Protein AF-A0A1D9MFZ2-F1 (afdb_monomer_lite)

Sequence (544 aa):
MMRQALTEGLARRSGVAVALLLGAEAAVLFALGRGLHAGLETRSWLGPVLLWLHEATLVLAGVAALAVLSGLWQPATRHIMLTARRSAVACGLHLAAFVTTAGGYAALATGGRGAALDPVAVGGALVWLAGATALLIPPTARTRGLRLLLGGGAALAAAWGLVAQLAQLPLMHLQAIIEDLTLRLTLRFLDLLHVAPIEILRDAAAKPVLLSQGFVISIAASCAGYEGVAGAATLILLYAMAERQRLHNGRAA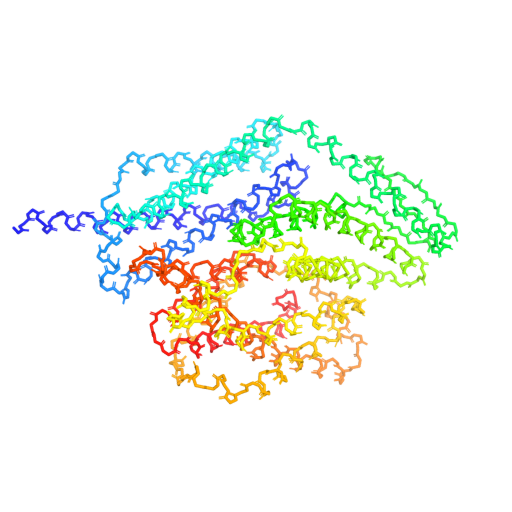LLALAACGAVFLINALRIALLFAIGAGGWADLALNGFHSHFGAVGLLLVMAGAVAALQLPAFQRSAAPRAMAAAAGDRPADTLTDALPTIMPLAGMTMAGLLLGLLAGPVNWLYPLPVMVGAAMVWRGWPSLRPRFATPALPRAAATGAAVYVMWISLVPPDLDGSALIGQALGAAPAAVALVWLGLRTVGAAIAIPLLEEMAFRGGIQPALAAWLARQNAGRLGPWIAAALAALGFGLLHQDAVAGTLAGLAYGALTLKGRGLSDAVVAHATTNALLAAHVLVTGQYSYW

pLDDT: mean 76.48, std 16.6, range [39.12, 98.44]

InterPro domains:
  IPR003675 CAAX prenyl protease 2/Lysostaphin resistance protein A-like domain [PF02517] (439-530)
  IPR014346 Prenyl protease-related [TIGR03008] (362-544)
  IPR026392 Exosortase/Archaeosortase domain [TIGR04178] (218-309)

Organism: NCBI:txid1850250

Structure (mmCIF, N/CA/C/O backbone):
data_AF-A0A1D9MFZ2-F1
#
_entry.id   AF-A0A1D9MFZ2-F1
#
loop_
_atom_site.group_PDB
_atom_site.id
_atom_site.type_symbol
_atom_site.label_atom_id
_atom_site.label_alt_id
_atom_site.label_comp_id
_atom_site.label_asym_id
_atom_site.label_entity_id
_atom_site.label_seq_id
_atom_site.pdbx_PDB_ins_code
_atom_site.Cartn_x
_atom_site.Cartn_y
_atom_site.Cartn_z
_atom_site.occupancy
_atom_site.B_iso_or_equiv
_atom_site.auth_seq_id
_atom_site.auth_comp_id
_atom_site.auth_asym_id
_atom_site.auth_atom_id
_atom_site.pdbx_PDB_model_num
ATOM 1 N N . MET A 1 1 ? -45.817 9.217 27.218 1.00 52.72 1 MET A N 1
ATOM 2 C CA . MET A 1 1 ? -45.423 7.958 26.539 1.00 52.72 1 MET A CA 1
ATOM 3 C C . MET A 1 1 ? -45.736 7.947 25.038 1.00 52.72 1 MET A C 1
ATOM 5 O O . MET A 1 1 ? -44.808 7.750 24.269 1.00 52.72 1 MET A O 1
ATOM 9 N N . MET A 1 2 ? -46.964 8.234 24.575 1.00 50.44 2 MET A N 1
ATOM 10 C CA . MET A 1 2 ? -47.319 8.136 23.138 1.00 50.44 2 MET A CA 1
ATOM 11 C C . MET A 1 2 ? -46.542 9.092 22.204 1.00 50.44 2 MET A C 1
ATOM 13 O O . MET A 1 2 ? -46.062 8.669 21.156 1.00 50.44 2 MET A O 1
ATOM 17 N N . ARG A 1 3 ? -46.319 10.357 22.605 1.00 49.06 3 ARG A N 1
ATOM 18 C CA . ARG A 1 3 ? -45.453 11.299 21.856 1.00 49.06 3 ARG A CA 1
ATOM 19 C C . ARG A 1 3 ? -44.001 10.825 21.757 1.00 49.06 3 ARG A C 1
ATOM 21 O O . ARG A 1 3 ? -43.387 11.016 20.719 1.00 49.06 3 ARG A O 1
ATOM 28 N N . GLN A 1 4 ? -43.485 10.200 22.815 1.00 51.16 4 GLN A N 1
ATOM 29 C CA . GLN A 1 4 ? -42.101 9.732 22.908 1.00 51.16 4 GLN A CA 1
ATOM 30 C C . GLN A 1 4 ? -41.869 8.514 21.998 1.00 51.16 4 GLN A C 1
ATOM 32 O O . GLN A 1 4 ? -40.921 8.499 21.216 1.00 51.16 4 GLN A O 1
ATOM 37 N N . ALA A 1 5 ? -42.820 7.573 21.987 1.00 52.47 5 ALA A N 1
ATOM 38 C CA . ALA A 1 5 ? -42.827 6.428 21.077 1.00 52.47 5 ALA A CA 1
ATOM 39 C C . ALA A 1 5 ? -42.967 6.841 19.595 1.00 52.47 5 ALA A C 1
ATOM 41 O O . ALA A 1 5 ? -42.279 6.298 18.731 1.00 52.47 5 ALA A O 1
ATOM 42 N N . LEU A 1 6 ? -43.799 7.847 19.289 1.00 52.72 6 LEU A N 1
ATOM 43 C CA . LEU A 1 6 ? -43.917 8.421 17.939 1.00 52.72 6 LEU A CA 1
ATOM 44 C C . LEU A 1 6 ? -42.622 9.112 17.485 1.00 52.72 6 LEU A C 1
ATOM 46 O O . LEU A 1 6 ? -42.189 8.927 16.347 1.00 52.72 6 LEU A O 1
ATOM 50 N N . THR A 1 7 ? -41.971 9.879 18.366 1.00 54.94 7 THR A N 1
ATOM 51 C CA . THR A 1 7 ? -40.694 10.537 18.048 1.00 54.94 7 THR A CA 1
ATOM 52 C C . THR A 1 7 ? -39.547 9.551 17.863 1.00 54.94 7 THR A C 1
ATOM 54 O O . THR A 1 7 ? -38.734 9.740 16.959 1.00 54.94 7 THR A O 1
ATOM 57 N N . GLU A 1 8 ? -39.500 8.481 18.658 1.00 53.16 8 GLU A N 1
ATOM 58 C CA . GLU A 1 8 ? -38.514 7.408 18.505 1.00 53.16 8 GLU A CA 1
ATOM 59 C C . GLU A 1 8 ? -38.748 6.613 17.215 1.00 53.16 8 GLU A C 1
ATOM 61 O O . GLU A 1 8 ? -37.795 6.331 16.489 1.00 53.16 8 GLU A O 1
ATOM 66 N N . GLY A 1 9 ? -40.007 6.324 16.867 1.00 51.00 9 GLY A N 1
ATOM 67 C CA . GLY A 1 9 ? -40.371 5.649 15.619 1.00 51.00 9 GLY A CA 1
ATOM 68 C C . GLY A 1 9 ? -40.015 6.448 14.358 1.00 51.00 9 GLY A C 1
ATOM 69 O O . GLY A 1 9 ? -39.464 5.887 13.408 1.00 51.00 9 GLY A O 1
ATOM 70 N N . LEU A 1 10 ? -40.269 7.763 14.354 1.00 54.22 10 LEU A N 1
ATOM 71 C CA . LEU A 1 10 ? -39.906 8.665 13.251 1.00 54.22 10 LEU A CA 1
ATOM 72 C C . LEU A 1 10 ? -38.392 8.810 13.096 1.00 54.22 10 LEU A C 1
ATOM 74 O O . LEU A 1 10 ? -37.873 8.745 11.979 1.00 54.22 10 LEU A O 1
ATOM 78 N N . ALA A 1 11 ? -37.672 8.955 14.209 1.00 52.22 11 ALA A N 1
ATOM 79 C CA . ALA A 1 11 ? -36.221 9.020 14.173 1.00 52.22 11 ALA A CA 1
ATOM 80 C C . ALA A 1 11 ? -35.645 7.714 13.600 1.00 52.22 11 ALA A C 1
ATOM 82 O O . ALA A 1 11 ? -34.818 7.758 12.684 1.00 52.22 11 ALA A O 1
ATOM 83 N N . ARG A 1 12 ? -36.175 6.554 14.022 1.00 54.94 12 ARG A N 1
ATOM 84 C CA . ARG A 1 12 ? -35.711 5.235 13.565 1.00 54.94 12 ARG A CA 1
ATOM 85 C C . ARG A 1 12 ? -35.813 5.054 12.055 1.00 54.94 12 ARG A C 1
ATOM 87 O O . ARG A 1 12 ? -34.887 4.530 11.440 1.00 54.94 12 ARG A O 1
ATOM 94 N N . ARG A 1 13 ? -36.911 5.526 11.458 1.00 58.59 13 ARG A N 1
ATOM 95 C CA . ARG A 1 13 ? -37.113 5.531 9.999 1.00 58.59 13 ARG A CA 1
ATOM 96 C C . ARG A 1 13 ? -36.116 6.454 9.291 1.00 58.59 13 ARG A C 1
ATOM 98 O O . ARG A 1 13 ? -35.578 6.075 8.257 1.00 58.59 13 ARG A O 1
ATOM 105 N N . SER A 1 14 ? -35.804 7.611 9.878 1.00 60.12 14 SER A N 1
ATOM 106 C CA . SER A 1 14 ? -34.841 8.562 9.303 1.00 60.12 14 SER A CA 1
ATOM 107 C C . SER A 1 14 ? -33.403 8.027 9.269 1.00 60.12 14 SER A C 1
ATOM 109 O O . SER A 1 14 ? -32.710 8.212 8.273 1.00 60.12 14 SER A O 1
ATOM 111 N N . GLY A 1 15 ? -32.958 7.298 10.300 1.00 59.31 15 GLY A N 1
ATOM 112 C CA . GLY A 1 15 ? -31.606 6.730 10.342 1.00 59.31 15 GLY A CA 1
ATOM 113 C C . GLY A 1 15 ? -31.364 5.652 9.279 1.00 59.31 15 GLY A C 1
ATOM 114 O O . GLY A 1 15 ? -30.312 5.653 8.643 1.00 59.31 15 GLY A O 1
ATOM 115 N N . VAL A 1 16 ? -32.352 4.778 9.048 1.00 61.50 16 VAL A N 1
ATOM 116 C CA . VAL A 1 16 ? -32.303 3.761 7.980 1.00 61.50 16 VAL A CA 1
ATOM 117 C C . VAL A 1 16 ? -32.359 4.417 6.600 1.00 61.50 16 VAL A C 1
ATOM 119 O O . VAL A 1 16 ? -31.593 4.043 5.720 1.00 61.50 16 VAL A O 1
ATOM 122 N N . ALA A 1 17 ? -33.211 5.428 6.418 1.00 65.81 17 ALA A N 1
ATOM 123 C CA . ALA A 1 17 ? -33.330 6.129 5.143 1.00 65.81 17 ALA A CA 1
ATOM 124 C C . ALA A 1 17 ? -32.018 6.806 4.724 1.00 65.81 17 ALA A C 1
ATOM 126 O O . ALA A 1 17 ? -31.611 6.674 3.577 1.00 65.81 17 ALA A O 1
ATOM 127 N N . VAL A 1 18 ? -31.315 7.480 5.642 1.00 65.12 18 VAL A N 1
ATOM 128 C CA . VAL A 1 18 ? -30.048 8.139 5.282 1.00 65.12 18 VAL A CA 1
ATOM 129 C C . VAL A 1 18 ? -28.931 7.135 5.011 1.00 65.12 18 VAL A C 1
ATOM 131 O O . VAL A 1 18 ? -28.070 7.376 4.178 1.00 65.12 18 VAL A O 1
ATOM 134 N N . ALA A 1 19 ? -28.937 5.990 5.678 1.00 60.94 19 ALA A N 1
ATOM 135 C CA . ALA A 1 19 ? -28.003 4.926 5.358 1.00 60.94 19 ALA A CA 1
ATOM 136 C C . ALA A 1 19 ? -28.213 4.324 3.968 1.00 60.94 19 ALA A C 1
ATOM 138 O O . ALA A 1 19 ? -27.248 4.125 3.237 1.00 60.94 19 ALA A O 1
ATOM 139 N N . LEU A 1 20 ? -29.471 4.053 3.615 1.00 65.25 20 LEU A N 1
ATOM 140 C CA . LEU A 1 20 ? -29.836 3.593 2.279 1.00 65.25 20 LEU A CA 1
ATOM 141 C C . LEU A 1 20 ? -29.507 4.654 1.228 1.00 65.25 20 LEU A C 1
ATOM 143 O O . LEU A 1 20 ? -29.000 4.304 0.171 1.00 65.25 20 LEU A O 1
ATOM 147 N N . LEU A 1 21 ? -29.729 5.934 1.542 1.00 72.25 21 LEU A N 1
ATOM 148 C CA . LEU A 1 21 ? -29.343 7.056 0.690 1.00 72.25 21 LEU A CA 1
ATOM 149 C C . LEU A 1 21 ? -27.831 7.065 0.435 1.00 72.25 21 LEU A C 1
ATOM 151 O O . LEU A 1 21 ? -27.422 7.023 -0.716 1.00 72.25 21 LEU A O 1
ATOM 155 N N . LEU A 1 22 ? -27.007 7.037 1.488 1.00 65.25 22 LEU A N 1
ATOM 156 C CA . LEU A 1 22 ? -25.545 7.025 1.354 1.00 65.25 22 LEU A CA 1
ATOM 157 C C . LEU A 1 22 ? -25.043 5.784 0.599 1.00 65.25 22 LEU A C 1
ATOM 159 O O . LEU A 1 22 ? -24.120 5.885 -0.202 1.00 65.25 22 LEU A O 1
ATOM 163 N N . GLY A 1 23 ? -25.662 4.620 0.824 1.00 61.16 23 GLY A N 1
ATOM 164 C CA . GLY A 1 23 ? -25.353 3.401 0.075 1.00 61.16 23 GLY A CA 1
ATOM 165 C C . GLY A 1 23 ? -25.730 3.494 -1.408 1.00 61.16 23 GLY A C 1
ATOM 166 O O . GLY A 1 23 ? -24.964 3.055 -2.260 1.00 61.16 23 GLY A O 1
ATOM 167 N N . ALA A 1 24 ? -26.878 4.096 -1.729 1.00 68.25 24 ALA A N 1
ATOM 168 C CA . ALA A 1 24 ? -27.331 4.289 -3.106 1.00 68.25 24 ALA A CA 1
ATOM 169 C C . ALA A 1 24 ? -26.472 5.319 -3.855 1.00 68.25 24 ALA A C 1
ATOM 171 O O . ALA A 1 24 ? -26.065 5.065 -4.986 1.00 68.25 24 ALA A O 1
ATOM 172 N N . GLU A 1 25 ? -26.147 6.447 -3.218 1.00 71.50 25 GLU A N 1
ATOM 173 C CA . GLU A 1 25 ? -25.241 7.468 -3.760 1.00 71.50 25 GLU A CA 1
ATOM 174 C C . GLU A 1 25 ? -23.873 6.865 -4.109 1.00 71.50 25 GLU A C 1
ATOM 176 O O . GLU A 1 25 ? -23.335 7.097 -5.192 1.00 71.50 25 GLU A O 1
ATOM 181 N N . ALA A 1 26 ? -23.346 6.016 -3.229 1.00 63.38 26 ALA A N 1
ATOM 182 C CA . ALA A 1 26 ? -22.087 5.323 -3.455 1.00 63.38 26 ALA A CA 1
ATOM 183 C C . ALA A 1 26 ? -22.152 4.308 -4.595 1.00 63.38 26 ALA A C 1
ATOM 185 O O . ALA A 1 26 ? -21.227 4.247 -5.395 1.00 63.38 26 ALA A O 1
ATOM 186 N N . ALA A 1 27 ? -23.243 3.546 -4.710 1.00 63.50 27 ALA A N 1
ATOM 187 C CA . ALA A 1 27 ? -23.435 2.608 -5.814 1.00 63.50 27 ALA A CA 1
ATOM 188 C C . ALA A 1 27 ? -23.520 3.326 -7.172 1.00 63.50 27 ALA A C 1
ATOM 190 O O . ALA A 1 27 ? -22.933 2.868 -8.150 1.00 63.50 27 ALA A O 1
ATOM 191 N N . VAL A 1 28 ? -24.211 4.471 -7.226 1.00 70.12 28 VAL A N 1
ATOM 192 C CA . VAL A 1 28 ? -24.301 5.300 -8.436 1.00 70.12 28 VAL A CA 1
ATOM 193 C C . VAL A 1 28 ? -22.930 5.833 -8.824 1.00 70.12 28 VAL A C 1
ATOM 195 O O . VAL A 1 28 ? -22.538 5.723 -9.983 1.00 70.12 28 VAL A O 1
ATOM 198 N N . LEU A 1 29 ? -22.172 6.374 -7.869 1.00 64.94 29 LEU A N 1
ATOM 199 C CA . LEU A 1 29 ? -20.830 6.851 -8.172 1.00 64.94 29 LEU A CA 1
ATOM 200 C C . LEU A 1 29 ? -19.895 5.715 -8.551 1.00 64.94 29 LEU A C 1
ATOM 202 O O . LEU A 1 29 ? -19.153 5.884 -9.508 1.00 64.94 29 LEU A O 1
ATOM 206 N N . PHE A 1 30 ? -19.941 4.569 -7.867 1.00 62.66 30 PHE A N 1
ATOM 207 C CA . PHE A 1 30 ? -19.157 3.380 -8.221 1.00 62.66 30 PHE A CA 1
ATOM 208 C C . PHE A 1 30 ? -19.389 2.968 -9.678 1.00 62.66 30 PHE A C 1
ATOM 210 O O . PHE A 1 30 ? -18.445 2.745 -10.435 1.00 62.66 30 PHE A O 1
ATOM 217 N N . ALA A 1 31 ? -20.661 2.919 -10.085 1.00 66.06 31 ALA A N 1
ATOM 218 C CA . ALA A 1 31 ? -21.046 2.605 -11.454 1.00 66.06 31 ALA A CA 1
ATOM 219 C C . ALA A 1 31 ? -20.550 3.661 -12.453 1.00 66.06 31 ALA A C 1
ATOM 221 O O . ALA A 1 31 ? -20.156 3.301 -13.557 1.00 66.06 31 ALA A O 1
ATOM 222 N N . LEU A 1 32 ? -20.533 4.940 -12.063 1.00 65.00 32 LEU A N 1
ATOM 223 C CA . LEU A 1 32 ? -19.967 6.015 -12.878 1.00 65.00 32 LEU A CA 1
ATOM 224 C C . LEU A 1 32 ? -18.434 5.933 -12.963 1.00 65.00 32 LEU A C 1
ATOM 226 O O . LEU A 1 32 ? -17.893 6.192 -14.025 1.00 65.00 32 LEU A O 1
ATOM 230 N N . GLY A 1 33 ? -17.726 5.566 -11.891 1.00 59.28 33 GLY A N 1
ATOM 231 C CA . GLY A 1 33 ? -16.258 5.515 -11.850 1.00 59.28 33 GLY A CA 1
ATOM 232 C C . GLY A 1 33 ? -15.645 4.405 -12.713 1.00 59.28 33 GLY A C 1
ATOM 233 O O . GLY A 1 33 ? -14.571 4.590 -13.301 1.00 59.28 33 GLY A O 1
ATOM 234 N N . ARG A 1 34 ? -16.342 3.268 -12.857 1.00 55.19 34 ARG A N 1
ATOM 235 C CA . ARG A 1 34 ? -15.925 2.163 -13.733 1.00 55.19 34 ARG A CA 1
ATOM 236 C C . ARG A 1 34 ? -15.967 2.577 -15.204 1.00 55.19 34 ARG A C 1
ATOM 238 O O . ARG A 1 34 ? -17.028 2.696 -15.801 1.00 55.19 34 ARG A O 1
ATOM 245 N N . GLY A 1 35 ? -14.786 2.746 -15.793 1.00 54.53 35 GLY A N 1
ATOM 246 C CA . GLY A 1 35 ? -14.609 3.118 -17.201 1.00 54.53 35 GLY A CA 1
ATOM 247 C C . GLY A 1 35 ? -14.166 4.566 -17.426 1.00 54.53 35 GLY A C 1
ATOM 248 O O . GLY A 1 35 ? -13.893 4.937 -18.564 1.00 54.53 35 GLY A O 1
ATOM 249 N N . LEU A 1 36 ? -14.039 5.373 -16.363 1.00 57.22 36 LEU A N 1
ATOM 250 C CA . LEU A 1 36 ? -13.626 6.779 -16.464 1.00 57.22 36 LEU A CA 1
ATOM 251 C C . LEU A 1 36 ? -12.168 7.051 -16.091 1.00 57.22 36 LEU A C 1
ATOM 253 O O . LEU A 1 36 ? -11.689 8.135 -16.403 1.00 57.22 36 LEU A O 1
ATOM 257 N N . HIS A 1 37 ? -11.453 6.094 -15.489 1.00 54.94 37 HIS A N 1
ATOM 258 C CA . HIS A 1 37 ? -10.056 6.252 -15.046 1.00 54.94 37 HIS A CA 1
ATOM 259 C C . HIS A 1 37 ? -9.139 6.793 -16.157 1.00 54.94 37 HIS A C 1
ATOM 261 O O . HIS A 1 37 ? -8.609 7.897 -16.041 1.00 54.94 37 HIS A O 1
ATOM 267 N N . ALA A 1 38 ? -9.059 6.087 -17.288 1.00 53.91 38 ALA A N 1
ATOM 268 C CA . ALA A 1 38 ? -8.222 6.494 -18.420 1.00 53.91 38 ALA A CA 1
ATOM 269 C C . ALA A 1 38 ? -8.680 7.819 -19.067 1.00 53.91 38 ALA A C 1
ATOM 271 O O . ALA A 1 38 ? -7.877 8.588 -19.597 1.00 53.91 38 ALA A O 1
ATOM 272 N N . GLY A 1 39 ? -9.986 8.111 -19.026 1.00 55.75 39 GLY A N 1
ATOM 273 C CA . GLY A 1 39 ? -10.552 9.356 -19.548 1.00 55.75 39 GLY A CA 1
ATOM 274 C C . GLY A 1 39 ? -10.270 10.563 -18.652 1.00 55.75 39 GLY A C 1
ATOM 275 O O . GLY A 1 39 ? -9.999 11.645 -19.162 1.00 55.75 39 GLY A O 1
ATOM 276 N N . LEU A 1 40 ? -10.303 10.384 -17.330 1.00 56.34 40 LEU A N 1
ATOM 277 C CA . LEU A 1 40 ? -10.065 11.439 -16.346 1.00 56.34 40 LEU A CA 1
ATOM 278 C C . LEU A 1 40 ? -8.584 11.808 -16.268 1.00 56.34 40 LEU A C 1
ATOM 280 O O . LEU A 1 40 ? -8.280 12.995 -16.288 1.00 56.34 40 LEU A O 1
ATOM 284 N N . GLU A 1 41 ? -7.672 10.832 -16.269 1.00 53.88 41 GLU A N 1
ATOM 285 C CA . GLU A 1 41 ? -6.220 11.086 -16.266 1.00 53.88 41 GLU A CA 1
ATOM 286 C C . GLU A 1 41 ? -5.739 11.847 -17.509 1.00 53.88 41 GLU A C 1
ATOM 288 O O . GLU A 1 41 ? -4.832 12.672 -17.430 1.00 53.88 41 GLU A O 1
ATOM 293 N N . THR A 1 42 ? -6.361 11.604 -18.667 1.00 56.91 42 THR A N 1
ATOM 294 C CA . THR A 1 42 ? -5.954 12.227 -19.939 1.00 56.91 42 THR A CA 1
ATOM 295 C C . THR A 1 42 ? -6.640 13.563 -20.221 1.00 56.91 42 THR A C 1
ATOM 297 O O . THR A 1 42 ? -6.143 14.349 -21.030 1.00 56.91 42 THR A O 1
ATOM 300 N N . ARG A 1 43 ? -7.798 13.834 -19.603 1.00 61.56 43 ARG A N 1
ATOM 301 C CA . ARG A 1 43 ? -8.648 14.998 -19.933 1.00 61.56 43 ARG A CA 1
ATOM 302 C C . ARG A 1 43 ? -8.789 16.005 -18.798 1.00 61.56 43 ARG A C 1
ATOM 304 O O . ARG A 1 43 ? -9.222 17.125 -19.064 1.00 61.56 43 ARG A O 1
ATOM 311 N N . SER A 1 44 ? -8.416 15.627 -17.578 1.00 59.22 44 SER A N 1
ATOM 312 C CA . SER A 1 44 ? -8.408 16.493 -16.405 1.00 59.22 44 SER A CA 1
ATOM 313 C C . SER A 1 44 ? -7.059 16.387 -15.705 1.00 59.22 44 SER A C 1
ATOM 315 O O . SER A 1 44 ? -6.635 15.316 -15.280 1.00 59.22 44 SER A O 1
ATOM 317 N N . TRP A 1 45 ? -6.397 17.524 -15.510 1.00 56.72 45 TRP A N 1
ATOM 318 C CA . TRP A 1 45 ? -5.199 17.596 -14.670 1.00 56.72 45 TRP A CA 1
ATOM 319 C C . TRP A 1 45 ? -5.532 17.351 -13.178 1.00 56.72 45 TRP A C 1
ATOM 321 O O . TRP A 1 45 ? -4.637 17.053 -12.392 1.00 56.72 45 TRP A O 1
ATOM 331 N N . LEU A 1 46 ? -6.819 17.419 -12.795 1.00 55.31 46 LEU A N 1
ATOM 332 C CA . LEU A 1 46 ? -7.357 17.014 -11.487 1.00 55.31 46 LEU A CA 1
ATOM 333 C C . LEU A 1 46 ? -7.950 15.598 -11.489 1.00 55.31 46 LEU A C 1
ATOM 335 O O . LEU A 1 46 ? -8.458 15.165 -10.454 1.00 55.31 46 LEU A O 1
ATOM 339 N N . GLY A 1 47 ? -7.870 14.866 -12.603 1.00 57.44 47 GLY A N 1
ATOM 340 C CA . GLY A 1 47 ? -8.363 13.494 -12.737 1.00 57.44 47 GLY A CA 1
ATOM 341 C C . GLY A 1 47 ? -7.952 12.594 -11.567 1.00 57.44 47 GLY A C 1
ATOM 342 O O . GLY A 1 47 ? -8.838 12.018 -10.940 1.00 57.44 47 GLY A O 1
ATOM 343 N N . PRO A 1 48 ? -6.666 12.558 -11.169 1.00 53.28 48 PRO A N 1
ATOM 344 C CA . PRO A 1 48 ? -6.211 11.784 -10.010 1.00 53.28 48 PRO A CA 1
ATOM 345 C C . PRO A 1 48 ? -6.840 12.210 -8.671 1.00 53.28 48 PRO A C 1
ATOM 347 O O . PRO A 1 48 ? -7.140 11.370 -7.829 1.00 53.28 48 PRO A O 1
ATOM 350 N N . VAL A 1 49 ? -7.085 13.509 -8.460 1.00 55.72 49 VAL A N 1
ATOM 351 C CA . VAL A 1 49 ? -7.725 14.029 -7.233 1.00 55.72 49 VAL A CA 1
ATOM 352 C C . VAL A 1 49 ? -9.204 13.669 -7.199 1.00 55.72 49 VAL A C 1
ATOM 354 O O . VAL A 1 49 ? -9.735 13.316 -6.149 1.00 55.72 49 VAL A O 1
ATOM 357 N N . LEU A 1 50 ? -9.874 13.756 -8.347 1.00 57.41 50 LEU A N 1
ATOM 358 C CA . LEU A 1 50 ? -11.249 13.306 -8.497 1.00 57.41 50 LEU A CA 1
ATOM 359 C C . LEU A 1 50 ? -11.327 11.808 -8.209 1.00 57.41 50 LEU A C 1
ATOM 361 O O . LEU A 1 50 ? -12.031 11.416 -7.288 1.00 57.41 50 LEU A O 1
ATOM 365 N N . LEU A 1 51 ? -10.515 10.996 -8.876 1.00 58.09 51 LEU A N 1
ATOM 366 C CA . LEU A 1 51 ? -10.416 9.559 -8.624 1.00 58.09 51 LEU A CA 1
ATOM 367 C C . LEU A 1 51 ? -10.183 9.249 -7.139 1.00 58.09 51 LEU A C 1
ATOM 369 O O . LEU A 1 51 ? -10.927 8.473 -6.552 1.00 58.09 51 LEU A O 1
ATOM 373 N N . TRP A 1 52 ? -9.269 9.952 -6.471 1.00 56.09 52 TRP A N 1
ATOM 374 C CA . TRP A 1 52 ? -9.071 9.798 -5.029 1.00 56.09 52 TRP A CA 1
ATOM 375 C C . TRP A 1 52 ? -10.314 10.157 -4.192 1.00 56.09 52 TRP A C 1
ATOM 377 O O . TRP A 1 52 ? -10.657 9.451 -3.243 1.00 56.09 52 TRP A O 1
ATOM 387 N N . LEU A 1 53 ? -11.022 11.240 -4.531 1.00 55.00 53 LEU A N 1
ATOM 388 C CA . LEU A 1 53 ? -12.273 11.623 -3.866 1.00 55.00 53 LEU A CA 1
ATOM 389 C C . LEU A 1 53 ? -13.385 10.598 -4.111 1.00 55.00 53 LEU A C 1
ATOM 391 O O . LEU A 1 53 ? -14.153 10.306 -3.197 1.00 55.00 53 LEU A O 1
ATOM 395 N N . HIS A 1 54 ? -13.453 10.036 -5.316 1.00 61.44 54 HIS A N 1
ATOM 396 C CA . HIS A 1 54 ? -14.346 8.941 -5.667 1.00 61.44 54 HIS A CA 1
ATOM 397 C C . HIS A 1 54 ? -14.086 7.718 -4.771 1.00 61.44 54 HIS A C 1
ATOM 399 O O . HIS A 1 54 ? -15.000 7.272 -4.072 1.00 61.44 54 HIS A O 1
ATOM 405 N N . GLU A 1 55 ? -12.834 7.271 -4.663 1.00 56.91 55 GLU A N 1
ATOM 406 C CA . GLU A 1 55 ? -12.426 6.181 -3.764 1.00 56.91 55 GLU A CA 1
ATOM 407 C C . GLU A 1 55 ? -12.771 6.491 -2.291 1.00 56.91 55 GLU A C 1
ATOM 409 O O . GLU A 1 55 ? -13.389 5.685 -1.589 1.00 56.91 55 GLU A O 1
ATOM 414 N N . ALA A 1 56 ? -12.477 7.707 -1.814 1.00 55.53 56 ALA A N 1
ATOM 415 C CA . ALA A 1 56 ? -12.778 8.138 -0.444 1.00 55.53 56 ALA A CA 1
ATOM 416 C C . ALA A 1 56 ? -14.285 8.110 -0.114 1.00 55.53 56 ALA A C 1
ATOM 418 O O . ALA A 1 56 ? -14.686 7.909 1.039 1.00 55.53 56 ALA A O 1
ATOM 419 N N . THR A 1 57 ? -15.143 8.294 -1.115 1.00 56.78 57 THR A N 1
ATOM 420 C CA . THR A 1 57 ? -16.598 8.299 -0.918 1.00 56.78 57 THR A CA 1
ATOM 421 C C . THR A 1 57 ? -17.191 6.904 -0.810 1.00 56.78 57 THR A C 1
ATOM 423 O O . THR A 1 57 ? -18.103 6.678 -0.011 1.00 56.78 57 THR A O 1
ATOM 426 N N . LEU A 1 58 ? -16.602 5.941 -1.514 1.00 55.81 58 LEU A N 1
ATOM 427 C CA . LEU A 1 58 ? -16.913 4.523 -1.378 1.00 55.81 58 LEU A CA 1
ATOM 428 C C . LEU A 1 58 ? -16.489 3.995 -0.001 1.00 55.81 58 LEU A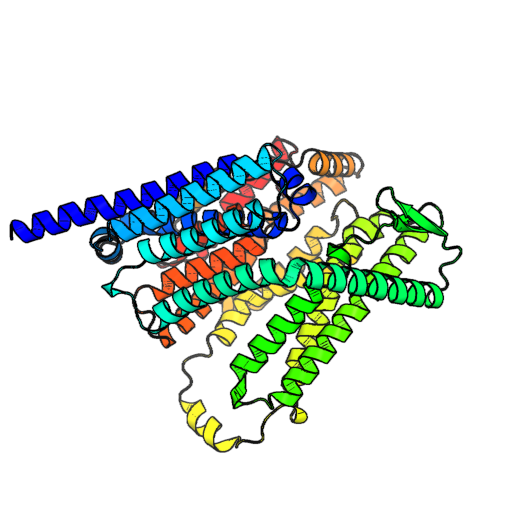 C 1
ATOM 430 O O . LEU A 1 58 ? -17.229 3.234 0.625 1.00 55.81 58 LEU A O 1
ATOM 434 N N . VAL A 1 59 ? -15.375 4.497 0.544 1.00 54.62 59 VAL A N 1
ATOM 435 C CA . VAL A 1 59 ? -14.973 4.243 1.937 1.00 54.62 59 VAL A CA 1
ATOM 436 C C . VAL A 1 59 ? -16.009 4.774 2.931 1.00 54.62 59 VAL A C 1
ATOM 438 O O . VAL A 1 59 ? -16.430 4.048 3.833 1.00 54.62 59 VAL A O 1
ATOM 441 N N . LEU A 1 60 ? -16.465 6.020 2.772 1.00 54.38 60 LEU A N 1
ATOM 442 C CA . LEU A 1 60 ? -17.502 6.613 3.629 1.00 54.38 60 LEU A CA 1
ATOM 443 C C . LEU A 1 60 ? -18.829 5.856 3.560 1.00 54.38 60 LEU A C 1
ATOM 445 O O . LEU A 1 60 ? -19.497 5.691 4.583 1.00 54.38 60 LEU A O 1
ATOM 449 N N . ALA A 1 61 ? -19.195 5.362 2.383 1.00 52.28 61 ALA A N 1
ATOM 450 C CA . ALA A 1 61 ? -20.371 4.530 2.191 1.00 52.28 61 ALA A CA 1
ATOM 451 C C . ALA A 1 61 ? -20.220 3.143 2.819 1.00 52.28 61 ALA A C 1
ATOM 453 O O . ALA A 1 61 ? -21.160 2.651 3.439 1.00 52.28 61 ALA A O 1
ATOM 454 N N . GLY A 1 62 ? -19.025 2.553 2.755 1.00 52.56 62 GLY A N 1
ATOM 455 C CA . GLY A 1 62 ? -18.663 1.362 3.517 1.00 52.56 62 GLY A CA 1
ATOM 456 C C . GLY A 1 62 ? -18.828 1.581 5.017 1.00 52.56 62 GLY A C 1
ATOM 457 O O . GLY A 1 62 ? -19.513 0.816 5.694 1.00 52.56 62 GLY A O 1
ATOM 458 N N . VAL A 1 63 ? -18.292 2.686 5.542 1.00 52.12 63 VAL A N 1
ATOM 459 C CA . VAL A 1 63 ? -18.459 3.089 6.947 1.00 52.12 63 VAL A CA 1
ATOM 460 C C . VAL A 1 63 ? -19.937 3.313 7.292 1.00 52.12 63 VAL A C 1
ATOM 462 O O . VAL A 1 63 ? -20.374 2.899 8.365 1.00 52.12 63 VAL A O 1
ATOM 465 N N . ALA A 1 64 ? -20.735 3.903 6.396 1.00 51.88 64 ALA A N 1
ATOM 466 C CA . ALA A 1 64 ? -22.179 4.085 6.565 1.00 51.88 64 ALA A CA 1
ATOM 467 C C . ALA A 1 64 ? -22.942 2.750 6.589 1.00 51.88 64 ALA A C 1
ATOM 469 O O . ALA A 1 64 ? -23.781 2.524 7.465 1.00 51.88 64 ALA A O 1
ATOM 470 N N . ALA A 1 65 ? -22.629 1.844 5.664 1.00 50.44 65 ALA A N 1
ATOM 471 C CA . ALA A 1 65 ? -23.210 0.512 5.586 1.00 50.44 65 ALA A CA 1
ATOM 472 C C . ALA A 1 65 ? -22.864 -0.301 6.838 1.00 50.44 65 ALA A C 1
ATOM 474 O O . ALA A 1 65 ? -23.735 -0.924 7.436 1.00 50.44 65 ALA A O 1
ATOM 475 N N . LEU A 1 66 ? -21.626 -0.216 7.325 1.00 49.78 66 LEU A N 1
ATOM 476 C CA . LEU A 1 66 ? -21.202 -0.850 8.571 1.00 49.78 66 LEU A CA 1
ATOM 477 C C . LEU A 1 66 ? -21.763 -0.193 9.821 1.00 49.78 66 LEU A C 1
ATOM 479 O O . LEU A 1 66 ? -22.080 -0.899 10.770 1.00 49.78 66 LEU A O 1
ATOM 483 N N . ALA A 1 67 ? -21.960 1.120 9.847 1.00 48.94 67 ALA A N 1
ATOM 484 C CA . ALA A 1 67 ? -22.728 1.795 10.891 1.00 48.94 67 ALA A CA 1
ATOM 485 C C . ALA A 1 67 ? -24.163 1.238 10.985 1.00 48.94 67 ALA A C 1
ATOM 487 O O . ALA A 1 67 ? -24.729 1.091 12.069 1.00 48.94 67 ALA A O 1
ATOM 488 N N . VAL A 1 68 ? -24.738 0.842 9.852 1.00 47.09 68 VAL A N 1
ATOM 489 C CA . VAL A 1 68 ? -26.085 0.262 9.781 1.00 47.09 68 VAL A CA 1
ATOM 490 C C . VAL A 1 68 ? -26.096 -1.211 10.135 1.00 47.09 68 VAL A C 1
ATOM 492 O O . VAL A 1 68 ? -26.913 -1.622 10.955 1.00 47.09 68 VAL A O 1
ATOM 495 N N . LEU A 1 69 ? -25.151 -1.987 9.606 1.00 44.56 69 LEU A N 1
ATOM 496 C CA . LEU A 1 69 ? -24.976 -3.402 9.927 1.00 44.56 69 LEU A CA 1
ATOM 497 C C . LEU A 1 69 ? -24.578 -3.597 11.401 1.00 44.56 69 LEU A C 1
ATOM 499 O O . LEU A 1 69 ? -25.112 -4.470 12.081 1.00 44.56 69 LEU A O 1
ATOM 503 N N . SER A 1 70 ? -23.734 -2.726 11.958 1.00 40.75 70 SER A N 1
ATOM 504 C CA . SER A 1 70 ? -23.430 -2.687 13.397 1.00 40.75 70 SER A CA 1
ATOM 505 C C . SER A 1 70 ? -24.631 -2.244 14.232 1.00 40.75 70 SER A C 1
ATOM 507 O O . SER A 1 70 ? -24.880 -2.801 15.307 1.00 40.75 70 SER A O 1
ATOM 509 N N . GLY A 1 71 ? -25.438 -1.317 13.707 1.00 40.78 71 GLY A N 1
ATOM 510 C CA . GLY A 1 71 ? -26.749 -0.954 14.232 1.00 40.78 71 GLY A CA 1
ATOM 511 C C . GLY A 1 71 ? -27.754 -2.110 14.227 1.00 40.78 71 GLY A C 1
ATOM 512 O O . GLY A 1 71 ? -28.655 -2.125 15.057 1.00 40.78 71 GLY A O 1
ATOM 513 N N . LEU A 1 72 ? -27.611 -3.138 13.389 1.00 42.22 72 LEU A N 1
ATOM 514 C CA . LEU A 1 72 ? -28.445 -4.339 13.505 1.00 42.22 72 LEU A CA 1
ATOM 515 C C . LEU A 1 72 ? -28.074 -5.172 14.746 1.00 42.22 72 LEU A C 1
ATOM 517 O O . LEU A 1 72 ? -28.907 -5.928 15.240 1.00 42.22 72 LEU A O 1
ATOM 521 N N . TRP A 1 73 ? -26.842 -5.049 15.253 1.00 40.53 73 TRP A N 1
ATOM 522 C CA . TRP A 1 73 ? -26.227 -6.037 16.145 1.00 40.53 73 TRP A CA 1
ATOM 523 C C . TRP A 1 73 ? -25.835 -5.501 17.540 1.00 40.53 73 TRP A C 1
ATOM 525 O O . TRP A 1 73 ? -25.506 -6.309 18.412 1.00 40.53 73 TRP A O 1
ATOM 535 N N . GLN A 1 74 ? -25.857 -4.186 17.803 1.00 43.31 74 GLN A N 1
ATOM 536 C CA . GLN A 1 74 ? -25.698 -3.607 19.153 1.00 43.31 74 GLN A CA 1
ATOM 537 C C . GLN A 1 74 ? -26.846 -2.637 19.503 1.00 43.31 74 GLN A C 1
ATOM 539 O O . GLN A 1 74 ? -26.929 -1.566 18.900 1.00 43.31 74 GLN A O 1
ATOM 544 N N . PRO A 1 75 ? -27.694 -2.932 20.512 1.00 49.69 75 PRO A N 1
ATOM 545 C CA . PRO A 1 75 ? -28.858 -2.104 20.855 1.00 49.69 75 PRO A CA 1
ATOM 546 C C . PRO A 1 75 ? -28.526 -0.644 21.201 1.00 49.69 75 PRO A C 1
ATOM 548 O O . PRO A 1 75 ? -29.271 0.258 20.827 1.00 49.69 75 PRO A O 1
ATOM 551 N N . ALA A 1 76 ? -27.394 -0.394 21.867 1.00 49.19 76 ALA A N 1
ATOM 552 C CA . ALA A 1 76 ? -26.994 0.948 22.297 1.00 49.19 76 ALA A CA 1
ATOM 553 C C . ALA A 1 76 ? -26.563 1.848 21.122 1.00 49.19 76 ALA A C 1
ATOM 555 O O . ALA A 1 76 ? -26.998 2.995 21.022 1.00 49.19 76 ALA A O 1
ATOM 556 N N . THR A 1 77 ? -25.753 1.325 20.200 1.00 47.59 77 THR A N 1
ATOM 557 C CA . THR A 1 77 ? -25.290 2.034 18.992 1.00 47.59 77 THR A CA 1
ATOM 558 C C . THR A 1 77 ? -26.428 2.186 17.985 1.00 47.59 77 THR A C 1
ATOM 560 O O . THR A 1 77 ? -26.623 3.267 17.431 1.00 47.59 77 THR A O 1
ATOM 563 N N . ARG A 1 78 ? -27.267 1.144 17.853 1.00 52.12 78 ARG A N 1
ATOM 564 C CA . ARG A 1 78 ? -28.542 1.167 17.123 1.00 52.12 78 ARG A CA 1
ATOM 565 C C . ARG A 1 78 ? -29.425 2.311 17.588 1.00 52.12 78 ARG A C 1
ATOM 567 O O . ARG A 1 78 ? -29.927 3.063 16.765 1.00 52.12 78 ARG A O 1
ATOM 574 N N . HIS A 1 79 ? -29.612 2.451 18.898 1.00 52.25 79 HIS A N 1
ATOM 575 C CA . HIS A 1 79 ? -30.433 3.515 19.455 1.00 52.25 79 HIS A CA 1
ATOM 576 C C . HIS A 1 79 ? -29.851 4.884 19.104 1.00 52.25 79 HIS A C 1
ATOM 578 O O . HIS A 1 79 ? -30.569 5.740 18.612 1.00 52.25 79 HIS A O 1
ATOM 584 N N . ILE A 1 80 ? -28.547 5.090 19.270 1.00 53.44 80 ILE A N 1
ATOM 585 C CA . ILE A 1 80 ? -27.896 6.380 19.013 1.00 53.44 80 ILE A CA 1
ATOM 586 C C . ILE A 1 80 ? -27.951 6.779 17.524 1.00 53.44 80 ILE A C 1
ATOM 588 O O . ILE A 1 80 ? -28.284 7.922 17.214 1.00 53.44 80 ILE A O 1
ATOM 592 N N . MET A 1 81 ? -27.674 5.857 16.595 1.00 52.16 81 MET A N 1
ATOM 593 C CA . MET A 1 81 ? -27.672 6.153 15.152 1.00 52.16 81 MET A CA 1
ATOM 594 C C . MET A 1 81 ? -29.075 6.260 14.555 1.00 52.16 81 MET A C 1
ATOM 596 O O . MET A 1 81 ? -29.293 7.048 13.632 1.00 52.16 81 MET A O 1
ATOM 600 N N . LEU A 1 82 ? -30.022 5.485 15.089 1.00 53.66 82 LEU A N 1
ATOM 601 C CA . LEU A 1 82 ? -31.408 5.496 14.641 1.00 53.66 82 LEU A CA 1
ATOM 602 C C . LEU A 1 82 ? -32.253 6.564 15.338 1.00 53.66 82 LEU A C 1
ATOM 604 O O . LEU A 1 82 ? -33.276 6.920 14.792 1.00 53.66 82 LEU A O 1
ATOM 608 N N . THR A 1 83 ? -31.885 7.098 16.505 1.00 52.59 83 THR A N 1
ATOM 609 C CA . THR A 1 83 ? -32.679 8.162 17.166 1.00 52.59 83 THR A CA 1
ATOM 610 C C . THR A 1 83 ? -32.127 9.573 16.954 1.00 52.59 83 THR A C 1
ATOM 612 O O . THR A 1 83 ? -32.777 10.555 17.315 1.00 52.59 83 THR A O 1
ATOM 615 N N . ALA A 1 84 ? -30.961 9.706 16.312 1.00 57.88 84 ALA A N 1
ATOM 616 C CA . ALA A 1 84 ? -30.398 10.997 15.937 1.00 57.88 84 ALA A CA 1
ATOM 617 C C . ALA A 1 84 ? -31.298 11.717 14.916 1.00 57.88 84 ALA A C 1
ATOM 619 O O . ALA A 1 84 ? -31.372 11.327 13.751 1.00 57.88 84 ALA A O 1
ATOM 620 N N . ARG A 1 85 ? -31.954 12.807 15.340 1.00 58.84 85 ARG A N 1
ATOM 621 C CA . ARG A 1 85 ? -32.645 13.725 14.422 1.00 58.84 85 ARG A CA 1
ATOM 622 C C . ARG A 1 85 ? -31.634 14.335 13.454 1.00 58.84 85 ARG A C 1
ATOM 624 O O . ARG A 1 85 ? -30.689 14.999 13.882 1.00 58.84 85 ARG A O 1
ATOM 631 N N . ARG A 1 86 ? -31.864 14.139 12.156 1.00 67.31 86 ARG A N 1
ATOM 632 C CA . ARG A 1 86 ? -31.074 14.748 11.080 1.00 67.31 86 ARG A CA 1
ATOM 633 C C . ARG A 1 86 ? -31.842 15.934 10.504 1.00 67.31 86 ARG A C 1
ATOM 635 O O . ARG A 1 86 ? -33.062 15.881 10.371 1.00 67.31 86 ARG A O 1
ATOM 642 N N . SER A 1 87 ? -31.135 17.026 10.229 1.00 68.00 87 SER A N 1
ATOM 643 C CA . SER A 1 87 ? -31.741 18.226 9.647 1.00 68.00 87 SER A CA 1
ATOM 644 C C . SER A 1 87 ? -32.107 17.959 8.188 1.00 68.00 87 SER A C 1
ATOM 646 O O . SER A 1 87 ? -31.248 17.535 7.419 1.00 68.00 87 SER A O 1
ATOM 648 N N . ALA A 1 88 ? -33.351 18.251 7.800 1.00 68.69 88 ALA A N 1
ATOM 649 C CA . ALA A 1 88 ? -33.786 18.172 6.404 1.00 68.69 88 ALA A CA 1
ATOM 650 C C . ALA A 1 88 ? -32.937 19.077 5.495 1.00 68.69 88 ALA A C 1
ATOM 652 O O . ALA A 1 88 ? -32.604 18.690 4.381 1.00 68.69 88 ALA A O 1
ATOM 653 N N . VAL A 1 89 ? -32.501 20.232 6.011 1.00 67.56 89 VAL A N 1
ATOM 654 C CA . VAL A 1 89 ? -31.593 21.151 5.309 1.00 67.56 89 VAL A CA 1
ATOM 655 C C . VAL A 1 89 ? -30.220 20.510 5.097 1.00 67.56 89 VAL A C 1
ATOM 657 O O . VAL A 1 89 ? -29.659 20.619 4.016 1.00 67.56 89 VAL A O 1
ATOM 660 N N . ALA A 1 90 ? -29.693 19.788 6.091 1.00 65.31 90 ALA A N 1
ATOM 661 C CA . ALA A 1 90 ? -28.413 19.091 5.951 1.00 65.31 90 ALA A CA 1
ATOM 662 C C . ALA A 1 90 ? -28.495 17.937 4.938 1.00 65.31 90 ALA A C 1
ATOM 664 O O . ALA A 1 90 ? -27.586 17.784 4.131 1.00 65.31 90 ALA A O 1
ATOM 665 N N . CYS A 1 91 ? -29.590 17.166 4.938 1.00 69.62 91 CYS A N 1
ATOM 666 C CA . CYS A 1 91 ? -29.828 16.148 3.910 1.00 69.62 91 CYS A CA 1
ATOM 667 C C . CYS A 1 91 ? -29.987 16.767 2.512 1.00 69.62 91 CYS A C 1
ATOM 669 O O . CYS A 1 91 ? -29.470 16.217 1.549 1.00 69.62 91 CYS A O 1
ATOM 671 N N . GLY A 1 92 ? -30.672 17.909 2.397 1.00 73.50 92 GLY A N 1
ATOM 672 C CA . GLY A 1 92 ? -30.846 18.613 1.125 1.00 73.50 92 GLY A CA 1
ATOM 673 C C . GLY A 1 92 ? -29.532 19.156 0.563 1.00 73.50 92 GLY A C 1
ATOM 674 O O . GLY A 1 92 ? -29.244 18.951 -0.610 1.00 73.50 92 GLY A O 1
ATOM 675 N N . LEU A 1 93 ? -28.702 19.781 1.405 1.00 69.44 93 LEU A N 1
ATOM 676 C CA . LEU A 1 93 ? -27.366 20.254 1.018 1.00 69.44 93 LEU A CA 1
ATOM 677 C C . LEU A 1 93 ? -26.444 19.097 0.618 1.00 69.44 93 LEU A C 1
ATOM 679 O O . LEU A 1 93 ? -25.705 19.208 -0.353 1.00 69.44 93 LEU A O 1
ATOM 683 N N . HIS A 1 94 ? -26.520 17.981 1.345 1.00 75.88 94 HIS A N 1
ATOM 684 C CA . HIS A 1 94 ? -25.789 16.755 1.034 1.00 75.88 94 HIS A CA 1
ATOM 685 C C . HIS A 1 94 ? -26.182 16.182 -0.332 1.00 75.88 94 HIS A C 1
ATOM 687 O O . HIS A 1 94 ? -25.314 15.922 -1.160 1.00 75.88 94 HIS A O 1
ATOM 693 N N . LEU A 1 95 ? -27.485 16.061 -0.599 1.00 78.25 95 LEU A N 1
ATOM 694 C CA . LEU A 1 95 ? -27.992 15.552 -1.872 1.00 78.25 95 LEU A CA 1
ATOM 695 C C . LEU A 1 95 ? -27.658 16.494 -3.039 1.00 78.25 95 LEU A C 1
ATOM 697 O O . LEU A 1 95 ? -27.284 16.041 -4.116 1.00 78.25 95 LEU A O 1
ATOM 701 N N . ALA A 1 96 ? -27.750 17.810 -2.828 1.00 75.81 96 ALA A N 1
ATOM 702 C CA . ALA A 1 96 ? -27.353 18.796 -3.829 1.00 75.81 96 ALA A CA 1
ATOM 703 C C . ALA A 1 96 ? -25.855 18.695 -4.160 1.00 75.81 96 ALA A C 1
ATOM 705 O O . ALA A 1 96 ? -25.475 18.756 -5.330 1.00 75.81 96 ALA A O 1
ATOM 706 N N . ALA A 1 97 ? -25.011 18.486 -3.145 1.00 73.38 97 ALA A N 1
ATOM 707 C CA . ALA A 1 97 ? -23.583 18.264 -3.332 1.00 73.38 97 ALA A CA 1
ATOM 708 C C . ALA A 1 97 ? -23.314 16.966 -4.114 1.00 73.38 97 ALA A C 1
ATOM 710 O O . ALA A 1 97 ? -22.572 17.008 -5.090 1.00 73.38 97 ALA A O 1
ATOM 711 N N . PHE A 1 98 ? -23.999 15.865 -3.778 1.00 77.62 98 PHE A N 1
ATOM 712 C CA . PHE A 1 98 ? -23.930 14.603 -4.525 1.00 77.62 98 PHE A CA 1
ATOM 713 C C . PHE A 1 98 ? -24.284 14.776 -6.007 1.00 77.62 98 PHE A C 1
ATOM 715 O O . PHE A 1 98 ? -23.517 14.366 -6.875 1.00 77.62 98 PHE A O 1
ATOM 722 N N . VAL A 1 99 ? -25.423 15.408 -6.311 1.00 80.88 99 VAL A N 1
ATOM 723 C CA . VAL A 1 99 ? -25.875 15.632 -7.696 1.00 80.88 99 VAL A CA 1
ATOM 724 C C . VAL A 1 99 ? -24.874 16.495 -8.463 1.00 80.88 99 VAL A C 1
ATOM 726 O O . VAL A 1 99 ? -24.580 16.213 -9.622 1.00 80.88 99 VAL A O 1
ATOM 729 N N . THR A 1 100 ? -24.307 17.510 -7.806 1.00 76.56 100 THR A N 1
ATOM 730 C CA . THR A 1 100 ? -23.277 18.377 -8.396 1.00 76.56 100 THR A CA 1
ATOM 731 C C . THR A 1 100 ? -22.009 17.586 -8.723 1.00 76.56 100 THR A C 1
ATOM 733 O O . THR A 1 100 ? -21.464 17.724 -9.817 1.00 76.56 100 THR A O 1
ATOM 736 N N . THR A 1 101 ? -21.569 16.705 -7.820 1.00 73.06 101 THR A N 1
ATOM 737 C CA . THR A 1 101 ? -20.437 15.802 -8.058 1.00 73.06 101 THR A CA 1
ATOM 738 C C . THR A 1 101 ? -20.731 14.836 -9.196 1.00 73.06 101 THR A C 1
ATOM 740 O O . THR A 1 101 ? -19.996 14.820 -10.175 1.00 73.06 101 THR A O 1
ATOM 743 N N . ALA A 1 102 ? -21.818 14.068 -9.117 1.00 75.25 102 ALA A N 1
ATOM 744 C CA . ALA A 1 102 ? -22.168 13.072 -10.127 1.00 75.25 102 ALA A CA 1
ATOM 745 C C . ALA A 1 102 ? -22.344 13.702 -11.522 1.00 75.25 102 ALA A C 1
ATOM 747 O O . ALA A 1 102 ? -21.861 13.154 -12.511 1.00 75.25 102 ALA A O 1
ATOM 748 N N . GLY A 1 103 ? -22.961 14.886 -11.598 1.00 77.69 103 GLY A N 1
ATOM 749 C CA . GLY A 1 103 ? -23.096 15.656 -12.834 1.00 77.69 103 GLY A CA 1
ATOM 750 C C . GLY A 1 103 ? -21.756 16.151 -13.384 1.00 77.69 103 GLY A C 1
ATOM 751 O O . GLY A 1 103 ? -21.513 16.033 -14.583 1.00 77.69 103 GLY A O 1
ATOM 752 N N . GLY A 1 104 ? -20.858 16.639 -12.521 1.00 74.38 104 GLY A N 1
ATOM 753 C CA . GLY A 1 104 ? -19.497 17.020 -12.912 1.00 74.38 104 GLY A CA 1
ATOM 754 C C . GLY A 1 104 ? -18.693 15.840 -13.467 1.00 74.38 104 GLY A C 1
ATOM 755 O O . GLY A 1 104 ? -18.051 15.967 -14.507 1.00 74.38 104 GLY A O 1
ATOM 756 N N . TYR A 1 105 ? -18.801 14.668 -12.833 1.00 70.81 105 TYR A N 1
ATOM 757 C CA . TYR A 1 105 ? -18.175 13.428 -13.306 1.00 70.81 105 TYR A CA 1
ATOM 758 C C . TYR A 1 105 ? -18.713 12.987 -14.663 1.00 70.81 105 TYR A C 1
ATOM 760 O O . TYR A 1 105 ? -17.932 12.710 -15.572 1.00 70.81 105 TYR A O 1
ATOM 768 N N . ALA A 1 106 ? -20.037 12.957 -14.821 1.00 74.31 106 ALA A N 1
ATOM 769 C CA . ALA A 1 106 ? -20.668 12.598 -16.084 1.00 74.31 106 ALA A CA 1
ATOM 770 C C . ALA A 1 106 ? -20.292 13.579 -17.210 1.00 74.31 106 ALA A C 1
ATOM 772 O O . ALA A 1 106 ? -20.036 13.155 -18.332 1.00 74.31 106 ALA A O 1
ATOM 773 N N . ALA A 1 107 ? -20.182 14.878 -16.916 1.00 74.12 107 ALA A N 1
ATOM 774 C CA . ALA A 1 107 ? -19.781 15.880 -17.901 1.00 74.12 107 ALA A CA 1
ATOM 775 C C . ALA A 1 107 ? -18.317 15.723 -18.354 1.00 74.12 107 ALA A C 1
ATOM 777 O O . ALA A 1 107 ? -18.031 15.813 -19.551 1.00 74.12 107 ALA A O 1
ATOM 778 N N . LEU A 1 108 ? -17.391 15.454 -17.424 1.00 69.38 108 LEU A N 1
ATOM 779 C CA . LEU A 1 108 ? -15.984 15.168 -17.742 1.00 69.38 108 LEU A CA 1
ATOM 780 C C . LEU A 1 108 ? -15.850 13.866 -18.552 1.00 69.38 108 LEU A C 1
ATOM 782 O O . LEU A 1 108 ? -15.103 13.804 -19.532 1.00 69.38 108 LEU A O 1
ATOM 786 N N . ALA A 1 109 ? -16.638 12.848 -18.195 1.00 65.94 109 ALA A N 1
ATOM 787 C CA . ALA A 1 109 ? -16.706 11.570 -18.896 1.00 65.94 109 ALA A CA 1
ATOM 788 C C . ALA A 1 109 ? -17.096 11.712 -20.373 1.00 65.94 109 ALA A C 1
ATOM 790 O O . ALA A 1 109 ? -16.442 11.148 -21.254 1.00 65.94 109 ALA A O 1
ATOM 791 N N . THR A 1 110 ? -18.137 12.498 -20.659 1.00 70.19 110 THR A N 1
ATOM 792 C CA . THR A 1 110 ? -18.691 12.663 -22.012 1.00 70.19 110 THR A CA 1
ATOM 793 C C . THR A 1 110 ? -17.925 13.666 -22.879 1.00 70.19 110 THR A C 1
ATOM 795 O O . THR A 1 110 ? -18.398 14.033 -23.951 1.00 70.19 110 THR A O 1
ATOM 798 N N . GLY A 1 111 ? -16.736 14.110 -22.453 1.00 62.06 111 GLY A N 1
ATOM 799 C CA . GLY A 1 111 ? -15.853 14.960 -23.259 1.00 62.06 111 GLY A CA 1
ATOM 800 C C . GLY A 1 111 ? -15.887 16.450 -22.917 1.00 62.06 111 GLY A C 1
ATOM 801 O O . GLY A 1 111 ? -15.299 17.247 -23.649 1.00 62.06 111 GLY A O 1
ATOM 802 N N . GLY A 1 112 ? -16.517 16.843 -21.807 1.00 64.12 112 GLY A N 1
ATOM 803 C CA . GLY A 1 112 ? -16.381 18.191 -21.268 1.00 64.12 112 GLY A CA 1
ATOM 804 C C . GLY A 1 112 ? -14.930 18.460 -20.868 1.00 64.12 112 GLY A C 1
ATOM 805 O O . GLY A 1 112 ? -14.380 17.775 -20.012 1.00 64.12 112 GLY A O 1
ATOM 806 N N . ARG A 1 113 ? -14.297 19.461 -21.485 1.00 58.06 113 ARG A N 1
ATOM 807 C CA . ARG A 1 113 ? -13.009 20.013 -21.043 1.00 58.06 113 ARG A CA 1
ATOM 808 C C . ARG A 1 113 ? -13.268 21.367 -20.411 1.00 58.06 113 ARG A C 1
ATOM 810 O O . ARG A 1 113 ? -13.921 22.207 -21.026 1.00 58.06 113 ARG A O 1
ATOM 817 N N . GLY A 1 114 ? -12.731 21.620 -19.224 1.00 57.66 114 GLY A N 1
ATOM 818 C CA . GLY A 1 114 ? -12.763 22.977 -18.703 1.00 57.66 114 GLY A CA 1
ATOM 819 C C . GLY A 1 114 ? -12.261 23.107 -17.282 1.00 57.66 114 GLY A C 1
ATOM 820 O O . GLY A 1 114 ? -12.774 22.455 -16.378 1.00 57.66 114 GLY A O 1
ATOM 821 N N . ALA A 1 115 ? -11.363 24.073 -17.090 1.00 57.00 115 ALA A N 1
ATOM 822 C CA . ALA A 1 115 ? -10.877 24.560 -15.802 1.00 57.00 115 ALA A CA 1
ATOM 823 C C . ALA A 1 115 ? -11.989 24.938 -14.794 1.00 57.00 115 ALA A C 1
ATOM 825 O O . ALA A 1 115 ? -11.687 25.164 -13.629 1.00 57.00 115 ALA A O 1
ATOM 826 N N . ALA A 1 116 ? -13.257 25.004 -15.224 1.00 58.84 116 ALA A N 1
ATOM 827 C CA . ALA A 1 116 ? -14.432 25.235 -14.384 1.00 58.84 116 ALA A CA 1
ATOM 828 C C . ALA A 1 116 ? -15.150 23.947 -13.921 1.00 58.84 116 ALA A C 1
ATOM 830 O O . ALA A 1 116 ? -15.760 23.956 -12.855 1.00 58.84 116 ALA A O 1
ATOM 831 N N . LEU A 1 117 ? -15.086 22.840 -14.675 1.00 64.56 117 LEU A N 1
ATOM 832 C CA . LEU A 1 117 ? -15.762 21.580 -14.318 1.00 64.56 117 LEU A CA 1
ATOM 833 C C . LEU A 1 117 ? -15.014 20.831 -13.211 1.00 64.56 117 LEU A C 1
ATOM 835 O O . LEU A 1 117 ? -15.640 20.324 -12.281 1.00 64.56 117 LEU A O 1
ATOM 839 N N . ASP A 1 118 ? -13.682 20.830 -13.270 1.00 62.41 118 ASP A N 1
ATOM 840 C CA . ASP A 1 118 ? -12.836 20.191 -12.261 1.00 62.41 118 ASP A CA 1
ATOM 841 C C . ASP A 1 118 ? -13.060 20.761 -10.842 1.00 62.41 118 ASP A C 1
ATOM 843 O O . ASP A 1 118 ? -13.348 19.990 -9.922 1.00 62.41 118 ASP A O 1
ATOM 847 N N . PRO A 1 119 ? -13.011 22.091 -10.614 1.00 61.28 119 PRO A N 1
ATOM 848 C CA . PRO A 1 119 ? -13.263 22.649 -9.289 1.00 61.28 119 PRO A CA 1
ATOM 849 C C . PRO A 1 119 ? -14.694 22.461 -8.784 1.00 61.28 119 PRO A C 1
ATOM 851 O O . PRO A 1 119 ? -14.890 22.350 -7.574 1.00 61.28 119 PRO A O 1
ATOM 854 N N . VAL A 1 120 ? -15.689 22.408 -9.674 1.00 67.19 120 VAL A N 1
ATOM 855 C CA . VAL A 1 120 ? -17.084 22.131 -9.299 1.00 67.19 120 VAL A CA 1
ATOM 856 C C . VAL A 1 120 ? -17.242 20.677 -8.855 1.00 67.19 120 VAL A C 1
ATOM 858 O O . VAL A 1 120 ? -17.860 20.423 -7.821 1.00 67.19 120 VAL A O 1
ATOM 861 N N . ALA A 1 121 ? -16.636 19.728 -9.572 1.00 65.62 121 ALA A N 1
ATOM 862 C CA . ALA A 1 121 ? -16.662 18.314 -9.211 1.00 65.62 121 ALA A CA 1
ATOM 863 C C . ALA A 1 121 ? -15.916 18.046 -7.888 1.00 65.62 121 ALA A C 1
ATOM 865 O O . ALA A 1 121 ? -16.449 17.361 -7.011 1.00 65.62 121 ALA A O 1
ATOM 866 N N . VAL A 1 122 ? -14.735 18.651 -7.698 1.00 62.28 122 VAL A N 1
ATOM 867 C CA . VAL A 1 122 ? -13.961 18.573 -6.446 1.00 62.28 122 VAL A CA 1
ATOM 868 C C . VAL A 1 122 ? -14.708 19.247 -5.291 1.00 62.28 122 VAL A C 1
ATOM 870 O O . VAL A 1 122 ? -14.879 18.647 -4.232 1.00 62.28 122 VAL A O 1
ATOM 873 N N . GLY A 1 123 ? -15.197 20.476 -5.480 1.00 63.19 123 GLY A N 1
ATOM 874 C CA . GLY A 1 123 ? -15.927 21.222 -4.452 1.00 63.19 123 GLY A CA 1
ATOM 875 C C . GLY A 1 123 ? -17.221 20.526 -4.029 1.00 63.19 123 GLY A C 1
ATOM 876 O O . GLY A 1 123 ? -17.479 20.381 -2.833 1.00 63.19 123 GLY A O 1
ATOM 877 N N . GLY A 1 124 ? -17.989 20.019 -4.998 1.00 67.06 124 GLY A N 1
ATOM 878 C CA . GLY A 1 124 ? -19.161 19.186 -4.744 1.00 67.06 124 GLY A CA 1
ATOM 879 C C . GLY A 1 124 ? -18.802 17.939 -3.939 1.00 67.06 124 GLY A C 1
ATOM 880 O O . GLY A 1 124 ? -19.443 17.666 -2.926 1.00 67.06 124 GLY A O 1
ATOM 881 N N . ALA A 1 125 ? -17.730 17.230 -4.323 1.00 65.06 125 ALA A N 1
ATOM 882 C CA . ALA A 1 125 ? -17.326 15.998 -3.649 1.00 65.06 125 ALA A CA 1
ATOM 883 C C . ALA A 1 125 ? -16.953 16.269 -2.188 1.00 65.06 125 ALA A C 1
ATOM 885 O O . ALA A 1 125 ? -17.408 15.573 -1.290 1.00 65.06 125 ALA A O 1
ATOM 886 N N . LEU A 1 126 ? -16.202 17.334 -1.916 1.00 62.75 126 LEU A N 1
ATOM 887 C CA . LEU A 1 126 ? -15.805 17.700 -0.558 1.00 62.75 126 LEU A CA 1
ATOM 888 C C . LEU A 1 126 ? -16.990 18.085 0.337 1.00 62.75 126 LEU A C 1
ATOM 890 O O . LEU A 1 126 ? -17.060 17.648 1.489 1.00 62.75 126 LEU A O 1
ATOM 894 N N . VAL A 1 127 ? -17.939 18.872 -0.183 1.00 66.06 127 VAL A N 1
ATOM 895 C CA . VAL A 1 127 ? -19.171 19.223 0.544 1.00 66.06 127 VAL A CA 1
ATOM 896 C C . VAL A 1 127 ? -20.020 17.977 0.789 1.00 66.06 127 VAL A C 1
ATOM 898 O O . VAL A 1 127 ? -20.578 17.818 1.876 1.00 66.06 127 VAL A O 1
ATOM 901 N N . TRP A 1 128 ? -20.068 17.068 -0.180 1.00 69.44 128 TRP A N 1
ATOM 902 C CA . TRP A 1 128 ? -20.764 15.794 -0.069 1.00 69.44 128 TRP A CA 1
ATOM 903 C C . TRP A 1 128 ? -20.117 14.863 0.974 1.00 69.44 128 TRP A C 1
ATOM 905 O O . TRP A 1 128 ? -20.817 14.371 1.857 1.00 69.44 128 TRP A O 1
ATOM 915 N N . LEU A 1 129 ? -18.786 14.704 0.991 1.00 62.78 129 LEU A N 1
ATOM 916 C CA . LEU A 1 129 ? -18.052 13.959 2.031 1.00 62.78 129 LEU A CA 1
ATOM 917 C C . LEU A 1 129 ? -18.295 14.546 3.435 1.00 62.78 129 LEU A C 1
ATOM 919 O O . LEU A 1 129 ? -18.539 13.816 4.405 1.00 62.78 129 LEU A O 1
ATOM 923 N N . ALA A 1 130 ? -18.243 15.875 3.562 1.00 63.22 130 ALA A N 1
ATOM 924 C CA . ALA A 1 130 ? -18.508 16.565 4.822 1.00 63.22 130 ALA A CA 1
ATOM 925 C C . ALA A 1 130 ? -19.968 16.379 5.274 1.00 63.22 130 ALA A C 1
ATOM 927 O O . ALA A 1 130 ? -20.223 16.125 6.457 1.00 63.22 130 ALA A O 1
ATOM 928 N N . GLY A 1 131 ? -20.914 16.443 4.332 1.00 65.56 131 GLY A N 1
ATOM 929 C CA . GLY A 1 131 ? -22.333 16.156 4.530 1.00 65.56 131 GLY A CA 1
ATOM 930 C C . GLY A 1 131 ? -22.572 14.726 5.012 1.00 65.56 131 GLY A C 1
ATOM 931 O O . GLY A 1 131 ? -23.189 14.536 6.063 1.00 65.56 131 GLY A O 1
ATOM 932 N N . ALA A 1 132 ? -21.991 13.732 4.332 1.00 65.06 132 ALA A N 1
ATOM 933 C CA . ALA A 1 132 ? -22.078 12.317 4.690 1.00 65.06 132 ALA A CA 1
ATOM 934 C C . ALA A 1 132 ? -21.608 12.092 6.128 1.00 65.06 132 ALA A C 1
ATOM 936 O O . ALA A 1 132 ? -22.301 11.489 6.952 1.00 65.06 132 ALA A O 1
ATOM 937 N N . THR A 1 133 ? -20.451 12.658 6.463 1.00 60.34 133 THR A N 1
ATOM 938 C CA . THR A 1 133 ? -19.852 12.497 7.786 1.00 60.34 133 THR A CA 1
ATOM 939 C C . THR A 1 133 ? -20.679 13.189 8.875 1.00 60.34 133 THR A C 1
ATOM 941 O O . THR A 1 133 ? -20.903 12.629 9.952 1.00 60.34 133 THR A O 1
ATOM 944 N N . ALA A 1 134 ? -21.207 14.384 8.595 1.00 63.69 134 ALA A N 1
ATOM 945 C CA . ALA A 1 134 ? -22.084 15.112 9.510 1.00 63.69 134 ALA A CA 1
ATOM 946 C C . ALA A 1 134 ? -23.434 14.411 9.733 1.00 63.69 134 ALA A C 1
ATOM 948 O O . ALA A 1 134 ? -24.011 14.542 10.818 1.00 63.69 134 ALA A O 1
ATOM 949 N N . LEU A 1 135 ? -23.926 13.676 8.731 1.00 66.25 135 LEU A N 1
ATOM 950 C CA . LEU A 1 135 ? -25.144 12.874 8.805 1.00 66.25 135 LEU A CA 1
ATOM 951 C C . LEU A 1 135 ? -24.934 11.571 9.587 1.00 66.25 135 LEU A C 1
ATOM 953 O O . LEU A 1 135 ? -25.845 11.149 10.298 1.00 66.25 135 LEU A O 1
ATOM 957 N N . LEU A 1 136 ? -23.758 10.943 9.495 1.00 59.25 136 LEU A N 1
ATOM 958 C CA . LEU A 1 136 ? -23.437 9.700 10.209 1.00 59.25 136 LEU A CA 1
ATOM 959 C C . LEU A 1 136 ? -23.194 9.897 11.712 1.00 59.25 136 LEU A C 1
ATOM 961 O O . LEU A 1 136 ? -23.357 8.953 12.488 1.00 59.25 136 LEU A O 1
ATOM 965 N N . ILE A 1 137 ? -22.835 11.110 12.141 1.00 56.59 137 ILE A N 1
ATOM 966 C CA . ILE A 1 137 ? -22.446 11.391 13.527 1.00 56.59 137 ILE A CA 1
ATOM 967 C C . ILE A 1 137 ? -23.609 12.029 14.310 1.00 56.59 137 ILE A C 1
ATOM 969 O O . ILE A 1 137 ? -24.044 13.138 13.985 1.00 56.59 137 ILE A O 1
ATOM 973 N N . PRO A 1 138 ? -24.086 11.388 15.396 1.00 54.69 138 PRO A N 1
ATOM 974 C CA . PRO A 1 138 ? -25.159 11.918 16.232 1.00 54.69 138 PRO A CA 1
ATOM 975 C C . PRO A 1 138 ? -24.810 13.299 16.813 1.00 54.69 138 PRO A C 1
ATOM 977 O O . PRO A 1 138 ? -23.685 13.487 17.289 1.00 54.69 138 PRO A O 1
ATOM 980 N N . PRO A 1 139 ? -25.765 14.248 16.899 1.00 54.69 139 PRO A N 1
ATOM 981 C CA . PRO A 1 139 ? -25.533 15.567 17.502 1.00 54.69 139 PRO A CA 1
ATOM 982 C C . PRO A 1 139 ? -25.005 15.488 18.942 1.00 54.69 139 PRO A C 1
ATOM 984 O O . PRO A 1 139 ? -24.169 16.293 19.348 1.00 54.69 139 PRO A O 1
ATOM 987 N N . THR A 1 140 ? -25.457 14.478 19.688 1.00 48.34 140 THR A N 1
ATOM 988 C CA . THR A 1 140 ? -25.097 14.196 21.084 1.00 48.34 140 THR A CA 1
ATOM 989 C C . THR A 1 140 ? -23.700 13.593 21.253 1.00 48.34 140 THR A C 1
ATOM 991 O O . THR A 1 140 ? -23.139 13.671 22.339 1.00 48.34 140 THR A O 1
ATOM 994 N N . ALA A 1 141 ? -23.111 13.033 20.190 1.00 48.66 141 ALA A N 1
ATOM 995 C CA . ALA A 1 141 ? -21.768 12.446 20.190 1.00 48.66 141 ALA A CA 1
ATOM 996 C C . ALA A 1 141 ? -20.691 13.401 19.642 1.00 48.66 141 ALA A C 1
ATOM 998 O O . ALA A 1 141 ? -19.512 13.050 19.593 1.00 48.66 141 ALA A O 1
ATOM 999 N N . ARG A 1 142 ? -21.069 14.625 19.241 1.00 54.06 142 ARG A N 1
ATOM 1000 C CA . ARG A 1 142 ? -20.127 15.650 18.777 1.00 54.06 142 ARG A CA 1
ATOM 1001 C C . ARG A 1 142 ? -19.333 16.227 19.951 1.00 54.06 142 ARG A C 1
ATOM 1003 O O . ARG A 1 142 ? -19.628 17.331 20.417 1.00 54.06 142 ARG A O 1
ATOM 1010 N N . THR A 1 143 ? -18.309 15.515 20.403 1.00 54.53 143 THR A N 1
ATOM 1011 C CA . THR A 1 143 ? -17.277 16.067 21.290 1.00 54.53 143 THR A CA 1
ATOM 1012 C C . THR A 1 143 ? -16.509 17.187 20.579 1.00 54.53 143 THR A C 1
ATOM 1014 O O . THR A 1 143 ? -16.504 17.275 19.348 1.00 54.53 143 THR A O 1
ATOM 1017 N N . ARG A 1 144 ? -15.857 18.075 21.341 1.00 46.97 144 ARG A N 1
ATOM 1018 C CA . ARG A 1 144 ? -15.044 19.171 20.779 1.00 46.97 144 ARG A CA 1
ATOM 1019 C C . ARG A 1 144 ? -13.940 18.638 19.853 1.00 46.97 144 ARG A C 1
ATOM 1021 O O . ARG A 1 144 ? -13.728 19.207 18.791 1.00 46.97 144 ARG A O 1
ATOM 1028 N N . GLY A 1 145 ? -13.315 17.514 20.216 1.00 45.19 145 GLY A N 1
ATOM 1029 C CA . GLY A 1 145 ? -12.280 16.852 19.414 1.00 45.19 145 GLY A CA 1
ATOM 1030 C C . GLY A 1 145 ? -12.794 16.321 18.074 1.00 45.19 145 GLY A C 1
ATOM 1031 O O . GLY A 1 145 ? -12.186 16.589 17.045 1.00 45.19 145 GLY A O 1
ATOM 1032 N N . LEU A 1 146 ? -13.955 15.659 18.055 1.00 47.78 146 LEU A N 1
ATOM 1033 C CA . LEU A 1 146 ? -14.551 15.153 16.815 1.00 47.78 146 LEU A CA 1
ATOM 1034 C C . LEU A 1 146 ? -15.002 16.296 15.890 1.00 47.78 146 LEU A C 1
ATOM 1036 O O . LEU A 1 146 ? -14.786 16.231 14.688 1.00 47.78 146 LEU A O 1
ATOM 1040 N N . ARG A 1 147 ? -15.550 17.394 16.435 1.00 51.97 147 ARG A N 1
ATOM 1041 C CA . ARG A 1 147 ? -15.882 18.595 15.639 1.00 51.97 147 ARG A CA 1
ATOM 1042 C C . ARG A 1 147 ? -14.645 19.263 15.038 1.00 51.97 147 ARG A C 1
ATOM 1044 O O . ARG A 1 147 ? -14.722 19.733 13.912 1.00 51.97 147 ARG A O 1
ATOM 1051 N N . LEU A 1 148 ? -13.531 19.302 15.770 1.00 49.38 148 LEU A N 1
ATOM 1052 C CA . LEU A 1 148 ? -12.261 19.848 15.281 1.00 49.38 148 LEU A CA 1
ATOM 1053 C C . LEU A 1 148 ? -11.626 18.959 14.210 1.00 49.38 148 LEU A C 1
ATOM 1055 O O . LEU A 1 148 ? -11.077 19.482 13.252 1.00 49.38 148 LEU A O 1
ATOM 1059 N N . LEU A 1 149 ? -11.730 17.635 14.340 1.00 45.62 149 LEU A N 1
ATOM 1060 C CA . LEU A 1 149 ? -11.180 16.693 13.364 1.00 45.62 149 LEU A CA 1
ATOM 1061 C C . LEU A 1 149 ? -11.983 16.715 12.052 1.00 45.62 149 LEU A C 1
ATOM 1063 O O . LEU A 1 149 ? -11.403 16.774 10.974 1.00 45.62 149 LEU A O 1
ATOM 1067 N N . LEU A 1 150 ? -13.315 16.778 12.144 1.00 49.53 150 LEU A N 1
ATOM 1068 C CA . LEU A 1 150 ? -14.215 16.899 10.989 1.00 49.53 150 LEU A CA 1
ATOM 1069 C C . LEU A 1 150 ? -14.179 18.284 10.346 1.00 49.53 150 LEU A C 1
ATOM 1071 O O . LEU A 1 150 ? -14.107 18.399 9.129 1.00 49.53 150 LEU A O 1
ATOM 1075 N N . GLY A 1 151 ? -14.224 19.338 11.163 1.00 49.16 151 GLY A N 1
ATOM 1076 C CA . GLY A 1 151 ? -14.137 20.718 10.696 1.00 49.16 151 GLY A CA 1
ATOM 1077 C C . GLY A 1 151 ? -12.754 21.043 10.139 1.00 49.16 151 GLY A C 1
ATOM 1078 O O . GLY A 1 151 ? -12.659 21.720 9.127 1.00 49.16 151 GLY A O 1
ATOM 1079 N N . GLY A 1 152 ? -11.694 20.510 10.749 1.00 47.81 152 GLY A N 1
ATOM 1080 C CA . GLY A 1 152 ? -10.319 20.621 10.267 1.00 47.81 152 GLY A CA 1
ATOM 1081 C C . GLY A 1 152 ? -10.093 19.849 8.972 1.00 47.81 152 GLY A C 1
ATOM 1082 O O . GLY A 1 152 ? -9.499 20.397 8.054 1.00 47.81 152 GLY A O 1
ATOM 1083 N N . GLY A 1 153 ? -10.628 18.628 8.852 1.00 46.56 153 GLY A N 1
ATOM 1084 C CA . GLY A 1 153 ? -10.599 17.861 7.604 1.00 46.56 153 GLY A CA 1
ATOM 1085 C C . GLY A 1 153 ? -11.359 18.555 6.470 1.00 46.56 153 GLY A C 1
ATOM 1086 O O . GLY A 1 153 ? -10.821 18.705 5.380 1.00 46.56 153 GLY A O 1
ATOM 1087 N N . ALA A 1 154 ? -12.565 19.064 6.742 1.00 49.19 154 ALA A N 1
ATOM 1088 C CA . ALA A 1 154 ? -13.353 19.827 5.773 1.00 49.19 154 ALA A CA 1
ATOM 1089 C C . ALA A 1 154 ? -12.698 21.173 5.399 1.00 49.19 154 ALA A C 1
ATOM 1091 O O . ALA A 1 154 ? -12.747 21.580 4.242 1.00 49.19 154 ALA A O 1
ATOM 1092 N N . ALA A 1 155 ? -12.050 21.851 6.351 1.00 47.81 155 ALA A N 1
ATOM 1093 C CA . ALA A 1 155 ? -11.311 23.087 6.098 1.00 47.81 155 ALA A CA 1
ATOM 1094 C C . ALA A 1 155 ? -10.017 22.843 5.309 1.00 47.81 155 ALA A C 1
ATOM 1096 O O . ALA A 1 155 ? -9.704 23.627 4.420 1.00 47.81 155 ALA A O 1
ATOM 1097 N N . LEU A 1 156 ? -9.290 21.755 5.585 1.00 47.91 156 LEU A N 1
ATOM 1098 C CA . LEU A 1 156 ? -8.117 21.329 4.811 1.00 47.91 156 LEU A CA 1
ATOM 1099 C C . LEU A 1 156 ? -8.504 20.957 3.381 1.00 47.91 156 LEU A C 1
ATOM 1101 O O . LEU A 1 156 ? -7.837 21.370 2.440 1.00 47.91 156 LEU A O 1
ATOM 1105 N N . ALA A 1 157 ? -9.619 20.250 3.217 1.00 46.75 157 ALA A N 1
ATOM 1106 C CA . ALA A 1 157 ? -10.214 19.958 1.923 1.00 46.75 157 ALA A CA 1
ATOM 1107 C C . ALA A 1 157 ? -10.603 21.234 1.152 1.00 46.75 157 ALA A C 1
ATOM 1109 O O . ALA A 1 157 ? -10.255 21.382 -0.017 1.00 46.75 157 ALA A O 1
ATOM 1110 N N . ALA A 1 158 ? -11.284 22.183 1.803 1.00 47.34 158 ALA A N 1
ATOM 1111 C CA . ALA A 1 158 ? -11.663 23.457 1.192 1.00 47.34 158 ALA A CA 1
ATOM 1112 C C . ALA A 1 158 ? -10.440 24.326 0.842 1.00 47.34 158 ALA A C 1
ATOM 1114 O O . ALA A 1 158 ? -10.391 24.922 -0.233 1.00 47.34 158 ALA A O 1
ATOM 1115 N N . ALA A 1 159 ? -9.429 24.356 1.715 1.00 49.28 159 ALA A N 1
ATOM 1116 C CA . ALA A 1 159 ? -8.160 25.032 1.465 1.00 49.28 159 ALA A CA 1
ATOM 1117 C C . ALA A 1 159 ? -7.406 24.390 0.293 1.00 49.28 159 ALA A C 1
ATOM 1119 O O . ALA A 1 159 ? -6.876 25.106 -0.549 1.00 49.28 159 ALA A O 1
ATOM 1120 N N . TRP A 1 160 ? -7.420 23.059 0.186 1.00 48.38 160 TRP A N 1
ATOM 1121 C CA . TRP A 1 160 ? -6.848 22.337 -0.947 1.00 48.38 160 TRP A CA 1
ATOM 1122 C C . TRP A 1 160 ? -7.565 22.662 -2.260 1.00 48.38 160 TRP A C 1
ATOM 1124 O O . TRP A 1 160 ? -6.907 22.981 -3.243 1.00 48.38 160 TRP A O 1
ATOM 1134 N N . GLY A 1 161 ? -8.903 22.670 -2.274 1.00 45.50 161 GLY A N 1
ATOM 1135 C CA . GLY A 1 161 ? -9.687 23.050 -3.455 1.00 45.50 161 GLY A CA 1
ATOM 1136 C C . GLY A 1 161 ? -9.434 24.492 -3.916 1.00 45.50 161 GLY A C 1
ATOM 1137 O O . GLY A 1 161 ? -9.381 24.758 -5.116 1.00 45.50 161 GLY A O 1
ATOM 1138 N N . LEU A 1 162 ? -9.215 25.414 -2.972 1.00 48.91 162 LEU A N 1
ATOM 1139 C CA . LEU A 1 162 ? -8.875 26.809 -3.259 1.00 48.91 162 LEU A CA 1
ATOM 1140 C C . LEU A 1 162 ? -7.435 26.960 -3.780 1.00 48.91 162 LEU A C 1
ATOM 1142 O O . LEU A 1 162 ? -7.204 27.672 -4.755 1.00 48.91 162 LEU A O 1
ATOM 1146 N N . VAL A 1 163 ? -6.474 26.257 -3.169 1.00 52.50 163 VAL A N 1
ATOM 1147 C CA . VAL A 1 163 ? -5.074 26.213 -3.623 1.00 52.50 163 VAL A CA 1
ATOM 1148 C C . VAL A 1 163 ? -4.984 25.589 -5.014 1.00 52.50 163 VAL A C 1
ATOM 1150 O O . VAL A 1 163 ? -4.314 26.143 -5.876 1.00 52.50 163 VAL A O 1
ATOM 1153 N N . ALA A 1 164 ? -5.717 24.510 -5.280 1.00 49.78 164 ALA A N 1
ATOM 1154 C CA . ALA A 1 164 ? -5.760 23.870 -6.589 1.00 49.78 164 ALA A CA 1
ATOM 1155 C C . ALA A 1 164 ? -6.322 24.797 -7.685 1.00 49.78 164 ALA A C 1
ATOM 1157 O O . ALA A 1 164 ? -5.854 24.734 -8.814 1.00 49.78 164 ALA A O 1
ATOM 1158 N N . GLN A 1 165 ? -7.275 25.689 -7.381 1.00 48.00 165 GLN A N 1
ATOM 1159 C CA . GLN A 1 165 ? -7.774 26.681 -8.349 1.00 48.00 165 GLN A CA 1
ATOM 1160 C C . GLN A 1 165 ? -6.812 27.852 -8.569 1.00 48.00 165 GLN A C 1
ATOM 1162 O O . GLN A 1 165 ? -6.577 28.249 -9.707 1.00 48.00 165 GLN A O 1
ATOM 1167 N N . LEU A 1 166 ? -6.264 28.419 -7.493 1.00 52.16 166 LEU A N 1
ATOM 1168 C CA . LEU A 1 166 ? -5.433 29.625 -7.571 1.00 52.16 166 LEU A CA 1
ATOM 1169 C C . LEU A 1 166 ? -3.991 29.331 -8.001 1.00 52.16 166 LEU A C 1
ATOM 1171 O O . LEU A 1 166 ? -3.315 30.215 -8.522 1.00 52.16 166 LEU A O 1
ATOM 1175 N N . ALA A 1 167 ? -3.515 28.103 -7.794 1.00 53.47 167 ALA A N 1
ATOM 1176 C CA . ALA A 1 167 ? -2.134 27.723 -8.051 1.00 53.47 167 ALA A CA 1
ATOM 1177 C C . ALA A 1 167 ? -1.936 26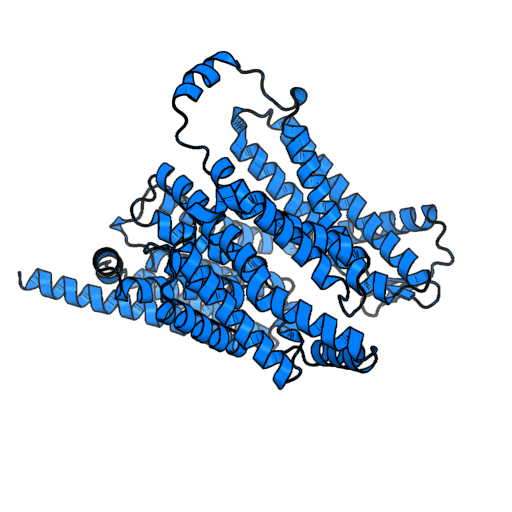.902 -9.334 1.00 53.47 167 ALA A C 1
ATOM 1179 O O . ALA A 1 167 ? -0.825 26.436 -9.529 1.00 53.47 167 ALA A O 1
ATOM 1180 N N . GLN A 1 168 ? -2.928 26.748 -10.227 1.00 55.38 168 GLN A N 1
ATOM 1181 C CA . GLN A 1 168 ? -2.790 25.931 -11.455 1.00 55.38 168 GLN A CA 1
ATOM 1182 C C . GLN A 1 168 ? -1.554 26.298 -12.286 1.00 55.38 168 GLN A C 1
ATOM 1184 O O . GLN A 1 168 ? -0.703 25.452 -12.552 1.00 55.38 168 GLN A O 1
ATOM 1189 N N . LEU A 1 169 ? -1.421 27.578 -12.647 1.00 59.34 169 LEU A N 1
ATOM 1190 C CA . LEU A 1 169 ? -0.270 28.069 -13.406 1.00 59.34 169 LEU A CA 1
ATOM 1191 C C . LEU A 1 169 ? 1.044 27.926 -12.605 1.00 59.34 169 LEU A C 1
ATOM 1193 O O . LEU A 1 169 ? 1.988 27.332 -13.128 1.00 59.34 169 LEU A O 1
ATOM 1197 N N . PRO A 1 170 ? 1.128 28.369 -11.331 1.00 67.38 170 PRO A N 1
ATOM 1198 C CA . PRO A 1 170 ? 2.302 28.127 -10.489 1.00 67.38 170 PRO A CA 1
ATOM 1199 C C . PRO A 1 170 ? 2.704 26.651 -10.338 1.00 67.38 170 PRO A C 1
ATOM 1201 O O . PRO A 1 170 ? 3.891 26.343 -10.377 1.00 67.38 170 PRO A O 1
ATOM 1204 N N . LEU A 1 171 ? 1.740 25.741 -10.168 1.00 65.88 171 LEU A N 1
ATOM 1205 C CA . LEU A 1 171 ? 1.948 24.303 -9.974 1.00 65.88 171 LEU A CA 1
ATOM 1206 C C . LEU A 1 171 ? 2.484 23.651 -11.244 1.00 65.88 171 LEU A C 1
ATOM 1208 O O . LEU A 1 171 ? 3.437 22.884 -11.160 1.00 65.88 171 LEU A O 1
ATOM 1212 N N . MET A 1 172 ? 1.936 23.995 -12.413 1.00 67.44 172 MET A N 1
ATOM 1213 C CA . MET A 1 172 ? 2.450 23.509 -13.696 1.00 67.44 172 MET A CA 1
ATOM 1214 C C . MET A 1 172 ? 3.885 23.982 -13.948 1.00 67.44 172 MET A C 1
ATOM 1216 O O . MET A 1 172 ? 4.729 23.201 -14.384 1.00 67.44 172 MET A O 1
ATOM 1220 N N . HIS A 1 173 ? 4.193 25.243 -13.629 1.00 75.44 173 HIS A N 1
ATOM 1221 C CA . HIS A 1 173 ? 5.562 25.751 -13.722 1.00 75.44 173 HIS A CA 1
ATOM 1222 C C . HIS A 1 173 ? 6.504 25.058 -12.736 1.00 75.44 173 HIS A C 1
ATOM 1224 O O . HIS A 1 173 ? 7.608 24.671 -13.114 1.00 75.44 173 HIS A O 1
ATOM 1230 N N . LEU A 1 174 ? 6.072 24.859 -11.490 1.00 74.62 174 LEU A N 1
ATOM 1231 C CA . LEU A 1 174 ? 6.851 24.142 -10.486 1.00 74.62 174 LEU A CA 1
ATOM 1232 C C . LEU A 1 174 ? 7.106 22.691 -10.909 1.00 74.62 174 LEU A C 1
ATOM 1234 O O . LEU A 1 174 ? 8.231 22.214 -10.791 1.00 74.62 174 LEU A O 1
ATOM 1238 N N . GLN A 1 175 ? 6.095 22.011 -11.448 1.00 75.12 175 GLN A N 1
ATOM 1239 C CA . GLN A 1 175 ? 6.226 20.662 -11.987 1.00 75.12 175 GLN A CA 1
ATOM 1240 C C . GLN A 1 175 ? 7.263 20.619 -13.113 1.00 75.12 175 GLN A C 1
ATOM 1242 O O . GLN A 1 175 ? 8.166 19.790 -13.061 1.00 75.12 175 GLN A O 1
ATOM 1247 N N . ALA A 1 176 ? 7.191 21.539 -14.078 1.00 79.44 176 ALA A N 1
ATOM 1248 C CA . ALA A 1 176 ? 8.162 21.609 -15.167 1.00 79.44 176 ALA A CA 1
ATOM 1249 C C . ALA A 1 176 ? 9.595 21.834 -14.652 1.00 79.44 176 ALA A C 1
ATOM 1251 O O . ALA A 1 176 ? 10.527 21.190 -15.128 1.00 79.44 176 ALA A O 1
ATOM 1252 N N . ILE A 1 177 ? 9.775 22.693 -13.640 1.00 83.94 177 ILE A N 1
ATOM 1253 C CA . ILE A 1 177 ? 11.078 22.921 -12.993 1.00 83.94 177 ILE A CA 1
ATOM 1254 C C . ILE A 1 177 ? 11.596 21.636 -12.330 1.00 83.94 177 ILE A C 1
ATOM 1256 O O . ILE A 1 177 ? 12.778 21.316 -12.450 1.00 83.94 177 ILE A O 1
ATOM 1260 N N . ILE A 1 178 ? 10.730 20.898 -11.630 1.00 83.25 178 ILE A N 1
ATOM 1261 C CA . ILE A 1 178 ? 11.086 19.642 -10.954 1.00 83.25 178 ILE A CA 1
ATOM 1262 C C . ILE A 1 178 ? 11.438 18.555 -11.977 1.00 83.25 178 ILE A C 1
ATOM 1264 O O . ILE A 1 178 ? 12.445 17.870 -11.799 1.00 83.25 178 ILE A O 1
ATOM 1268 N N . GLU A 1 179 ? 10.657 18.405 -13.048 1.00 85.38 179 GLU A N 1
ATOM 1269 C CA . GLU A 1 179 ? 10.920 17.458 -14.141 1.00 85.38 179 GLU A CA 1
ATOM 1270 C C . GLU A 1 179 ? 12.274 17.750 -14.811 1.00 85.38 179 GLU A C 1
ATOM 1272 O O . GLU A 1 179 ? 13.116 16.861 -14.933 1.00 85.38 179 GLU A O 1
ATOM 1277 N N . ASP A 1 180 ? 12.530 19.011 -15.156 1.00 87.50 180 ASP A N 1
ATOM 1278 C CA . ASP A 1 180 ? 13.780 19.472 -15.768 1.00 87.50 180 ASP A CA 1
ATOM 1279 C C . ASP A 1 180 ? 14.991 19.305 -14.830 1.00 87.50 180 ASP A C 1
ATOM 1281 O O . ASP A 1 180 ? 16.062 18.845 -15.237 1.00 87.50 180 ASP A O 1
ATOM 1285 N N . LEU A 1 181 ? 14.832 19.597 -13.536 1.00 90.56 181 LEU A N 1
ATOM 1286 C CA . LEU A 1 181 ? 15.877 19.346 -12.545 1.00 90.56 181 LEU A CA 1
ATOM 1287 C C . LEU A 1 181 ? 16.145 17.845 -12.365 1.00 90.56 181 LEU A C 1
ATOM 1289 O O . LEU A 1 181 ? 17.307 17.445 -12.276 1.00 90.56 181 LEU A O 1
ATOM 1293 N N . THR A 1 182 ? 15.095 17.023 -12.352 1.00 90.75 182 THR A N 1
ATOM 1294 C CA . THR A 1 182 ? 15.211 15.561 -12.272 1.00 90.75 182 THR A CA 1
ATOM 1295 C C . THR A 1 182 ? 15.976 15.028 -13.476 1.00 90.75 182 THR A C 1
ATOM 1297 O O . THR A 1 182 ? 16.911 14.247 -13.301 1.00 90.75 182 THR A O 1
ATOM 1300 N N . LEU A 1 183 ? 15.648 15.492 -14.686 1.00 90.94 183 LEU A N 1
ATOM 1301 C CA . LEU A 1 183 ? 16.355 15.122 -15.908 1.00 90.94 183 LEU A CA 1
ATOM 1302 C C . LEU A 1 183 ? 17.831 15.521 -15.850 1.00 90.94 183 LEU A C 1
ATOM 1304 O O . LEU A 1 183 ? 18.695 14.683 -16.096 1.00 90.94 183 LEU A O 1
ATOM 1308 N N . ARG A 1 184 ? 18.146 16.769 -15.476 1.00 93.00 184 ARG A N 1
ATOM 1309 C CA . ARG A 1 184 ? 19.541 17.227 -15.363 1.00 93.00 184 ARG A CA 1
ATOM 1310 C C . ARG A 1 184 ? 20.351 16.386 -14.384 1.00 93.00 184 ARG A C 1
ATOM 1312 O O . ARG A 1 184 ? 21.479 16.018 -14.694 1.00 93.00 184 ARG A O 1
ATOM 1319 N N . LEU A 1 185 ? 19.798 16.090 -13.209 1.00 94.44 185 LEU A N 1
ATOM 1320 C CA . LEU A 1 185 ? 20.471 15.245 -12.221 1.00 94.44 185 LEU A CA 1
ATOM 1321 C C . LEU A 1 185 ? 20.629 13.808 -12.721 1.00 94.44 185 LEU A C 1
ATOM 1323 O O . LEU A 1 185 ? 21.690 13.221 -12.543 1.00 94.44 185 LEU A O 1
ATOM 1327 N N . THR A 1 186 ? 19.607 13.269 -13.387 1.00 93.81 186 THR A N 1
ATOM 1328 C CA . THR A 1 186 ? 19.649 11.935 -14.000 1.00 93.81 186 THR A CA 1
ATOM 1329 C C . THR A 1 186 ? 20.779 11.852 -15.024 1.00 93.81 186 THR A C 1
ATOM 1331 O O . THR A 1 186 ? 21.606 10.953 -14.933 1.00 93.81 186 THR A O 1
ATOM 1334 N N . LEU A 1 187 ? 20.879 12.822 -15.939 1.00 93.06 187 LEU A N 1
ATOM 1335 C CA . LEU A 1 187 ? 21.958 12.893 -16.929 1.00 93.06 187 LEU A CA 1
ATOM 1336 C C . LEU A 1 187 ? 23.338 12.976 -16.263 1.00 93.06 187 LEU A C 1
ATOM 1338 O O . LEU A 1 187 ? 24.237 12.234 -16.635 1.00 93.06 187 LEU A O 1
ATOM 1342 N N . ARG A 1 188 ? 23.490 13.792 -15.210 1.00 95.12 188 ARG A N 1
ATOM 1343 C CA . ARG A 1 188 ? 24.743 13.860 -14.438 1.00 95.12 188 ARG A CA 1
ATOM 1344 C C . ARG A 1 188 ? 25.116 12.524 -13.799 1.00 95.12 188 ARG A C 1
ATOM 1346 O O . ARG A 1 188 ? 26.290 12.170 -13.788 1.00 95.12 188 ARG A O 1
ATOM 1353 N N . PHE A 1 189 ? 24.149 11.787 -13.256 1.00 96.06 189 PHE A N 1
ATOM 1354 C CA . PHE A 1 189 ? 24.410 10.450 -12.728 1.00 96.06 189 PHE A CA 1
ATOM 1355 C C . PHE A 1 189 ? 24.765 9.458 -13.836 1.00 96.06 189 PHE A C 1
ATOM 1357 O O . PHE A 1 189 ? 25.656 8.643 -13.633 1.00 96.06 189 PHE A O 1
ATOM 1364 N N . LEU A 1 190 ? 24.128 9.539 -15.004 1.00 94.06 190 LEU A N 1
ATOM 1365 C CA . LEU A 1 190 ? 24.460 8.692 -16.151 1.00 94.06 190 LEU A CA 1
ATOM 1366 C C . LEU A 1 190 ? 25.876 8.951 -16.680 1.00 94.06 190 LEU A C 1
ATOM 1368 O O . LEU A 1 190 ? 26.594 7.989 -16.950 1.00 94.06 190 LEU A O 1
ATOM 1372 N N . ASP A 1 191 ? 26.306 10.215 -16.724 1.00 92.94 191 ASP A N 1
ATOM 1373 C CA . ASP A 1 191 ? 27.690 10.589 -17.040 1.00 92.94 191 ASP A CA 1
ATOM 1374 C C . ASP A 1 191 ? 28.669 9.954 -16.036 1.00 92.94 191 ASP A C 1
ATOM 1376 O O . ASP A 1 191 ? 29.669 9.355 -16.428 1.00 92.94 191 ASP A O 1
ATOM 1380 N N . LEU A 1 192 ? 28.363 10.026 -14.731 1.00 94.38 192 LEU A N 1
ATOM 1381 C CA . LEU A 1 192 ? 29.175 9.408 -13.669 1.00 94.38 192 LEU A CA 1
ATOM 1382 C C . LEU A 1 192 ? 29.210 7.875 -13.761 1.00 94.38 192 LEU A C 1
ATOM 1384 O O . LEU A 1 192 ? 30.219 7.253 -13.427 1.00 94.38 192 LEU A O 1
ATOM 1388 N N . LEU A 1 193 ? 28.116 7.263 -14.211 1.00 93.69 193 LEU A N 1
ATOM 1389 C CA . LEU A 1 193 ? 28.016 5.825 -14.458 1.00 93.69 193 LEU A CA 1
ATOM 1390 C C . LEU A 1 193 ? 28.654 5.407 -15.793 1.00 93.69 193 LEU A C 1
ATOM 1392 O O . LEU A 1 193 ? 28.698 4.214 -16.080 1.00 93.69 193 LEU A O 1
ATOM 1396 N N . HIS A 1 194 ? 29.177 6.355 -16.579 1.00 91.75 194 HIS A N 1
ATOM 1397 C CA . HIS A 1 194 ? 29.789 6.126 -17.890 1.00 91.75 194 HIS A CA 1
ATOM 1398 C C . HIS A 1 194 ? 28.849 5.416 -18.882 1.00 91.75 194 HIS A C 1
ATOM 1400 O O . HIS A 1 194 ? 29.285 4.612 -19.707 1.00 91.75 194 HIS A O 1
ATOM 1406 N N . VAL A 1 195 ? 27.547 5.713 -18.814 1.00 85.38 195 VAL A N 1
ATOM 1407 C CA . VAL A 1 195 ? 26.553 5.190 -19.760 1.00 85.38 195 VAL A CA 1
ATOM 1408 C C . VAL A 1 195 ? 26.605 6.053 -21.021 1.00 85.38 195 VAL A C 1
ATOM 1410 O O . VAL A 1 195 ? 26.107 7.172 -21.028 1.00 85.38 195 VAL A O 1
ATOM 1413 N N . ALA A 1 196 ? 27.241 5.563 -22.085 1.00 79.62 196 ALA A N 1
ATOM 1414 C CA . ALA A 1 196 ? 27.324 6.248 -23.375 1.00 79.62 196 ALA A CA 1
ATOM 1415 C C . ALA A 1 196 ? 27.337 5.236 -24.539 1.00 79.62 196 ALA A C 1
ATOM 1417 O O . ALA A 1 196 ? 27.867 4.134 -24.373 1.00 79.62 196 ALA A O 1
ATOM 1418 N N . PRO A 1 197 ? 26.808 5.592 -25.728 1.00 84.88 197 PRO A N 1
ATOM 1419 C CA . PRO A 1 197 ? 26.178 6.869 -26.085 1.00 84.88 197 PRO A CA 1
ATOM 1420 C C . PRO A 1 197 ? 24.720 6.981 -25.601 1.00 84.88 197 PRO A C 1
ATOM 1422 O O . PRO A 1 197 ? 23.989 5.991 -25.586 1.00 84.88 197 PRO A O 1
ATOM 1425 N N . ILE A 1 198 ? 24.298 8.195 -25.230 1.00 88.75 198 ILE A N 1
ATOM 1426 C CA . ILE A 1 198 ? 22.905 8.532 -24.889 1.00 88.75 198 ILE A CA 1
ATOM 1427 C C . ILE A 1 198 ? 22.385 9.516 -25.929 1.00 88.75 198 ILE A C 1
ATOM 1429 O O . ILE A 1 198 ? 22.966 10.583 -26.128 1.00 88.75 198 ILE A O 1
ATOM 1433 N N . GLU A 1 199 ? 21.270 9.172 -26.556 1.00 90.56 199 GLU A N 1
ATOM 1434 C CA . GLU A 1 199 ? 20.534 10.055 -27.447 1.00 90.56 199 GLU A CA 1
ATOM 1435 C C . GLU A 1 199 ? 19.299 10.598 -26.719 1.00 90.56 199 GLU A C 1
ATOM 1437 O O . GLU A 1 199 ? 18.551 9.847 -26.089 1.00 90.56 199 GLU A O 1
ATOM 1442 N N . ILE A 1 200 ? 19.096 11.917 -26.774 1.00 89.25 200 ILE A N 1
ATOM 1443 C CA . ILE A 1 200 ? 17.921 12.572 -26.191 1.00 89.25 200 ILE A CA 1
ATOM 1444 C C . ILE A 1 200 ? 16.966 12.921 -27.327 1.00 89.25 200 ILE A C 1
ATOM 1446 O O . ILE A 1 200 ? 17.174 13.887 -28.062 1.00 89.25 200 ILE A O 1
ATOM 1450 N N . LEU A 1 201 ? 15.908 12.132 -27.446 1.00 88.38 201 LEU A N 1
ATOM 1451 C CA . LEU A 1 201 ? 14.824 12.327 -28.397 1.00 88.38 201 LEU A CA 1
ATOM 1452 C C . LEU A 1 201 ? 13.688 13.145 -27.771 1.00 88.38 201 LEU A C 1
ATOM 1454 O O . LEU A 1 201 ? 13.694 13.456 -26.577 1.00 88.38 201 LEU A O 1
ATOM 1458 N N . ARG A 1 202 ? 12.693 13.498 -28.587 1.00 86.25 202 ARG A N 1
ATOM 1459 C CA . ARG A 1 202 ? 11.441 14.108 -28.127 1.00 86.25 202 ARG A CA 1
ATOM 1460 C C . ARG A 1 202 ? 10.249 13.275 -28.573 1.00 86.25 202 ARG A C 1
ATOM 1462 O O . ARG A 1 202 ? 10.206 12.848 -29.723 1.00 86.25 202 ARG A O 1
ATOM 1469 N N . ASP A 1 203 ? 9.297 13.061 -27.671 1.00 81.00 203 ASP A N 1
ATOM 1470 C CA . ASP A 1 203 ? 8.031 12.405 -28.003 1.00 81.00 203 ASP A CA 1
ATOM 1471 C C . ASP A 1 203 ? 7.043 13.361 -28.706 1.00 81.00 203 ASP A C 1
ATOM 1473 O O . ASP A 1 203 ? 7.333 14.538 -28.945 1.00 81.00 203 ASP A O 1
ATOM 1477 N N . ALA A 1 204 ? 5.844 12.861 -29.022 1.00 77.62 204 ALA A N 1
ATOM 1478 C CA . ALA A 1 204 ? 4.778 13.641 -29.658 1.00 77.62 204 ALA A CA 1
ATOM 1479 C C . ALA A 1 204 ? 4.292 14.840 -28.816 1.00 77.62 204 ALA A C 1
ATOM 1481 O O . ALA A 1 204 ? 3.694 15.768 -29.358 1.00 77.62 204 ALA A O 1
ATOM 1482 N N . ALA A 1 205 ? 4.558 14.841 -27.506 1.00 73.44 205 ALA A N 1
ATOM 1483 C CA . ALA A 1 205 ? 4.271 15.937 -26.585 1.00 73.44 205 ALA A CA 1
ATOM 1484 C C . ALA A 1 205 ? 5.506 16.827 -26.326 1.00 73.44 205 ALA A C 1
ATOM 1486 O O . ALA A 1 205 ? 5.503 17.636 -25.398 1.00 73.44 205 ALA A O 1
ATOM 1487 N N . ALA A 1 206 ? 6.559 16.685 -27.141 1.00 77.88 206 ALA A N 1
ATOM 1488 C CA . ALA A 1 206 ? 7.850 17.356 -27.021 1.00 77.88 206 ALA A CA 1
ATOM 1489 C C . ALA A 1 206 ? 8.615 17.076 -25.710 1.00 77.88 206 ALA A C 1
ATOM 1491 O O . ALA A 1 206 ? 9.580 17.792 -25.402 1.00 77.88 206 ALA A O 1
ATOM 1492 N N . LYS A 1 207 ? 8.238 16.034 -24.956 1.00 80.25 207 LYS A N 1
ATOM 1493 C CA . LYS A 1 207 ? 8.931 15.622 -23.732 1.00 80.25 207 LYS A CA 1
ATOM 1494 C C . LYS A 1 207 ? 10.224 14.873 -24.060 1.00 80.25 207 LYS A C 1
ATOM 1496 O O . LYS A 1 207 ? 10.271 14.154 -25.058 1.00 80.25 207 LYS A O 1
ATOM 1501 N N . PRO A 1 208 ? 11.277 15.043 -23.245 1.00 83.81 208 PRO A N 1
ATOM 1502 C CA . PRO A 1 208 ? 12.557 14.383 -23.458 1.00 83.81 208 PRO A CA 1
ATOM 1503 C C . PRO A 1 208 ? 12.443 12.871 -23.238 1.00 83.81 208 PRO A C 1
ATOM 1505 O O . PRO A 1 208 ? 11.902 12.415 -22.231 1.00 83.81 208 PRO A O 1
ATOM 1508 N N . VAL A 1 209 ? 12.999 12.111 -24.176 1.00 88.50 209 VAL A N 1
ATOM 1509 C CA . VAL A 1 209 ? 13.064 10.648 -24.166 1.00 88.50 209 VAL A CA 1
ATOM 1510 C C . VAL A 1 209 ? 14.529 10.239 -24.248 1.00 88.50 209 VAL A C 1
ATOM 1512 O O . VAL A 1 209 ? 15.253 10.701 -25.124 1.00 88.50 209 VAL A O 1
ATOM 1515 N N . LEU A 1 210 ? 14.971 9.390 -23.326 1.00 91.06 210 LEU A N 1
ATOM 1516 C CA . LEU A 1 210 ? 16.341 8.884 -23.275 1.00 91.06 210 LEU A CA 1
ATOM 1517 C C . LEU A 1 210 ? 16.410 7.573 -24.062 1.00 91.06 210 LEU A C 1
ATOM 1519 O O . LEU A 1 210 ? 15.639 6.655 -23.781 1.00 91.06 210 LEU A O 1
ATOM 1523 N N . LEU A 1 211 ? 17.334 7.487 -25.018 1.00 90.50 211 LEU A N 1
ATOM 1524 C CA . LEU A 1 211 ? 17.605 6.298 -25.824 1.00 90.50 211 LEU A CA 1
ATOM 1525 C C . LEU A 1 211 ? 19.078 5.898 -25.688 1.00 90.50 211 LEU A C 1
ATOM 1527 O O . LEU A 1 211 ? 19.980 6.715 -25.864 1.00 90.50 211 LEU A O 1
ATOM 1531 N N . SER A 1 212 ? 19.326 4.622 -25.402 1.00 91.44 212 SER A N 1
ATOM 1532 C CA . SER A 1 212 ? 20.659 4.021 -25.487 1.00 91.44 212 SER A CA 1
ATOM 1533 C C . SER A 1 212 ? 20.536 2.517 -25.713 1.00 91.44 212 SER A C 1
ATOM 1535 O O . SER A 1 212 ? 19.722 1.869 -25.062 1.00 91.44 212 SER A O 1
ATOM 1537 N N . GLN A 1 213 ? 21.320 1.958 -26.641 1.00 87.12 213 GLN A N 1
ATOM 1538 C CA . GLN A 1 213 ? 21.384 0.508 -26.909 1.00 87.12 213 GLN A CA 1
ATOM 1539 C C . GLN A 1 213 ? 20.007 -0.168 -27.103 1.00 87.12 213 GLN A C 1
ATOM 1541 O O . GLN A 1 213 ? 19.772 -1.281 -26.643 1.00 87.12 213 GLN A O 1
ATOM 1546 N N . GLY A 1 214 ? 19.063 0.516 -27.762 1.00 84.69 214 GLY A N 1
ATOM 1547 C CA . GLY A 1 214 ? 17.702 0.007 -27.991 1.00 84.69 214 GLY A CA 1
ATOM 1548 C C . GLY A 1 214 ? 16.767 0.073 -26.775 1.00 84.69 214 GLY A C 1
ATOM 1549 O O . GLY A 1 214 ? 15.591 -0.259 -26.904 1.00 84.69 214 GLY A O 1
ATOM 1550 N N . PHE A 1 215 ? 17.245 0.543 -25.619 1.00 90.06 215 PHE A N 1
ATOM 1551 C CA . PHE A 1 215 ? 16.429 0.812 -24.440 1.00 90.06 215 PHE A CA 1
ATOM 1552 C C . PHE A 1 215 ? 15.962 2.272 -24.430 1.00 90.06 215 PHE A C 1
ATOM 1554 O O . PHE A 1 215 ? 16.768 3.198 -24.555 1.00 90.06 215 PHE A O 1
ATOM 1561 N N . VAL A 1 216 ? 14.650 2.469 -24.287 1.00 89.38 216 VAL A N 1
ATOM 1562 C CA . VAL A 1 216 ? 13.984 3.773 -24.389 1.00 89.38 216 VAL A CA 1
ATOM 1563 C C . VAL A 1 216 ? 13.189 4.034 -23.121 1.00 89.38 216 VAL A C 1
ATOM 1565 O O . VAL A 1 216 ? 12.354 3.212 -22.744 1.00 89.38 216 VAL A O 1
ATOM 1568 N N . ILE A 1 217 ? 13.391 5.194 -22.494 1.00 88.06 217 ILE A N 1
ATOM 1569 C CA . ILE A 1 217 ? 12.545 5.641 -21.381 1.00 88.06 217 ILE A CA 1
ATOM 1570 C C . ILE A 1 217 ? 12.082 7.082 -21.568 1.00 88.06 217 ILE A C 1
ATOM 1572 O O . ILE A 1 217 ? 12.825 7.949 -22.026 1.00 88.06 217 ILE A O 1
ATOM 1576 N N . SER A 1 218 ? 10.852 7.342 -21.135 1.00 85.81 218 SER A N 1
ATOM 1577 C CA . SER A 1 218 ? 10.321 8.686 -20.920 1.00 85.81 218 SER A CA 1
ATOM 1578 C C . SER A 1 218 ? 10.088 8.876 -19.425 1.00 85.81 218 SER A C 1
ATOM 1580 O O . SER A 1 218 ? 9.557 7.985 -18.757 1.00 85.81 218 SER A O 1
ATOM 1582 N N . ILE A 1 219 ? 10.502 10.020 -18.876 1.00 79.25 219 ILE A N 1
ATOM 1583 C CA . ILE A 1 219 ? 10.270 10.334 -17.463 1.00 79.25 219 ILE A CA 1
ATOM 1584 C C . ILE A 1 219 ? 8.846 10.878 -17.339 1.00 79.25 219 ILE A C 1
ATOM 1586 O O . ILE A 1 219 ? 8.574 12.042 -17.638 1.00 79.25 219 ILE A O 1
ATOM 1590 N N . ALA A 1 220 ? 7.924 10.021 -16.901 1.00 70.81 220 ALA A N 1
ATOM 1591 C CA . ALA A 1 220 ? 6.566 10.438 -16.580 1.00 70.81 220 ALA A CA 1
ATOM 1592 C C . ALA A 1 220 ? 6.560 11.422 -15.399 1.00 70.81 220 ALA A C 1
ATOM 1594 O O . ALA A 1 220 ? 7.449 11.393 -14.545 1.00 70.81 220 ALA A O 1
ATOM 1595 N N . ALA A 1 221 ? 5.514 12.249 -15.305 1.00 67.94 221 ALA A N 1
ATOM 1596 C CA . ALA A 1 221 ? 5.358 13.198 -14.205 1.00 67.94 221 ALA A CA 1
ATOM 1597 C C . ALA A 1 221 ? 5.452 12.492 -12.841 1.00 67.94 221 ALA A C 1
ATOM 1599 O O . ALA A 1 221 ? 6.227 12.912 -11.991 1.00 67.94 221 ALA A O 1
ATOM 1600 N N . SER A 1 222 ? 4.752 11.370 -12.653 1.00 64.81 222 SER A N 1
ATOM 1601 C CA . SER A 1 222 ? 4.791 10.558 -11.420 1.00 64.81 222 SER A CA 1
ATOM 1602 C C . SER A 1 222 ? 6.205 10.117 -11.014 1.00 64.81 222 SER A C 1
ATOM 1604 O O . SER A 1 222 ? 6.505 9.938 -9.835 1.00 64.81 222 SER A O 1
ATOM 1606 N N . CYS A 1 223 ? 7.127 10.012 -11.972 1.00 73.44 223 CYS A N 1
ATOM 1607 C CA . CYS A 1 223 ? 8.514 9.623 -11.735 1.00 73.44 223 CYS A CA 1
ATOM 1608 C C . CYS A 1 223 ? 9.424 10.801 -11.355 1.00 73.44 223 CYS A C 1
ATOM 1610 O O . CYS A 1 223 ? 10.549 10.573 -10.912 1.00 73.44 223 CYS A O 1
ATOM 1612 N N . ALA A 1 224 ? 8.958 12.048 -11.474 1.00 73.94 224 ALA A N 1
ATOM 1613 C CA . ALA A 1 224 ? 9.738 13.253 -11.178 1.00 73.94 224 ALA A CA 1
ATOM 1614 C C . ALA A 1 224 ? 10.033 13.446 -9.675 1.00 73.94 224 ALA A C 1
ATOM 1616 O O . ALA A 1 224 ? 10.824 14.304 -9.296 1.00 73.94 224 ALA A O 1
ATOM 1617 N N . GLY A 1 225 ? 9.429 12.635 -8.799 1.00 74.31 225 GLY A N 1
ATOM 1618 C CA . GLY A 1 225 ? 9.803 12.543 -7.383 1.00 74.31 225 GLY A CA 1
ATOM 1619 C C . GLY A 1 225 ? 9.019 13.448 -6.431 1.00 74.31 225 GLY A C 1
ATOM 1620 O O . GLY A 1 225 ? 9.299 13.436 -5.232 1.00 74.31 225 GLY A O 1
ATOM 1621 N N . TYR A 1 226 ? 8.016 14.193 -6.911 1.00 75.81 226 TYR A N 1
ATOM 1622 C CA . TYR A 1 226 ? 7.195 15.049 -6.046 1.00 75.81 226 TYR A CA 1
ATOM 1623 C C . TYR A 1 226 ? 6.409 14.256 -4.992 1.00 75.81 226 TYR A C 1
ATOM 1625 O O . TYR A 1 226 ? 6.287 14.730 -3.866 1.00 75.81 226 TYR A O 1
ATOM 1633 N N . GLU A 1 227 ? 5.935 13.045 -5.303 1.00 68.25 227 GLU A N 1
ATOM 1634 C CA . GLU A 1 227 ? 5.185 12.207 -4.354 1.00 68.25 227 GLU A CA 1
ATOM 1635 C C . GLU A 1 227 ? 6.057 11.796 -3.166 1.00 68.25 227 GLU A C 1
ATOM 1637 O O . GLU A 1 227 ? 5.673 11.975 -2.009 1.00 68.25 227 GLU A O 1
ATOM 1642 N N . GLY A 1 228 ? 7.274 11.321 -3.449 1.00 70.44 228 GLY A N 1
ATOM 1643 C CA . GLY A 1 228 ? 8.245 10.950 -2.423 1.00 70.44 228 GLY A CA 1
ATOM 1644 C C . GLY A 1 228 ? 8.652 12.144 -1.561 1.00 70.44 228 GLY A C 1
ATOM 1645 O O . GLY A 1 228 ? 8.699 12.030 -0.338 1.00 70.44 228 GLY A O 1
ATOM 1646 N N . VAL A 1 229 ? 8.900 13.306 -2.178 1.00 79.50 229 VAL A N 1
ATOM 1647 C CA . VAL A 1 229 ? 9.251 14.547 -1.467 1.00 79.50 229 VAL A CA 1
ATOM 1648 C C . VAL A 1 229 ? 8.097 15.029 -0.584 1.00 79.50 229 VAL A C 1
ATOM 1650 O O . VAL A 1 229 ? 8.312 15.360 0.583 1.00 79.50 229 VAL A O 1
ATOM 1653 N N . ALA A 1 230 ? 6.869 15.035 -1.103 1.00 70.62 230 ALA A N 1
ATOM 1654 C CA . ALA A 1 230 ? 5.685 15.428 -0.346 1.00 70.62 230 ALA A CA 1
ATOM 1655 C C . ALA A 1 230 ? 5.419 14.467 0.822 1.00 70.62 230 ALA A C 1
ATOM 1657 O O . ALA A 1 230 ? 5.170 14.917 1.944 1.00 70.62 230 ALA A O 1
ATOM 1658 N N . GLY A 1 231 ? 5.530 13.156 0.587 1.00 66.88 231 GLY A N 1
ATOM 1659 C CA . GLY A 1 231 ? 5.405 12.131 1.622 1.00 66.88 231 GLY A CA 1
ATOM 1660 C C . GLY A 1 231 ? 6.454 12.298 2.723 1.00 66.88 231 GLY A C 1
ATOM 1661 O O . GLY A 1 231 ? 6.115 12.315 3.908 1.00 66.88 231 GLY A O 1
ATOM 1662 N N . ALA A 1 232 ? 7.711 12.520 2.331 1.00 70.88 232 ALA A N 1
ATOM 1663 C CA . ALA A 1 232 ? 8.828 12.756 3.238 1.00 70.88 232 ALA A CA 1
ATOM 1664 C C . ALA A 1 232 ? 8.627 13.990 4.125 1.00 70.88 232 ALA A C 1
ATOM 1666 O O . ALA A 1 232 ? 8.723 13.905 5.354 1.00 70.88 232 ALA A O 1
ATOM 1667 N N . ALA A 1 233 ? 8.304 15.128 3.506 1.00 73.50 233 ALA A N 1
ATOM 1668 C CA . ALA A 1 233 ? 8.039 16.373 4.215 1.00 73.50 233 ALA A CA 1
ATOM 1669 C C . ALA A 1 233 ? 6.894 16.194 5.213 1.00 73.50 233 ALA A C 1
ATOM 1671 O O . ALA A 1 233 ? 7.024 16.541 6.386 1.00 73.50 233 ALA A O 1
ATOM 1672 N N . THR A 1 234 ? 5.785 15.610 4.753 1.00 67.12 234 THR A N 1
ATOM 1673 C CA . THR A 1 234 ? 4.580 15.416 5.561 1.00 67.12 234 THR A CA 1
ATOM 1674 C C . THR A 1 234 ? 4.883 14.569 6.789 1.00 67.12 234 THR A C 1
ATOM 1676 O O . THR A 1 234 ? 4.578 14.982 7.905 1.00 67.12 234 THR A O 1
ATOM 1679 N N . LEU A 1 235 ? 5.535 13.418 6.619 1.00 66.56 235 LEU A N 1
ATOM 1680 C CA . LEU A 1 235 ? 5.804 12.500 7.723 1.00 66.56 235 LEU A CA 1
ATOM 1681 C C . LEU A 1 235 ? 6.744 13.118 8.766 1.00 66.56 235 LEU A C 1
ATOM 1683 O O . LEU A 1 235 ? 6.438 13.088 9.960 1.00 66.56 235 LEU A O 1
ATOM 1687 N N . ILE A 1 236 ? 7.849 13.732 8.332 1.00 72.69 236 ILE A N 1
ATOM 1688 C CA . ILE A 1 236 ? 8.817 14.357 9.246 1.00 72.69 236 ILE A CA 1
ATOM 1689 C C . ILE A 1 236 ? 8.190 15.546 9.973 1.00 72.69 236 ILE A C 1
ATOM 1691 O O . ILE A 1 236 ? 8.380 15.692 11.180 1.00 72.69 236 ILE A O 1
ATOM 1695 N N . LEU A 1 237 ? 7.422 16.389 9.277 1.00 72.62 237 LEU A N 1
ATOM 1696 C CA . LEU A 1 237 ? 6.771 17.546 9.890 1.00 72.62 237 LEU A CA 1
ATOM 1697 C C . LEU A 1 237 ? 5.658 17.134 10.855 1.00 72.62 237 LEU A C 1
ATOM 1699 O O . LEU A 1 237 ? 5.545 17.732 11.923 1.00 72.62 237 LEU A O 1
ATOM 1703 N N . LEU A 1 238 ? 4.872 16.100 10.538 1.00 64.19 238 LEU A N 1
ATOM 1704 C CA . LEU A 1 238 ? 3.877 15.548 11.461 1.00 64.19 238 LEU A CA 1
ATOM 1705 C C . LEU A 1 238 ? 4.542 14.969 12.712 1.00 64.19 238 LEU A C 1
ATOM 1707 O O . LEU A 1 238 ? 4.084 15.245 13.821 1.00 64.19 238 LEU A O 1
ATOM 1711 N N . TYR A 1 239 ? 5.644 14.232 12.551 1.00 66.69 239 TYR A N 1
ATOM 1712 C CA . TYR A 1 239 ? 6.434 13.734 13.675 1.00 66.69 239 TYR A CA 1
ATOM 1713 C C . TYR A 1 239 ? 6.989 14.893 14.518 1.00 66.69 239 TYR A C 1
ATOM 1715 O O . TYR A 1 239 ? 6.813 14.931 15.736 1.00 66.69 239 TYR A O 1
ATOM 1723 N N . ALA A 1 240 ? 7.596 15.892 13.873 1.00 70.31 240 ALA A N 1
ATOM 1724 C CA . ALA A 1 240 ? 8.133 17.071 14.541 1.00 70.31 240 ALA A CA 1
ATOM 1725 C C . ALA A 1 240 ? 7.045 17.881 15.262 1.00 70.31 240 ALA A C 1
ATOM 1727 O O . ALA A 1 240 ? 7.285 18.421 16.339 1.00 70.31 240 ALA A O 1
ATOM 1728 N N . MET A 1 241 ? 5.840 17.947 14.694 1.00 67.94 241 MET A N 1
ATOM 1729 C CA . MET A 1 241 ? 4.679 18.590 15.300 1.00 67.94 241 MET A CA 1
ATOM 1730 C C . MET A 1 241 ? 4.158 17.804 16.507 1.00 67.94 241 MET A C 1
ATOM 1732 O O . MET A 1 241 ? 3.821 18.418 17.523 1.00 67.94 241 MET A O 1
ATOM 1736 N N . ALA A 1 242 ? 4.106 16.472 16.422 1.00 61.47 242 ALA A N 1
ATOM 1737 C CA . ALA A 1 242 ? 3.725 15.609 17.538 1.00 61.47 242 ALA A CA 1
ATOM 1738 C C . ALA A 1 242 ? 4.703 15.768 18.715 1.00 61.47 242 ALA A C 1
ATOM 1740 O O . ALA A 1 242 ? 4.280 15.944 19.857 1.00 61.47 242 ALA A O 1
ATOM 1741 N N . GLU A 1 243 ? 6.000 15.845 18.418 1.00 68.94 243 GLU A N 1
ATOM 1742 C CA . GLU A 1 243 ? 7.083 15.997 19.395 1.00 68.94 243 GLU A CA 1
ATOM 1743 C C . GLU A 1 243 ? 7.544 17.457 19.579 1.00 68.94 243 GLU A C 1
ATOM 1745 O O . GLU A 1 243 ? 8.627 17.726 20.104 1.00 68.94 243 GLU A O 1
ATOM 1750 N N . ARG A 1 244 ? 6.712 18.442 19.207 1.00 74.94 244 ARG A N 1
ATOM 1751 C CA . ARG A 1 244 ? 7.068 19.881 19.201 1.00 74.94 244 ARG A CA 1
ATOM 1752 C C . ARG A 1 244 ? 7.502 20.448 20.551 1.00 74.94 244 ARG A C 1
ATOM 1754 O O . ARG A 1 244 ? 8.065 21.539 20.607 1.00 74.94 244 ARG A O 1
ATOM 1761 N N . GLN A 1 245 ? 7.172 19.762 21.645 1.00 76.50 245 GLN A N 1
ATOM 1762 C CA . GLN A 1 245 ? 7.596 20.137 22.996 1.00 76.50 245 GLN A CA 1
ATOM 1763 C C . GLN A 1 245 ? 9.024 19.668 23.293 1.00 76.50 245 GLN A C 1
ATOM 1765 O O . GLN A 1 245 ? 9.741 20.331 24.037 1.00 76.50 245 GLN A O 1
ATOM 1770 N N . ARG A 1 246 ? 9.453 18.564 22.671 1.00 79.56 246 ARG A N 1
ATOM 1771 C CA . ARG A 1 246 ? 10.768 17.945 22.861 1.00 79.56 246 ARG A CA 1
ATOM 1772 C C . ARG A 1 246 ? 11.790 18.386 21.825 1.00 79.56 246 ARG A C 1
ATOM 1774 O O . ARG A 1 246 ? 12.976 18.375 22.123 1.00 79.56 246 ARG A O 1
ATOM 1781 N N . LEU A 1 247 ? 11.357 18.781 20.630 1.00 82.69 247 LEU A N 1
ATOM 1782 C CA . LEU A 1 247 ? 12.252 19.097 19.518 1.00 82.69 247 LEU A CA 1
ATOM 1783 C C . LEU A 1 247 ? 12.465 20.601 19.321 1.00 82.69 247 LEU A C 1
ATOM 1785 O O . LEU A 1 247 ? 11.570 21.423 19.516 1.00 82.69 247 LEU A O 1
ATOM 1789 N N . HIS A 1 248 ? 13.658 20.979 18.864 1.00 88.38 248 HIS A N 1
ATOM 1790 C CA . HIS A 1 248 ? 13.921 22.313 18.335 1.00 88.38 248 HIS A CA 1
ATOM 1791 C C . HIS A 1 248 ? 13.281 22.465 16.945 1.00 88.38 248 HIS A C 1
ATOM 1793 O O . HIS A 1 248 ? 13.875 22.070 15.945 1.00 88.38 248 HIS A O 1
ATOM 1799 N N . ASN A 1 249 ? 12.097 23.087 16.878 1.00 85.31 249 ASN A N 1
ATOM 1800 C CA . ASN A 1 249 ? 11.308 23.262 15.644 1.00 85.31 249 ASN A CA 1
ATOM 1801 C C . ASN A 1 249 ? 12.124 23.704 14.415 1.00 85.31 249 ASN A C 1
ATOM 1803 O O . ASN A 1 249 ? 11.960 23.127 13.347 1.00 85.31 249 ASN A O 1
ATOM 1807 N N . GLY A 1 250 ? 13.023 24.686 14.558 1.00 87.69 250 GLY A N 1
ATOM 1808 C CA . GLY A 1 250 ? 13.844 25.167 13.438 1.00 87.69 250 GLY A CA 1
ATOM 1809 C C . GLY A 1 250 ? 14.808 24.106 12.895 1.00 87.69 250 GLY A C 1
ATOM 1810 O O . GLY A 1 250 ? 14.932 23.945 11.685 1.00 87.69 250 GLY A O 1
ATOM 1811 N N . ARG A 1 251 ? 15.434 23.322 13.782 1.00 91.06 251 ARG A N 1
ATOM 1812 C CA . ARG A 1 251 ? 16.328 22.222 13.388 1.00 91.06 251 ARG A CA 1
ATOM 1813 C C . ARG A 1 251 ? 15.538 21.076 12.755 1.00 91.06 251 ARG A C 1
ATOM 1815 O O . ARG A 1 251 ? 15.962 20.539 11.741 1.00 91.06 251 ARG A O 1
ATOM 1822 N N . ALA A 1 252 ? 14.372 20.744 13.308 1.00 83.56 252 ALA A N 1
ATOM 1823 C CA . ALA A 1 252 ? 13.493 19.720 12.745 1.00 83.56 252 ALA A CA 1
ATOM 1824 C C . ALA A 1 252 ? 12.964 20.104 11.348 1.00 83.56 252 ALA A C 1
ATOM 1826 O O . ALA A 1 252 ? 12.934 19.263 10.454 1.00 83.56 252 ALA A O 1
ATOM 1827 N N . ALA A 1 253 ? 12.613 21.376 11.130 1.00 87.06 253 ALA A N 1
ATOM 1828 C CA . ALA A 1 253 ? 12.216 21.877 9.815 1.00 87.06 253 ALA A CA 1
ATOM 1829 C C . ALA A 1 253 ? 13.376 21.837 8.805 1.00 87.06 253 ALA A C 1
ATOM 1831 O O . ALA A 1 253 ? 13.180 21.421 7.666 1.00 87.06 253 ALA A O 1
ATOM 1832 N N . LEU A 1 254 ? 14.595 22.198 9.223 1.00 92.31 254 LEU A N 1
ATOM 1833 C CA . LEU A 1 254 ? 15.782 22.084 8.371 1.00 92.31 254 LEU A CA 1
ATOM 1834 C C . LEU A 1 254 ? 16.073 20.624 7.993 1.00 92.31 254 LEU A C 1
ATOM 1836 O O . LEU A 1 254 ? 16.402 20.345 6.843 1.00 92.31 254 LEU A O 1
ATOM 1840 N N . LEU A 1 255 ? 15.903 19.686 8.930 1.00 89.31 255 LEU A N 1
ATOM 1841 C CA . LEU A 1 255 ? 16.023 18.258 8.643 1.00 89.31 255 LEU A CA 1
ATOM 1842 C C . LEU A 1 255 ? 14.954 17.784 7.653 1.00 89.31 255 LEU A C 1
ATOM 1844 O O . LEU A 1 255 ? 15.273 16.998 6.768 1.00 89.31 255 LEU A O 1
ATOM 1848 N N . ALA A 1 256 ? 13.715 18.272 7.765 1.00 82.06 256 ALA A N 1
ATOM 1849 C CA . ALA A 1 256 ? 12.669 17.970 6.790 1.00 82.06 256 ALA A CA 1
ATOM 1850 C C . ALA A 1 256 ? 13.067 18.442 5.381 1.00 82.06 256 ALA A C 1
ATOM 1852 O O . ALA A 1 256 ? 12.958 17.675 4.431 1.00 82.06 256 ALA A O 1
ATOM 1853 N N . LEU A 1 257 ? 13.615 19.657 5.249 1.00 90.56 257 LEU A N 1
ATOM 1854 C CA . LEU A 1 257 ? 14.132 20.162 3.970 1.00 90.56 257 LEU A CA 1
ATOM 1855 C C . LEU A 1 257 ? 15.304 19.322 3.441 1.00 90.56 257 LEU A C 1
ATOM 1857 O O . LEU A 1 257 ? 15.337 18.990 2.257 1.00 90.56 257 LEU A O 1
ATOM 1861 N N . ALA A 1 258 ? 16.243 18.939 4.310 1.00 93.94 258 ALA A N 1
ATOM 1862 C CA . ALA A 1 258 ? 17.361 18.075 3.936 1.00 93.94 258 ALA A CA 1
ATOM 1863 C C . ALA A 1 258 ? 16.881 16.688 3.474 1.00 93.94 258 ALA A C 1
ATOM 1865 O O . ALA A 1 258 ? 17.371 16.168 2.475 1.00 93.94 258 ALA A O 1
ATOM 1866 N N . ALA A 1 259 ? 15.885 16.115 4.153 1.00 87.19 259 ALA A N 1
ATOM 1867 C CA . ALA A 1 259 ? 15.268 14.850 3.773 1.00 87.19 259 ALA A CA 1
ATOM 1868 C C . ALA A 1 259 ? 14.544 14.947 2.423 1.00 87.19 259 ALA A C 1
ATOM 1870 O O . ALA A 1 259 ? 14.700 14.052 1.598 1.00 87.19 259 ALA A O 1
ATOM 1871 N N . CYS A 1 260 ? 13.825 16.042 2.152 1.00 88.25 260 CYS A N 1
ATOM 1872 C CA . CYS A 1 260 ? 13.250 16.308 0.830 1.00 88.25 260 CYS A CA 1
ATOM 1873 C C . CYS A 1 260 ? 14.327 16.317 -0.260 1.00 88.25 260 CYS A C 1
ATOM 1875 O O . CYS A 1 260 ? 14.171 15.651 -1.282 1.00 88.25 260 CYS A O 1
ATOM 1877 N N . GLY A 1 261 ? 15.441 17.019 -0.025 1.00 92.75 261 GLY A N 1
ATOM 1878 C CA . GLY A 1 261 ? 16.581 17.028 -0.942 1.00 92.75 261 GLY A CA 1
ATOM 1879 C C . GLY A 1 261 ? 17.177 15.634 -1.152 1.00 92.75 261 GLY A C 1
ATOM 1880 O O . GLY A 1 261 ? 17.431 15.241 -2.287 1.00 92.75 261 GLY A O 1
ATOM 1881 N N . ALA A 1 262 ? 17.336 14.852 -0.081 1.00 93.94 262 ALA A N 1
ATOM 1882 C CA . ALA A 1 262 ? 17.847 13.486 -0.155 1.00 93.94 262 ALA A CA 1
ATOM 1883 C C . ALA A 1 262 ? 16.916 12.555 -0.949 1.00 93.94 262 ALA A C 1
ATOM 1885 O O . ALA A 1 262 ? 17.388 11.842 -1.830 1.00 93.94 262 ALA A O 1
ATOM 1886 N N . VAL A 1 263 ? 15.601 12.591 -0.697 1.00 89.31 263 VAL A N 1
ATOM 1887 C CA . VAL A 1 263 ? 14.615 11.810 -1.467 1.00 89.31 263 VAL A CA 1
ATOM 1888 C C . VAL A 1 263 ? 14.648 12.198 -2.940 1.00 89.31 263 VAL A C 1
ATOM 1890 O O . VAL A 1 263 ? 14.635 11.325 -3.805 1.00 89.31 263 VAL A O 1
ATOM 1893 N N . PHE A 1 264 ? 14.744 13.493 -3.233 1.00 91.62 264 PHE A N 1
ATOM 1894 C CA . PHE A 1 264 ? 14.817 13.981 -4.602 1.00 91.62 264 PHE A CA 1
ATOM 1895 C C . PHE A 1 264 ? 16.089 13.506 -5.329 1.00 91.62 264 PHE A C 1
ATOM 1897 O O . PHE A 1 264 ? 16.014 13.024 -6.459 1.00 91.62 264 PHE A O 1
ATOM 1904 N N . LEU A 1 265 ? 17.249 13.551 -4.665 1.00 94.00 265 LEU A N 1
ATOM 1905 C CA . LEU A 1 265 ? 18.511 13.033 -5.208 1.00 94.00 265 LEU A CA 1
ATOM 1906 C C . LEU A 1 265 ? 18.470 11.516 -5.425 1.00 94.00 265 LEU A C 1
ATOM 1908 O O . LEU A 1 265 ? 18.884 11.039 -6.480 1.00 94.00 265 LEU A O 1
ATOM 1912 N N . ILE A 1 266 ? 17.937 10.762 -4.459 1.00 92.69 266 ILE A N 1
ATOM 1913 C CA . ILE A 1 266 ? 17.760 9.308 -4.577 1.00 92.69 266 ILE A CA 1
ATOM 1914 C C . ILE A 1 266 ? 16.808 8.975 -5.730 1.00 92.69 266 ILE A C 1
ATOM 1916 O O . ILE A 1 266 ? 17.046 8.008 -6.446 1.00 92.69 266 ILE A O 1
ATOM 1920 N N . ASN A 1 267 ? 15.766 9.780 -5.957 1.00 91.19 267 ASN A N 1
ATOM 1921 C CA . ASN A 1 267 ? 14.866 9.602 -7.092 1.00 91.19 267 ASN A CA 1
ATOM 1922 C C . ASN A 1 267 ? 15.574 9.806 -8.442 1.00 91.19 267 ASN A C 1
ATOM 1924 O O . ASN A 1 267 ? 15.399 8.994 -9.346 1.00 91.19 267 ASN A O 1
ATOM 1928 N N . ALA A 1 268 ? 16.396 10.848 -8.582 1.00 92.94 268 ALA A N 1
ATOM 1929 C CA . ALA A 1 268 ? 17.181 11.047 -9.803 1.00 92.94 268 ALA A CA 1
ATOM 1930 C C . ALA A 1 268 ? 18.195 9.906 -10.019 1.00 92.94 268 ALA A C 1
ATOM 1932 O O . ALA A 1 268 ? 18.325 9.389 -11.129 1.00 92.94 268 ALA A O 1
ATOM 1933 N N . LEU A 1 269 ? 18.853 9.446 -8.948 1.00 93.62 269 LEU A N 1
ATOM 1934 C CA . LEU A 1 269 ? 19.745 8.285 -8.994 1.00 93.62 269 LEU A CA 1
ATOM 1935 C C . LEU A 1 269 ? 18.996 7.005 -9.391 1.00 93.62 269 LEU A C 1
ATOM 1937 O O . LEU A 1 269 ? 19.502 6.230 -10.195 1.00 93.62 269 LEU A O 1
ATOM 1941 N N . ARG A 1 270 ? 17.779 6.794 -8.876 1.00 91.44 270 ARG A N 1
ATOM 1942 C CA . ARG A 1 270 ? 16.909 5.670 -9.249 1.00 91.44 270 ARG A CA 1
ATOM 1943 C C . ARG A 1 270 ? 16.684 5.623 -10.755 1.00 91.44 270 ARG A C 1
ATOM 1945 O O . ARG A 1 270 ? 16.834 4.564 -11.349 1.00 91.44 270 ARG A O 1
ATOM 1952 N N . ILE A 1 271 ? 16.317 6.749 -11.368 1.00 91.25 271 ILE A N 1
ATOM 1953 C CA . ILE A 1 271 ? 16.052 6.808 -12.812 1.00 91.25 271 ILE A CA 1
ATOM 1954 C C . ILE A 1 271 ? 17.336 6.527 -13.600 1.00 91.25 271 ILE A C 1
ATOM 1956 O O . ILE A 1 271 ? 17.301 5.765 -14.563 1.00 91.25 271 ILE A O 1
ATOM 1960 N N . ALA A 1 272 ? 18.472 7.079 -13.167 1.00 93.31 272 ALA A N 1
ATOM 1961 C CA . ALA A 1 272 ? 19.760 6.826 -13.808 1.00 93.31 272 ALA A CA 1
ATOM 1962 C C . ALA A 1 272 ? 20.164 5.343 -13.732 1.00 93.31 272 ALA A C 1
ATOM 1964 O O . ALA A 1 272 ? 20.533 4.754 -14.744 1.00 93.31 272 ALA A O 1
ATOM 1965 N N . LEU A 1 273 ? 20.041 4.715 -12.558 1.00 93.25 273 LEU A N 1
ATOM 1966 C CA . LEU A 1 273 ? 20.331 3.291 -12.381 1.00 93.25 273 LEU A CA 1
ATOM 1967 C C . LEU A 1 273 ? 19.371 2.410 -13.184 1.00 93.25 273 LEU A C 1
ATOM 1969 O O . LEU A 1 273 ? 19.819 1.472 -13.832 1.00 93.25 273 LEU A O 1
ATOM 1973 N N . LEU A 1 274 ? 18.077 2.739 -13.200 1.00 92.50 274 LEU A N 1
ATOM 1974 C CA . LEU A 1 274 ? 17.085 2.053 -14.029 1.00 92.50 274 LEU A CA 1
ATOM 1975 C C . LEU A 1 274 ? 17.498 2.084 -15.500 1.00 92.50 274 LEU A C 1
ATOM 1977 O O . LEU A 1 274 ? 17.518 1.045 -16.156 1.00 92.50 274 LEU A O 1
ATOM 1981 N N . PHE A 1 275 ? 17.859 3.264 -16.006 1.00 92.69 275 PHE A N 1
ATOM 1982 C CA . PHE A 1 275 ? 18.284 3.421 -17.390 1.00 92.69 275 PHE A CA 1
ATOM 1983 C C . PHE A 1 275 ? 19.572 2.652 -17.690 1.00 92.69 275 PHE A C 1
ATOM 1985 O O . PHE A 1 275 ? 19.641 1.965 -18.703 1.00 92.69 275 PHE A O 1
ATOM 1992 N N . ALA A 1 276 ? 20.559 2.702 -16.792 1.00 92.75 276 ALA A N 1
ATOM 1993 C CA . ALA A 1 276 ? 21.813 1.967 -16.932 1.00 92.75 276 ALA A CA 1
ATOM 1994 C C . ALA A 1 276 ? 21.596 0.442 -16.966 1.00 92.75 276 ALA A C 1
ATOM 1996 O O . ALA A 1 276 ? 22.166 -0.245 -17.810 1.00 92.75 276 ALA A O 1
ATOM 1997 N N . ILE A 1 277 ? 20.744 -0.086 -16.080 1.00 91.56 277 ILE A N 1
ATOM 1998 C CA . ILE A 1 277 ? 20.388 -1.513 -16.026 1.00 91.56 277 ILE A CA 1
ATOM 1999 C C . ILE A 1 277 ? 19.671 -1.931 -17.316 1.00 91.56 277 ILE A C 1
ATOM 2001 O O . ILE A 1 277 ? 20.025 -2.946 -17.920 1.00 91.56 277 ILE A O 1
ATOM 2005 N N . GLY A 1 278 ? 18.698 -1.133 -17.768 1.00 91.62 278 GLY A N 1
ATOM 2006 C CA . GLY A 1 278 ? 17.949 -1.403 -18.994 1.00 91.62 278 GLY A CA 1
ATOM 2007 C C . GLY A 1 278 ? 18.826 -1.368 -20.247 1.00 91.62 278 GLY A C 1
ATOM 2008 O O . GLY A 1 278 ? 18.811 -2.318 -21.026 1.00 91.62 278 GLY A O 1
ATOM 2009 N N . ALA A 1 279 ? 19.658 -0.333 -20.397 1.00 91.25 279 ALA A N 1
ATOM 2010 C CA . ALA A 1 279 ? 20.621 -0.211 -21.495 1.00 91.25 279 ALA A CA 1
ATOM 2011 C C . ALA A 1 279 ? 21.704 -1.309 -21.464 1.00 91.25 279 ALA A C 1
ATOM 2013 O O . ALA A 1 279 ? 22.246 -1.674 -22.503 1.00 91.25 279 ALA A O 1
ATOM 2014 N N . GLY A 1 280 ? 21.989 -1.876 -20.286 1.00 90.50 280 GLY A N 1
ATOM 2015 C CA . GLY A 1 280 ? 22.873 -3.030 -20.103 1.00 90.50 280 GLY A CA 1
ATOM 2016 C C . GLY A 1 280 ? 22.263 -4.385 -20.488 1.00 90.50 280 GLY A C 1
ATOM 2017 O O . GLY A 1 280 ? 22.897 -5.411 -20.249 1.00 90.50 280 GLY A O 1
ATOM 2018 N N . GLY A 1 281 ? 21.047 -4.411 -21.046 1.00 89.56 281 GLY A N 1
ATOM 2019 C CA . GLY A 1 281 ? 20.369 -5.628 -21.511 1.00 89.56 281 GLY A CA 1
ATOM 2020 C C . GLY A 1 281 ? 19.383 -6.243 -20.514 1.00 89.56 281 GLY A C 1
ATOM 2021 O O . GLY A 1 281 ? 18.812 -7.293 -20.796 1.00 89.56 281 GLY A O 1
ATOM 2022 N N . TRP A 1 282 ? 19.136 -5.597 -19.372 1.00 88.94 282 TRP A N 1
ATOM 2023 C CA . TRP A 1 282 ? 18.247 -6.100 -18.316 1.00 88.94 282 TRP A CA 1
ATOM 2024 C C . TRP A 1 282 ? 16.949 -5.283 -18.236 1.00 88.94 282 TRP A C 1
ATOM 2026 O O . TRP A 1 282 ? 16.529 -4.853 -17.160 1.00 88.94 282 TRP A O 1
ATOM 2036 N N . ALA A 1 283 ? 16.312 -5.047 -19.387 1.00 87.25 283 ALA A N 1
ATOM 2037 C CA . ALA A 1 283 ? 15.117 -4.206 -19.509 1.00 87.25 283 ALA A CA 1
ATOM 2038 C C . ALA A 1 283 ? 13.965 -4.652 -18.589 1.00 87.25 283 ALA A C 1
ATOM 2040 O O . ALA A 1 283 ? 13.370 -3.821 -17.902 1.00 87.25 283 ALA A O 1
ATOM 2041 N N . ASP A 1 284 ? 13.704 -5.959 -18.501 1.00 82.38 284 ASP A N 1
ATOM 2042 C CA . ASP A 1 284 ? 12.639 -6.500 -17.648 1.00 82.38 284 ASP A CA 1
ATOM 2043 C C . ASP A 1 284 ? 12.888 -6.230 -16.161 1.00 82.38 284 ASP A C 1
ATOM 2045 O O . ASP A 1 284 ? 11.959 -5.920 -15.415 1.00 82.38 284 ASP A O 1
ATOM 2049 N N . LEU A 1 285 ? 14.146 -6.315 -15.726 1.00 84.94 285 LEU A N 1
ATOM 2050 C CA . LEU A 1 285 ? 14.539 -6.024 -14.351 1.00 84.94 285 LEU A CA 1
ATOM 2051 C C . LEU A 1 285 ? 14.397 -4.527 -14.038 1.00 84.94 285 LEU A C 1
ATOM 2053 O O . LEU A 1 285 ? 13.937 -4.152 -12.958 1.00 84.94 285 LEU A O 1
ATOM 2057 N N . ALA A 1 286 ? 14.777 -3.677 -14.995 1.00 86.44 286 ALA A N 1
ATOM 2058 C CA . ALA A 1 286 ? 14.693 -2.228 -14.876 1.00 86.44 286 ALA A CA 1
ATOM 2059 C C . ALA A 1 286 ? 13.239 -1.739 -14.741 1.00 86.44 286 ALA A C 1
ATOM 2061 O O . ALA A 1 286 ? 12.948 -0.916 -13.870 1.00 86.44 286 ALA A O 1
ATOM 2062 N N . LEU A 1 287 ? 12.332 -2.249 -15.583 1.00 81.00 287 LEU A N 1
ATOM 2063 C CA . LEU A 1 287 ? 10.943 -1.782 -15.665 1.00 81.00 287 LEU A CA 1
ATOM 2064 C C . LEU A 1 287 ? 10.037 -2.358 -14.575 1.00 81.00 287 LEU A C 1
ATOM 2066 O O . LEU A 1 287 ? 9.198 -1.631 -14.049 1.00 81.00 287 LEU A O 1
ATOM 2070 N N . ASN A 1 288 ? 10.208 -3.634 -14.225 1.00 76.19 288 ASN A N 1
ATOM 2071 C CA . ASN A 1 288 ? 9.354 -4.287 -13.236 1.00 76.19 288 ASN A CA 1
ATOM 2072 C C . ASN A 1 288 ? 9.881 -4.014 -11.822 1.00 76.19 288 ASN A C 1
ATOM 2074 O O . ASN A 1 288 ? 9.456 -3.075 -11.145 1.00 76.19 288 ASN A O 1
ATOM 2078 N N . GLY A 1 289 ? 10.848 -4.818 -11.379 1.00 73.31 289 GLY A N 1
ATOM 2079 C CA . GLY A 1 289 ? 11.315 -4.812 -10.002 1.00 73.31 289 GLY A CA 1
ATOM 2080 C C . GLY A 1 289 ? 11.965 -3.498 -9.569 1.00 73.31 289 GLY A C 1
ATOM 2081 O O . GLY A 1 289 ? 11.604 -2.902 -8.551 1.00 73.31 289 GLY A O 1
ATOM 2082 N N . PHE A 1 290 ? 12.925 -2.999 -10.346 1.00 84.81 290 PHE A N 1
ATOM 2083 C CA . PHE A 1 290 ? 13.768 -1.896 -9.891 1.00 84.81 290 PHE A CA 1
ATOM 2084 C C . PHE A 1 290 ? 13.003 -0.567 -9.753 1.00 84.81 290 PHE A C 1
ATOM 2086 O O . PHE A 1 290 ? 13.162 0.136 -8.749 1.00 84.81 290 PHE A O 1
ATOM 2093 N N . HIS A 1 291 ? 12.152 -0.228 -10.728 1.00 78.25 291 HIS A N 1
ATOM 2094 C CA . HIS A 1 291 ? 11.488 1.077 -10.810 1.00 78.25 291 HIS A CA 1
ATOM 2095 C C . HIS A 1 291 ? 10.678 1.441 -9.555 1.00 78.25 291 HIS A C 1
ATOM 2097 O O . HIS A 1 291 ? 10.848 2.530 -8.992 1.00 78.25 291 HIS A O 1
ATOM 2103 N N . SER A 1 292 ? 9.818 0.533 -9.092 1.00 76.12 292 SER A N 1
ATOM 2104 C CA . SER A 1 292 ? 8.935 0.784 -7.946 1.00 76.12 292 SER A CA 1
ATOM 2105 C C . SER A 1 292 ? 9.644 0.534 -6.610 1.00 76.12 292 SER A C 1
ATOM 2107 O O . SER A 1 292 ? 9.632 1.383 -5.712 1.00 76.12 292 SER A O 1
ATOM 2109 N N . HIS A 1 293 ? 10.353 -0.593 -6.487 1.00 84.88 293 HIS A N 1
ATOM 2110 C CA . HIS A 1 293 ? 10.916 -1.014 -5.206 1.00 84.88 293 HIS A CA 1
ATOM 2111 C C . HIS A 1 293 ? 12.077 -0.134 -4.733 1.00 84.88 293 HIS A C 1
ATOM 2113 O O . HIS A 1 293 ? 12.149 0.179 -3.543 1.00 84.88 293 HIS A O 1
ATOM 2119 N N . PHE A 1 294 ? 12.946 0.340 -5.634 1.00 86.81 294 PHE A N 1
ATOM 2120 C CA . PHE A 1 294 ? 14.069 1.199 -5.241 1.00 86.81 294 PHE A CA 1
ATOM 2121 C C . PHE A 1 294 ? 13.587 2.535 -4.670 1.00 86.81 294 PHE A C 1
ATOM 2123 O O . PHE A 1 294 ? 14.120 3.012 -3.667 1.00 86.81 294 PHE A O 1
ATOM 2130 N N . GLY A 1 295 ? 12.548 3.122 -5.273 1.00 82.06 295 GLY A N 1
ATOM 2131 C CA . GLY A 1 295 ? 11.943 4.360 -4.778 1.00 82.06 295 GLY A CA 1
ATOM 2132 C C . GLY A 1 295 ? 11.379 4.191 -3.367 1.00 82.06 295 GLY A C 1
ATOM 2133 O O . GLY A 1 295 ? 11.662 5.005 -2.487 1.00 82.06 295 GLY A O 1
ATOM 2134 N N . ALA A 1 296 ? 10.653 3.094 -3.129 1.00 81.88 296 ALA A N 1
ATOM 2135 C CA . ALA A 1 296 ? 10.093 2.774 -1.819 1.00 81.88 296 ALA A CA 1
ATOM 2136 C C . ALA A 1 296 ? 11.182 2.548 -0.756 1.00 81.88 296 ALA A C 1
ATOM 2138 O O . ALA A 1 296 ? 11.118 3.135 0.325 1.00 81.88 296 ALA A O 1
ATOM 2139 N N . VAL A 1 297 ? 12.212 1.750 -1.064 1.00 84.94 297 VAL A N 1
ATOM 2140 C CA . VAL A 1 297 ? 13.347 1.505 -0.155 1.00 84.94 297 VAL A CA 1
ATOM 2141 C C . VAL A 1 297 ? 14.085 2.807 0.153 1.00 84.94 297 VAL A C 1
ATOM 2143 O O . VAL A 1 297 ? 14.342 3.106 1.318 1.00 84.94 297 VAL A O 1
ATOM 2146 N N . GLY A 1 298 ? 14.377 3.614 -0.869 1.00 86.00 298 GLY A N 1
ATOM 2147 C CA . GLY A 1 298 ? 15.030 4.911 -0.716 1.00 86.00 298 GLY A CA 1
ATOM 2148 C C . GLY A 1 298 ? 14.250 5.860 0.194 1.00 86.00 298 GLY A C 1
ATOM 2149 O O . GLY A 1 298 ? 14.819 6.430 1.125 1.00 86.00 298 GLY A O 1
ATOM 2150 N N . LEU A 1 299 ? 12.934 5.976 -0.016 1.00 81.69 299 LEU A N 1
ATOM 2151 C CA . LEU A 1 299 ? 12.058 6.783 0.834 1.00 81.69 299 LEU A CA 1
ATOM 2152 C C . LEU A 1 299 ? 12.073 6.287 2.285 1.00 81.69 299 LEU A C 1
ATOM 2154 O O . LEU A 1 299 ? 12.274 7.084 3.201 1.00 81.69 299 LEU A O 1
ATOM 2158 N N . LEU A 1 300 ? 11.909 4.979 2.506 1.00 82.56 300 LEU A N 1
ATOM 2159 C CA . LEU A 1 300 ? 11.919 4.389 3.847 1.00 82.56 300 LEU A CA 1
ATOM 2160 C C . LEU A 1 300 ? 13.251 4.619 4.571 1.00 82.56 300 LEU A C 1
ATOM 2162 O O . LEU A 1 300 ? 13.241 4.947 5.756 1.00 82.56 300 LEU A O 1
ATOM 2166 N N . LEU A 1 301 ? 14.383 4.503 3.871 1.00 86.44 301 LEU A N 1
ATOM 2167 C CA . LEU A 1 301 ? 15.709 4.762 4.434 1.00 86.44 301 LEU A CA 1
ATOM 2168 C C . LEU A 1 301 ? 15.877 6.223 4.857 1.00 86.44 301 LEU A C 1
ATOM 2170 O O . LEU A 1 301 ? 16.331 6.482 5.972 1.00 86.44 301 LEU A O 1
ATOM 2174 N N . VAL A 1 302 ? 15.474 7.179 4.012 1.00 87.00 302 VAL A N 1
ATOM 2175 C CA . VAL A 1 302 ? 15.538 8.603 4.374 1.00 87.00 302 VAL A CA 1
ATOM 2176 C C . VAL A 1 302 ? 14.615 8.902 5.553 1.00 87.00 302 VAL A C 1
ATOM 2178 O O . VAL A 1 302 ? 15.012 9.624 6.465 1.00 87.00 302 VAL A O 1
ATOM 2181 N N . MET A 1 303 ? 13.412 8.322 5.585 1.00 79.25 303 MET A N 1
ATOM 2182 C CA . MET A 1 303 ? 12.476 8.509 6.697 1.00 79.25 303 MET A CA 1
ATOM 2183 C C . MET A 1 303 ? 13.009 7.929 8.003 1.00 79.25 303 MET A C 1
ATOM 2185 O O . MET A 1 303 ? 13.018 8.623 9.019 1.00 79.25 303 MET A O 1
ATOM 2189 N N . ALA A 1 304 ? 13.505 6.692 7.985 1.00 77.88 304 ALA A N 1
ATOM 2190 C CA . ALA A 1 304 ? 14.107 6.061 9.153 1.00 77.88 304 ALA A CA 1
ATOM 2191 C C . ALA A 1 304 ? 15.330 6.851 9.645 1.00 77.88 304 ALA A C 1
ATOM 2193 O O . ALA A 1 304 ? 15.446 7.124 10.841 1.00 77.88 304 ALA A O 1
ATOM 2194 N N . GLY A 1 305 ? 16.198 7.284 8.726 1.00 82.94 305 GLY A N 1
ATOM 2195 C CA . GLY A 1 305 ? 17.360 8.116 9.030 1.00 82.94 305 GLY A CA 1
ATOM 2196 C C . GLY A 1 305 ? 16.977 9.469 9.631 1.00 82.94 305 GLY A C 1
ATOM 2197 O O . GLY A 1 305 ? 17.566 9.882 10.627 1.00 82.94 305 GLY A O 1
ATOM 2198 N N . ALA A 1 306 ? 15.952 10.134 9.093 1.00 82.38 306 ALA A N 1
ATOM 2199 C CA . ALA A 1 306 ? 15.453 11.397 9.627 1.00 82.38 306 ALA A CA 1
ATOM 2200 C C . ALA A 1 306 ? 14.855 11.223 11.031 1.00 82.38 306 ALA A C 1
ATOM 2202 O O . ALA A 1 306 ? 15.195 11.974 11.944 1.00 82.38 306 ALA A O 1
ATOM 2203 N N . VAL A 1 307 ? 14.016 10.205 11.244 1.00 77.06 307 VAL A N 1
ATOM 2204 C CA . VAL A 1 307 ? 13.441 9.914 12.567 1.00 77.06 307 VAL A CA 1
ATOM 2205 C C . VAL A 1 307 ? 14.535 9.573 13.583 1.00 77.06 307 VAL A C 1
ATOM 2207 O O . VAL A 1 307 ? 14.470 10.053 14.714 1.00 77.06 307 VAL A O 1
ATOM 2210 N N . ALA A 1 308 ? 15.558 8.806 13.191 1.00 77.81 308 ALA A N 1
ATOM 2211 C CA . ALA A 1 308 ? 16.715 8.513 14.035 1.00 77.81 308 ALA A CA 1
ATOM 2212 C C . ALA A 1 308 ? 17.532 9.777 14.353 1.00 77.81 308 ALA A C 1
ATOM 2214 O O . ALA A 1 308 ? 17.890 10.004 15.508 1.00 77.81 308 ALA A O 1
ATOM 2215 N N . ALA A 1 309 ? 17.765 10.645 13.364 1.00 85.31 309 ALA A N 1
ATOM 2216 C CA . ALA A 1 309 ? 18.457 11.916 13.558 1.00 85.31 309 ALA A CA 1
ATOM 2217 C C . ALA A 1 309 ? 17.710 12.836 14.537 1.00 85.31 309 ALA A C 1
ATOM 2219 O O . ALA A 1 309 ? 18.342 13.473 15.377 1.00 85.31 309 ALA A O 1
ATOM 2220 N N . LEU A 1 310 ? 16.371 12.850 14.512 1.00 80.56 310 LEU A N 1
ATOM 2221 C CA . LEU A 1 310 ? 15.560 13.596 15.484 1.00 80.56 310 LEU A CA 1
ATOM 2222 C C . LEU A 1 310 ? 15.717 13.093 16.929 1.00 80.56 310 LEU A C 1
ATOM 2224 O O . LEU A 1 310 ? 15.414 13.842 17.859 1.00 80.56 310 LEU A O 1
ATOM 2228 N N . GLN A 1 311 ? 16.215 11.870 17.142 1.00 81.94 311 GLN A N 1
ATOM 2229 C CA . GLN A 1 311 ? 16.542 11.370 18.483 1.00 81.94 311 GLN A CA 1
ATOM 2230 C C . GLN A 1 311 ? 17.885 11.892 19.007 1.00 81.94 311 GLN A C 1
ATOM 2232 O O . GLN A 1 311 ? 18.186 11.711 20.185 1.00 81.94 311 GLN A O 1
ATOM 2237 N N . LEU A 1 312 ? 18.708 12.528 18.168 1.00 86.50 312 LEU A N 1
ATOM 2238 C CA . LEU A 1 312 ? 20.016 13.017 18.590 1.00 86.50 312 LEU A CA 1
ATOM 2239 C C . LEU A 1 312 ? 19.879 14.248 19.505 1.00 86.50 312 LEU A C 1
ATOM 2241 O O . LEU A 1 312 ? 19.001 15.089 19.281 1.00 86.50 312 LEU A O 1
ATOM 2245 N N . PRO A 1 313 ? 20.797 14.440 20.474 1.00 87.94 313 PRO A N 1
ATOM 2246 C CA . PRO A 1 313 ? 20.765 15.580 21.397 1.00 87.94 313 PRO A CA 1
ATOM 2247 C C . PRO A 1 313 ? 20.731 16.943 20.698 1.00 87.94 313 PRO A C 1
ATOM 2249 O O . PRO A 1 313 ? 20.136 17.888 21.200 1.00 87.94 313 PRO A O 1
ATOM 2252 N N . ALA A 1 314 ? 21.320 17.043 19.502 1.00 89.44 314 ALA A N 1
ATOM 2253 C CA . ALA A 1 314 ? 21.296 18.258 18.695 1.00 89.44 314 ALA A CA 1
ATOM 2254 C C . ALA A 1 314 ? 19.875 18.688 18.282 1.00 89.44 314 ALA A C 1
ATOM 2256 O O . ALA A 1 314 ? 19.642 19.871 18.045 1.00 89.44 314 ALA A O 1
ATOM 2257 N N . PHE A 1 315 ? 18.911 17.772 18.199 1.00 87.00 315 PHE A N 1
ATOM 2258 C CA . PHE A 1 315 ? 17.528 18.088 17.830 1.00 87.00 315 PHE A CA 1
ATOM 2259 C C . PHE A 1 315 ? 16.601 18.202 19.041 1.00 87.00 315 PHE A C 1
ATOM 2261 O O . PHE A 1 315 ? 15.546 18.830 18.934 1.00 87.00 315 PHE A O 1
ATOM 2268 N N . GLN A 1 316 ? 17.008 17.672 20.195 1.00 88.62 316 GLN A N 1
ATOM 2269 C CA . GLN A 1 316 ? 16.229 17.695 21.427 1.00 88.62 316 GLN A CA 1
ATOM 2270 C C . GLN A 1 316 ? 16.472 18.980 22.225 1.00 88.62 316 GLN A C 1
ATOM 2272 O O . GLN A 1 316 ? 17.600 19.436 22.391 1.00 88.62 316 GLN A O 1
ATOM 2277 N N . ARG A 1 317 ? 15.398 19.574 22.747 1.00 84.25 317 ARG A N 1
ATOM 2278 C CA . ARG A 1 317 ? 15.479 20.656 23.727 1.00 84.25 317 ARG A CA 1
ATOM 2279 C C . ARG A 1 317 ? 15.946 20.056 25.047 1.00 84.25 317 ARG A C 1
ATOM 2281 O O . ARG A 1 317 ? 15.276 19.177 25.586 1.00 84.25 317 ARG A O 1
ATOM 2288 N N . SER A 1 318 ? 17.053 20.556 25.592 1.00 66.94 318 SER A N 1
ATOM 2289 C CA . SER A 1 318 ? 17.494 20.248 26.956 1.00 66.94 318 SER A CA 1
ATOM 2290 C C . SER A 1 318 ? 16.480 20.778 27.975 1.00 66.94 318 SER A C 1
ATOM 2292 O O . SER A 1 318 ? 16.655 21.849 28.544 1.00 66.94 318 SER A O 1
ATOM 2294 N N . ALA A 1 319 ? 15.394 20.043 28.201 1.00 52.62 319 ALA A N 1
ATOM 2295 C CA . ALA A 1 319 ? 14.440 20.291 29.272 1.00 52.62 319 ALA A CA 1
ATOM 2296 C C . ALA A 1 319 ? 14.321 19.024 30.134 1.00 52.62 319 ALA A C 1
ATOM 2298 O O . ALA A 1 319 ? 13.486 18.157 29.903 1.00 52.62 319 ALA A O 1
ATOM 2299 N N . ALA A 1 320 ? 15.232 18.951 31.110 1.00 44.19 320 ALA A N 1
ATOM 2300 C CA . ALA A 1 320 ? 15.223 18.150 32.337 1.00 44.19 320 ALA A CA 1
ATOM 2301 C C . ALA A 1 320 ? 14.788 16.664 32.234 1.00 44.19 320 ALA A C 1
ATOM 2303 O O . ALA A 1 320 ? 13.605 16.347 32.385 1.00 44.19 320 ALA A O 1
ATOM 2304 N N . PRO A 1 321 ? 15.752 15.720 32.214 1.00 54.75 321 PRO A N 1
ATOM 2305 C CA . PRO A 1 321 ? 15.495 14.283 32.391 1.00 54.75 321 PRO A CA 1
ATOM 2306 C C . PRO A 1 321 ? 14.736 13.931 33.691 1.00 54.75 321 PRO A C 1
ATOM 2308 O O . PRO A 1 321 ? 14.174 12.847 33.814 1.00 54.75 321 PRO A O 1
ATOM 2311 N N . ARG A 1 322 ? 14.695 14.846 34.673 1.00 45.19 322 ARG A N 1
ATOM 2312 C CA . ARG A 1 322 ? 14.284 14.571 36.060 1.00 45.19 322 ARG A CA 1
ATOM 2313 C C . ARG A 1 322 ? 12.815 14.882 36.385 1.00 45.19 322 ARG A C 1
ATOM 2315 O O . ARG A 1 322 ? 12.248 14.209 37.235 1.00 45.19 322 ARG A O 1
ATOM 2322 N N . ALA A 1 323 ? 12.168 15.821 35.685 1.00 44.50 323 ALA A N 1
ATOM 2323 C CA . ALA A 1 323 ? 10.730 16.087 35.864 1.00 44.50 323 ALA A CA 1
ATOM 2324 C C . ALA A 1 323 ? 9.855 15.057 35.119 1.00 44.50 323 ALA A C 1
ATOM 2326 O O . ALA A 1 323 ? 8.766 14.708 35.565 1.00 44.50 323 ALA A O 1
ATOM 2327 N N . MET A 1 324 ? 10.368 14.513 34.009 1.00 44.78 324 MET A N 1
ATOM 2328 C CA . MET A 1 324 ? 9.661 13.533 33.180 1.00 44.78 324 MET A CA 1
ATOM 2329 C C . MET A 1 324 ? 9.853 12.088 33.666 1.00 44.78 324 MET A C 1
ATOM 2331 O O . MET A 1 324 ? 8.963 11.272 33.459 1.00 44.78 324 MET A O 1
ATOM 2335 N N . ALA A 1 325 ? 10.961 11.779 34.354 1.00 45.94 325 ALA A N 1
ATOM 2336 C CA . ALA A 1 325 ? 11.140 10.510 35.067 1.00 45.94 325 ALA A CA 1
ATOM 2337 C C . ALA A 1 325 ? 10.186 10.388 36.273 1.00 45.94 325 ALA A C 1
ATOM 2339 O O . ALA A 1 325 ? 9.627 9.321 36.500 1.00 45.94 325 ALA A O 1
ATOM 2340 N N . ALA A 1 326 ? 9.915 11.494 36.980 1.00 43.31 326 ALA A N 1
ATOM 2341 C CA . ALA A 1 326 ? 8.908 11.538 38.045 1.00 43.31 326 ALA A CA 1
ATOM 2342 C C . ALA A 1 326 ? 7.465 11.399 37.510 1.00 43.31 326 ALA A C 1
ATOM 2344 O O . ALA A 1 326 ? 6.626 10.797 38.168 1.00 43.31 326 ALA A O 1
ATOM 2345 N N . ALA A 1 327 ? 7.192 11.871 36.286 1.00 46.00 327 ALA A N 1
ATOM 2346 C CA . ALA A 1 327 ? 5.926 11.639 35.580 1.00 46.00 327 ALA A CA 1
ATOM 2347 C C . ALA A 1 327 ? 5.859 10.279 34.844 1.00 46.00 327 ALA A C 1
ATOM 2349 O O . ALA A 1 327 ? 4.806 9.899 34.338 1.00 46.00 327 ALA A O 1
ATOM 2350 N N . ALA A 1 328 ? 6.975 9.543 34.749 1.00 44.53 328 ALA A N 1
ATOM 2351 C CA . ALA A 1 328 ? 7.041 8.232 34.100 1.00 44.53 328 ALA A CA 1
ATOM 2352 C C . ALA A 1 328 ? 6.648 7.075 35.030 1.00 44.53 328 ALA A C 1
ATOM 2354 O O . ALA A 1 328 ? 6.391 5.981 34.534 1.00 44.53 328 ALA A O 1
ATOM 2355 N N . GLY A 1 329 ? 6.558 7.319 36.342 1.00 39.12 329 GLY A N 1
ATOM 2356 C CA . GLY A 1 329 ? 6.092 6.336 37.326 1.00 39.12 329 GLY A CA 1
ATOM 2357 C C . GLY A 1 329 ? 4.625 5.925 37.161 1.00 39.12 329 GLY A C 1
ATOM 2358 O O . GLY A 1 329 ? 4.205 4.968 37.795 1.00 39.12 329 GLY A O 1
ATOM 2359 N N . ASP A 1 330 ? 3.879 6.614 36.292 1.00 40.16 330 ASP A N 1
ATOM 2360 C CA . ASP A 1 330 ? 2.441 6.422 36.102 1.00 40.16 330 ASP A CA 1
ATOM 2361 C C . ASP A 1 330 ? 2.053 6.333 34.614 1.00 40.16 330 ASP A C 1
ATOM 2363 O O . ASP A 1 330 ? 0.936 6.679 34.238 1.00 40.16 330 ASP A O 1
ATOM 2367 N N . ARG A 1 331 ? 2.974 5.916 33.720 1.00 45.66 331 ARG A N 1
ATOM 2368 C CA . ARG A 1 331 ? 2.627 5.680 32.304 1.00 45.66 331 ARG A CA 1
ATOM 2369 C C . ARG A 1 331 ? 1.691 4.470 32.208 1.00 45.66 331 ARG A C 1
ATOM 2371 O O . ARG A 1 331 ? 2.158 3.343 32.382 1.00 45.66 331 ARG A O 1
ATOM 2378 N N . PRO A 1 332 ? 0.406 4.647 31.855 1.00 44.72 332 PRO A N 1
ATOM 2379 C CA . PRO A 1 332 ? -0.427 3.521 31.472 1.00 44.72 332 PRO A CA 1
ATOM 2380 C C . PRO A 1 332 ? 0.141 2.995 30.150 1.00 44.72 332 PRO A C 1
ATOM 2382 O O . PRO A 1 332 ? 0.279 3.791 29.223 1.00 44.72 332 PRO A O 1
ATOM 2385 N N . ALA A 1 333 ? 0.510 1.710 30.110 1.00 45.12 333 ALA A N 1
ATOM 2386 C CA . ALA A 1 333 ? 0.942 0.910 28.954 1.00 45.12 333 ALA A CA 1
ATOM 2387 C C . ALA A 1 333 ? 1.199 1.705 27.653 1.00 45.12 333 ALA A C 1
ATOM 2389 O O . ALA A 1 333 ? 0.256 2.176 27.008 1.00 45.12 333 ALA A O 1
ATOM 2390 N N . ASP A 1 334 ? 2.468 1.850 27.245 1.00 56.97 334 ASP A N 1
ATOM 2391 C CA . ASP A 1 334 ? 2.827 2.457 25.958 1.00 56.97 334 ASP A CA 1
ATOM 2392 C C . ASP A 1 334 ? 2.217 1.618 24.817 1.00 56.97 334 ASP A C 1
ATOM 2394 O O . ASP A 1 334 ? 2.799 0.659 24.320 1.00 56.97 334 ASP A O 1
ATOM 2398 N N . THR A 1 335 ? 1.012 2.006 24.395 1.00 63.41 335 THR A N 1
ATOM 2399 C CA . THR A 1 335 ? 0.155 1.312 23.414 1.00 63.41 335 THR A CA 1
ATOM 2400 C C . THR A 1 335 ? 0.848 0.980 22.088 1.00 63.41 335 THR A C 1
ATOM 2402 O O . THR A 1 335 ? 0.421 0.066 21.388 1.00 63.41 335 THR A O 1
ATOM 2405 N N . LEU A 1 336 ? 1.918 1.705 21.739 1.00 64.31 336 LEU A N 1
ATOM 2406 C CA . LEU A 1 336 ? 2.762 1.398 20.583 1.00 64.31 336 LEU A CA 1
ATOM 2407 C C . LEU A 1 336 ? 3.703 0.221 20.854 1.00 64.31 336 LEU A C 1
ATOM 2409 O O . LEU A 1 336 ? 3.784 -0.680 20.023 1.00 64.31 336 LEU A O 1
ATOM 2413 N N . THR A 1 337 ? 4.373 0.202 22.008 1.00 75.50 337 THR A N 1
ATOM 2414 C CA . THR A 1 337 ? 5.263 -0.888 22.438 1.00 75.50 337 THR A CA 1
ATOM 2415 C C . THR A 1 337 ? 4.508 -2.213 22.503 1.00 75.50 337 THR A C 1
ATOM 2417 O O . THR A 1 337 ? 5.019 -3.241 22.064 1.00 75.50 337 THR A O 1
ATOM 2420 N N . ASP A 1 338 ? 3.244 -2.171 22.927 1.00 81.19 338 ASP A N 1
ATOM 2421 C CA . ASP A 1 338 ? 2.361 -3.337 22.925 1.00 81.19 338 ASP A CA 1
ATOM 2422 C C . ASP A 1 338 ? 1.912 -3.757 21.513 1.00 81.19 338 ASP A C 1
ATOM 2424 O O . ASP A 1 338 ? 1.586 -4.924 21.290 1.00 81.19 338 ASP A O 1
ATOM 2428 N N . ALA A 1 339 ? 1.882 -2.846 20.538 1.00 85.50 339 ALA A N 1
ATOM 2429 C CA . ALA A 1 339 ? 1.497 -3.142 19.155 1.00 85.50 339 ALA A CA 1
ATOM 2430 C C . ALA A 1 339 ? 2.668 -3.663 18.298 1.00 85.50 339 ALA A C 1
ATOM 2432 O O . ALA A 1 339 ? 2.443 -4.359 17.303 1.00 85.50 339 ALA A O 1
ATOM 2433 N N . LEU A 1 340 ? 3.915 -3.371 18.682 1.00 85.25 340 LEU A N 1
ATOM 2434 C CA . LEU A 1 340 ? 5.125 -3.753 17.944 1.00 85.25 340 LEU A CA 1
ATOM 2435 C C . LEU A 1 340 ? 5.199 -5.257 17.616 1.00 85.25 340 LEU A C 1
ATOM 2437 O O . LEU A 1 340 ? 5.354 -5.579 16.438 1.00 85.25 340 LEU A O 1
ATOM 2441 N N . PRO A 1 341 ? 5.024 -6.196 18.572 1.00 90.38 341 PRO A N 1
ATOM 2442 C CA . PRO A 1 341 ? 5.127 -7.630 18.282 1.00 90.38 341 PRO A CA 1
ATOM 2443 C C . PRO A 1 341 ? 4.147 -8.116 17.210 1.00 90.38 341 PRO A C 1
ATOM 2445 O O . PRO A 1 341 ? 4.437 -9.067 16.490 1.00 90.38 341 PRO A O 1
ATOM 2448 N N . THR A 1 342 ? 2.989 -7.461 17.096 1.00 92.69 342 THR A N 1
ATOM 2449 C CA . THR A 1 342 ? 1.964 -7.788 16.103 1.00 92.69 342 THR A CA 1
ATOM 2450 C C . THR A 1 342 ? 2.189 -7.131 14.741 1.00 92.69 342 THR A C 1
ATOM 2452 O O . THR A 1 342 ? 1.786 -7.703 13.736 1.00 92.69 342 THR A O 1
ATOM 2455 N N . ILE A 1 343 ? 2.843 -5.966 14.686 1.00 92.69 343 ILE A N 1
ATOM 2456 C CA . ILE A 1 343 ? 3.091 -5.216 13.439 1.00 92.69 343 ILE A CA 1
ATOM 2457 C C . ILE A 1 343 ? 4.388 -5.668 12.756 1.00 92.69 343 ILE A C 1
ATOM 2459 O O . ILE A 1 343 ? 4.447 -5.769 11.531 1.00 92.69 343 ILE A O 1
ATOM 2463 N N . MET A 1 344 ? 5.427 -5.959 13.543 1.00 91.81 344 MET A N 1
ATOM 2464 C CA . MET A 1 344 ? 6.768 -6.257 13.033 1.00 91.81 344 MET A CA 1
ATOM 2465 C C . MET A 1 344 ? 6.828 -7.416 12.028 1.00 91.81 344 MET A C 1
ATOM 2467 O O . MET A 1 344 ? 7.572 -7.275 11.061 1.00 91.81 344 MET A O 1
ATOM 2471 N N . PRO A 1 345 ? 6.085 -8.531 12.179 1.00 95.88 345 PRO A N 1
ATOM 2472 C CA . PRO A 1 345 ? 6.125 -9.614 11.199 1.00 95.88 345 PRO A CA 1
ATOM 2473 C C . PRO A 1 345 ? 5.676 -9.192 9.795 1.00 95.88 345 PRO A C 1
ATOM 2475 O O . PRO A 1 345 ? 6.346 -9.533 8.821 1.00 95.88 345 PRO A O 1
ATOM 2478 N N . LEU A 1 346 ? 4.594 -8.408 9.688 1.00 95.19 346 LEU A N 1
ATOM 2479 C CA . LEU A 1 346 ? 4.160 -7.851 8.405 1.00 95.19 346 LEU A CA 1
ATOM 2480 C C . LEU A 1 346 ? 5.209 -6.873 7.871 1.00 95.19 346 LEU A C 1
ATOM 2482 O O . LEU A 1 346 ? 5.627 -7.003 6.730 1.00 95.19 346 LEU A O 1
ATOM 2486 N N . ALA A 1 347 ? 5.695 -5.949 8.707 1.00 89.88 347 ALA A N 1
ATOM 2487 C CA . ALA A 1 347 ? 6.704 -4.973 8.294 1.00 89.88 347 ALA A CA 1
ATOM 2488 C C . ALA A 1 347 ? 8.002 -5.637 7.790 1.00 89.88 347 ALA A C 1
ATOM 2490 O O . ALA A 1 347 ? 8.579 -5.196 6.797 1.00 89.88 347 ALA A O 1
ATOM 2491 N N . GLY A 1 348 ? 8.447 -6.713 8.446 1.00 91.56 348 GLY A N 1
ATOM 2492 C CA . GLY A 1 348 ? 9.613 -7.493 8.039 1.00 91.56 348 GLY A CA 1
ATOM 2493 C C . GLY A 1 348 ? 9.393 -8.244 6.729 1.00 91.56 348 GLY A C 1
ATOM 2494 O O . GLY A 1 348 ? 10.257 -8.192 5.855 1.00 91.56 348 GLY A O 1
ATOM 2495 N N . MET A 1 349 ? 8.223 -8.869 6.551 1.00 96.12 349 MET A N 1
ATOM 2496 C CA . MET A 1 349 ? 7.828 -9.457 5.266 1.00 96.12 349 MET A CA 1
ATOM 2497 C C . MET A 1 349 ? 7.801 -8.398 4.157 1.00 96.12 349 MET A C 1
ATOM 2499 O O . MET A 1 349 ? 8.398 -8.613 3.107 1.00 9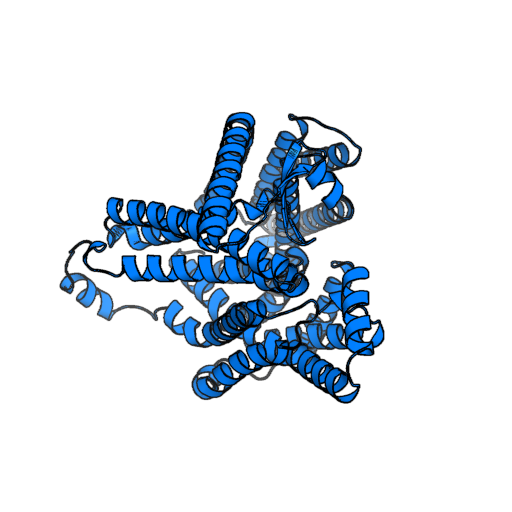6.12 349 MET A O 1
ATOM 2503 N N . THR A 1 350 ? 7.154 -7.251 4.376 1.00 91.38 350 THR A N 1
ATOM 2504 C CA . THR A 1 350 ? 7.076 -6.169 3.386 1.00 91.38 350 THR A CA 1
ATOM 2505 C C . THR A 1 350 ? 8.464 -5.649 3.030 1.00 91.38 350 THR A C 1
ATOM 2507 O O . THR A 1 350 ? 8.771 -5.516 1.851 1.00 91.38 350 THR A O 1
ATOM 2510 N N . MET A 1 351 ? 9.338 -5.418 4.015 1.00 88.12 351 MET A N 1
ATOM 2511 C CA . MET A 1 351 ? 10.715 -4.982 3.764 1.00 88.12 351 MET A CA 1
ATOM 2512 C C . MET A 1 351 ? 11.501 -6.021 2.953 1.00 88.12 351 MET A C 1
ATOM 2514 O O . MET A 1 351 ? 12.158 -5.666 1.977 1.00 88.12 351 MET A O 1
ATOM 2518 N N . ALA A 1 352 ? 11.401 -7.306 3.304 1.00 93.12 352 ALA A N 1
ATOM 2519 C CA . ALA A 1 352 ? 12.018 -8.378 2.526 1.00 93.12 352 ALA A CA 1
ATOM 2520 C C . ALA A 1 352 ? 11.470 -8.425 1.090 1.00 93.12 352 ALA A C 1
ATOM 2522 O O . ALA A 1 352 ? 12.240 -8.592 0.148 1.00 93.12 352 ALA A O 1
ATOM 2523 N N . GLY A 1 353 ? 10.161 -8.219 0.917 1.00 91.81 353 GLY A N 1
ATOM 2524 C CA . GLY A 1 353 ? 9.504 -8.116 -0.386 1.00 91.81 353 GLY A CA 1
ATOM 2525 C C . GLY A 1 353 ? 10.012 -6.948 -1.221 1.00 91.81 353 GLY A C 1
ATOM 2526 O O . GLY A 1 353 ? 10.313 -7.141 -2.390 1.00 91.81 353 GLY A O 1
ATOM 2527 N N . LEU A 1 354 ? 10.179 -5.765 -0.624 1.00 89.38 354 LEU A N 1
ATOM 2528 C CA . LEU A 1 354 ? 10.743 -4.601 -1.310 1.00 89.38 354 LEU A CA 1
ATOM 2529 C C . LEU A 1 354 ? 12.193 -4.847 -1.746 1.00 89.38 354 LEU A C 1
ATOM 2531 O O . LEU A 1 354 ? 12.555 -4.535 -2.873 1.00 89.38 354 LEU A O 1
ATOM 2535 N N . LEU A 1 355 ? 13.020 -5.435 -0.879 1.00 91.19 355 LEU A N 1
ATOM 2536 C CA . LEU A 1 355 ? 14.426 -5.701 -1.191 1.00 91.19 355 LEU A CA 1
ATOM 2537 C C . LEU A 1 355 ? 14.591 -6.780 -2.267 1.00 91.19 355 LEU A C 1
ATOM 2539 O O . LEU A 1 355 ? 15.362 -6.597 -3.202 1.00 91.19 355 LEU A O 1
ATOM 2543 N N . LEU A 1 356 ? 13.859 -7.890 -2.158 1.00 91.44 356 LEU A N 1
ATOM 2544 C CA . LEU A 1 356 ? 13.894 -8.965 -3.155 1.00 91.44 356 LEU A CA 1
ATOM 2545 C C . LEU A 1 356 ? 13.202 -8.557 -4.458 1.00 91.44 356 LEU A C 1
ATOM 2547 O O . LEU A 1 356 ? 13.594 -9.010 -5.530 1.00 91.44 356 LEU A O 1
ATOM 2551 N N . GLY A 1 357 ? 12.222 -7.658 -4.371 1.00 89.12 357 GLY A N 1
ATOM 2552 C CA . GLY A 1 357 ? 11.553 -7.048 -5.509 1.00 89.12 357 GLY A CA 1
ATOM 2553 C C . GLY A 1 357 ? 12.507 -6.276 -6.418 1.00 89.12 357 GLY A C 1
ATOM 2554 O O . GLY A 1 357 ? 12.286 -6.254 -7.620 1.00 89.12 357 GLY A O 1
ATOM 2555 N N . LEU A 1 358 ? 13.625 -5.746 -5.903 1.00 87.94 358 LEU A N 1
ATOM 2556 C CA . LEU A 1 358 ? 14.679 -5.137 -6.733 1.00 87.94 358 LEU A CA 1
ATOM 2557 C C . LEU A 1 358 ? 15.272 -6.102 -7.768 1.00 87.94 358 LEU A C 1
ATOM 2559 O O . LEU A 1 358 ? 15.887 -5.646 -8.725 1.00 87.94 358 LEU A O 1
ATOM 2563 N N . LEU A 1 359 ? 15.115 -7.411 -7.547 1.00 88.31 359 LEU A N 1
ATOM 2564 C CA . LEU A 1 359 ? 15.604 -8.496 -8.398 1.00 88.31 359 LEU A CA 1
ATOM 2565 C C . LEU A 1 359 ? 14.470 -9.191 -9.171 1.00 88.31 359 LEU A C 1
ATOM 2567 O O . LEU A 1 359 ? 14.719 -10.168 -9.877 1.00 88.31 359 LEU A O 1
ATOM 2571 N N . ALA A 1 360 ? 13.223 -8.739 -9.009 1.00 83.12 360 ALA A N 1
ATOM 2572 C CA . ALA A 1 360 ? 12.062 -9.387 -9.599 1.00 83.12 360 ALA A CA 1
ATOM 2573 C C . ALA A 1 360 ? 11.869 -8.978 -11.067 1.00 83.12 360 ALA A C 1
ATOM 2575 O O . ALA A 1 360 ? 11.893 -7.797 -11.419 1.00 83.12 360 ALA A O 1
ATOM 2576 N N . GLY A 1 361 ? 11.647 -9.983 -11.914 1.00 78.25 361 GLY A N 1
ATOM 2577 C CA . GLY A 1 361 ? 11.148 -9.804 -13.275 1.00 78.25 361 GLY A CA 1
ATOM 2578 C C . GLY A 1 361 ? 9.612 -9.748 -13.317 1.00 78.25 361 GLY A C 1
ATOM 2579 O O . GLY A 1 361 ? 8.980 -9.471 -12.297 1.00 78.25 361 GLY A O 1
ATOM 2580 N N . PRO A 1 362 ? 8.997 -10.070 -14.468 1.00 73.00 362 PRO A N 1
ATOM 2581 C CA . PRO A 1 362 ? 7.542 -10.021 -14.641 1.00 73.00 362 PRO A CA 1
ATOM 2582 C C . PRO A 1 362 ? 6.779 -10.961 -13.699 1.00 73.00 362 PRO A C 1
ATOM 2584 O O . PRO A 1 362 ? 5.693 -10.643 -13.226 1.00 73.00 362 PRO A O 1
ATOM 2587 N N . VAL A 1 363 ? 7.372 -12.120 -13.390 1.00 82.69 363 VAL A N 1
ATOM 2588 C CA . VAL A 1 363 ? 6.874 -13.035 -12.359 1.00 82.69 363 VAL A CA 1
ATOM 2589 C C . VAL A 1 363 ? 7.770 -12.955 -11.137 1.00 82.69 363 VAL A C 1
ATOM 2591 O O . VAL A 1 363 ? 8.985 -13.160 -11.209 1.00 82.69 363 VAL A O 1
ATOM 2594 N N . ASN A 1 364 ? 7.152 -12.725 -9.982 1.00 87.00 364 ASN A N 1
ATOM 2595 C CA . ASN A 1 364 ? 7.844 -12.729 -8.703 1.00 87.00 364 ASN A CA 1
ATOM 2596 C C . ASN A 1 364 ? 8.109 -14.167 -8.215 1.00 87.00 364 ASN A C 1
ATOM 2598 O O . ASN A 1 364 ? 7.474 -14.670 -7.282 1.00 87.00 364 ASN A O 1
ATOM 2602 N N . TRP A 1 365 ? 9.081 -14.838 -8.835 1.00 91.25 365 TRP A N 1
ATOM 2603 C CA . TRP A 1 365 ? 9.530 -16.175 -8.428 1.00 91.25 365 TRP A CA 1
ATOM 2604 C C . TRP A 1 365 ? 10.032 -16.220 -6.976 1.00 91.25 365 TRP A C 1
ATOM 2606 O O . TRP A 1 365 ? 9.921 -17.250 -6.314 1.00 91.25 365 TRP A O 1
ATOM 2616 N N . LEU A 1 366 ? 10.521 -15.088 -6.456 1.00 92.56 366 LEU A N 1
ATOM 2617 C CA . LEU A 1 366 ? 11.037 -14.942 -5.094 1.00 92.56 366 LEU A CA 1
ATOM 2618 C C . LEU A 1 366 ? 9.942 -14.737 -4.035 1.00 92.56 366 LEU A C 1
ATOM 2620 O O . LEU A 1 366 ? 10.268 -14.677 -2.850 1.00 92.56 366 LEU A O 1
ATOM 2624 N N . TYR A 1 367 ? 8.662 -14.682 -4.425 1.00 91.81 367 TYR A N 1
ATOM 2625 C CA . TYR A 1 367 ? 7.514 -14.498 -3.527 1.00 91.81 367 TYR A CA 1
ATOM 2626 C C . TYR A 1 367 ? 7.549 -15.338 -2.229 1.00 91.81 367 TYR A C 1
ATOM 2628 O O . TYR A 1 367 ? 7.196 -14.799 -1.176 1.00 91.81 367 TYR A O 1
ATOM 2636 N N . PRO A 1 368 ? 7.973 -16.621 -2.228 1.00 95.44 368 PRO A N 1
ATOM 2637 C CA . PRO A 1 368 ? 8.001 -17.402 -0.993 1.00 95.44 368 PRO A CA 1
ATOM 2638 C C . PRO A 1 368 ? 8.970 -16.856 0.067 1.00 95.44 368 PRO A C 1
ATOM 2640 O O . PRO A 1 368 ? 8.722 -17.023 1.259 1.00 95.44 368 PRO A O 1
ATOM 2643 N N . LEU A 1 369 ? 10.055 -16.182 -0.328 1.00 96.25 369 LEU A N 1
ATOM 2644 C CA . LEU A 1 369 ? 11.095 -15.737 0.603 1.00 96.25 369 LEU A CA 1
ATOM 2645 C C . LEU A 1 369 ? 10.607 -14.633 1.568 1.00 96.25 369 LEU A C 1
ATOM 2647 O O . LEU A 1 369 ? 10.763 -14.819 2.777 1.00 96.25 369 LEU A O 1
ATOM 2651 N N . PRO A 1 370 ? 9.958 -13.533 1.122 1.00 95.56 370 PRO A N 1
ATOM 2652 C CA . PRO A 1 370 ? 9.329 -12.569 2.031 1.00 95.56 370 PRO A CA 1
ATOM 2653 C C . PRO A 1 370 ? 8.315 -13.205 2.985 1.00 95.56 370 PRO A C 1
ATOM 2655 O O . PRO A 1 370 ? 8.291 -12.886 4.175 1.00 95.56 370 PRO A O 1
ATOM 2658 N N . VAL A 1 371 ? 7.504 -14.140 2.478 1.00 96.31 371 VAL A N 1
ATOM 2659 C CA . VAL A 1 371 ? 6.511 -14.866 3.281 1.00 96.31 371 VAL A CA 1
ATOM 2660 C C . VAL A 1 371 ? 7.198 -15.672 4.385 1.00 96.31 371 VAL A C 1
ATOM 2662 O O . VAL A 1 371 ? 6.765 -15.635 5.537 1.00 96.31 371 VAL A O 1
ATOM 2665 N N . MET A 1 372 ? 8.301 -16.355 4.064 1.00 96.50 372 MET A N 1
ATOM 2666 C CA . MET A 1 372 ? 9.103 -17.096 5.040 1.00 96.50 372 MET A CA 1
ATOM 2667 C C . MET A 1 372 ? 9.717 -16.182 6.104 1.00 96.50 372 MET A C 1
ATOM 2669 O O . MET A 1 372 ? 9.753 -16.573 7.269 1.00 96.50 372 MET A O 1
ATOM 2673 N N . VAL A 1 373 ? 10.149 -14.966 5.750 1.00 97.56 373 VAL A N 1
ATOM 2674 C CA . VAL A 1 373 ? 10.631 -13.973 6.729 1.00 97.56 373 VAL A CA 1
ATOM 2675 C C . VAL A 1 373 ? 9.523 -13.618 7.722 1.00 97.56 373 VAL A C 1
ATOM 2677 O O . VAL A 1 373 ? 9.730 -13.728 8.932 1.00 97.56 373 VAL A O 1
ATOM 2680 N N . GLY A 1 374 ? 8.328 -13.268 7.234 1.00 96.69 374 GLY A N 1
ATOM 2681 C CA . GLY A 1 374 ? 7.181 -12.975 8.098 1.00 96.69 374 GLY A CA 1
ATOM 2682 C C . GLY A 1 374 ? 6.804 -14.164 8.987 1.00 96.69 374 GLY A C 1
ATOM 2683 O O . GLY A 1 374 ? 6.669 -14.018 10.203 1.00 96.69 374 GLY A O 1
ATOM 2684 N N . ALA A 1 375 ? 6.714 -15.363 8.407 1.00 95.94 375 ALA A N 1
ATOM 2685 C CA . ALA A 1 375 ? 6.407 -16.591 9.137 1.00 95.94 375 ALA A CA 1
ATOM 2686 C C . ALA A 1 375 ? 7.459 -16.918 10.212 1.00 95.94 375 ALA A C 1
ATOM 2688 O O . ALA A 1 375 ? 7.097 -17.274 11.334 1.00 95.94 375 ALA A O 1
ATOM 2689 N N . ALA A 1 376 ? 8.751 -16.742 9.919 1.00 97.19 376 ALA A N 1
ATOM 2690 C CA . ALA A 1 376 ? 9.833 -16.947 10.880 1.00 97.19 376 ALA A CA 1
ATOM 2691 C C . ALA A 1 376 ? 9.760 -15.950 12.048 1.00 97.19 376 ALA A C 1
ATOM 2693 O O . ALA A 1 376 ? 9.984 -16.330 13.201 1.00 97.19 376 ALA A O 1
ATOM 2694 N N . MET A 1 377 ? 9.395 -14.691 11.779 1.00 97.38 377 MET A N 1
ATOM 2695 C CA . MET A 1 377 ? 9.174 -13.685 12.822 1.00 97.38 377 MET A CA 1
ATOM 2696 C C . MET A 1 377 ? 7.985 -14.045 13.718 1.00 97.38 377 MET A C 1
ATOM 2698 O O . MET A 1 377 ? 8.099 -13.939 14.941 1.00 97.38 377 MET A O 1
ATOM 2702 N N . VAL A 1 378 ? 6.877 -14.529 13.142 1.00 96.19 378 VAL A N 1
ATOM 2703 C CA . VAL A 1 378 ? 5.736 -15.042 13.921 1.00 96.19 378 VAL A CA 1
ATOM 2704 C C . VAL A 1 378 ? 6.147 -16.250 14.748 1.00 96.19 378 VAL A C 1
ATOM 2706 O O . VAL A 1 378 ? 5.851 -16.284 15.936 1.00 96.19 378 VAL A O 1
ATOM 2709 N N . TRP A 1 379 ? 6.850 -17.220 14.160 1.00 96.12 379 TRP A N 1
ATOM 2710 C CA . TRP A 1 379 ? 7.296 -18.425 14.858 1.00 96.12 379 TRP A CA 1
ATOM 2711 C C . TRP A 1 379 ? 8.173 -18.083 16.064 1.00 96.12 379 TRP A C 1
ATOM 2713 O O . TRP A 1 379 ? 7.922 -18.551 17.176 1.00 96.12 379 TRP A O 1
ATOM 2723 N N . ARG A 1 380 ? 9.146 -17.187 15.877 1.00 96.25 380 ARG A N 1
ATOM 2724 C CA . ARG A 1 380 ? 10.035 -16.733 16.951 1.00 96.25 380 ARG A CA 1
ATOM 2725 C C . ARG A 1 380 ? 9.310 -15.896 18.009 1.00 96.25 380 ARG A C 1
ATOM 2727 O O . ARG A 1 380 ? 9.654 -15.981 19.185 1.00 96.25 380 ARG A O 1
ATOM 2734 N N . GLY A 1 381 ? 8.303 -15.120 17.609 1.00 93.44 381 GLY A N 1
ATOM 2735 C CA . GLY A 1 381 ? 7.435 -14.345 18.500 1.00 93.44 381 GLY A CA 1
ATOM 2736 C C . GLY A 1 381 ? 6.238 -15.121 19.061 1.00 93.44 381 GLY A C 1
ATOM 2737 O O . GLY A 1 381 ? 5.464 -14.568 19.838 1.00 93.44 381 GLY A O 1
ATOM 2738 N N . TRP A 1 382 ? 6.050 -16.391 18.695 1.00 94.31 382 TRP A N 1
ATOM 2739 C CA . TRP A 1 382 ? 4.806 -17.111 18.969 1.00 94.31 382 TRP A CA 1
ATOM 2740 C C . TRP A 1 382 ? 4.425 -17.173 20.456 1.00 94.31 382 TRP A C 1
ATOM 2742 O O . TRP A 1 382 ? 3.248 -16.963 20.758 1.00 94.31 382 TRP A O 1
ATOM 2752 N N . PRO A 1 383 ? 5.360 -17.376 21.410 1.00 93.75 383 PRO A N 1
ATOM 2753 C CA . PRO A 1 383 ? 5.016 -17.400 22.830 1.00 93.75 383 PRO A CA 1
ATOM 2754 C C . PRO A 1 383 ? 4.340 -16.115 23.331 1.00 93.75 383 PRO A C 1
ATOM 2756 O O . PRO A 1 383 ? 3.437 -16.196 24.161 1.00 93.75 383 PRO A O 1
ATOM 2759 N N . SER A 1 384 ? 4.729 -14.942 22.814 1.00 89.00 384 SER A N 1
ATOM 2760 C CA . SER A 1 384 ? 4.133 -13.654 23.203 1.00 89.00 384 SER A CA 1
ATOM 2761 C C . SER A 1 384 ? 2.862 -13.323 22.418 1.00 89.00 384 SER A C 1
ATOM 2763 O O . SER A 1 384 ? 2.003 -12.586 22.905 1.00 89.00 384 SER A O 1
ATOM 2765 N N . LEU A 1 385 ? 2.715 -13.885 21.217 1.00 90.94 385 LEU A N 1
ATOM 2766 C CA . LEU A 1 385 ? 1.566 -13.666 20.341 1.00 90.94 385 LEU A CA 1
ATOM 2767 C C . LEU A 1 385 ? 0.389 -14.587 20.662 1.00 90.94 385 LEU A C 1
ATOM 2769 O O . LEU A 1 385 ? -0.757 -14.144 20.615 1.00 90.94 385 LEU A O 1
ATOM 2773 N N . ARG A 1 386 ? 0.655 -15.847 21.028 1.00 91.38 386 ARG A N 1
ATOM 2774 C CA . ARG A 1 386 ? -0.359 -16.881 21.284 1.00 91.38 386 ARG A CA 1
ATOM 2775 C C . ARG A 1 386 ? -1.487 -16.427 22.225 1.00 91.38 386 ARG A C 1
ATOM 2777 O O . ARG A 1 386 ? -2.635 -16.717 21.895 1.00 91.38 386 ARG A O 1
ATOM 2784 N N . PRO A 1 387 ? -1.241 -15.699 23.337 1.00 90.25 387 PRO A N 1
ATOM 2785 C CA . PRO A 1 387 ? -2.313 -15.245 24.229 1.00 90.25 387 PRO A CA 1
ATOM 2786 C C . PRO A 1 387 ? -3.325 -14.287 23.581 1.00 90.25 387 PRO A C 1
ATOM 2788 O O . PRO A 1 387 ? -4.415 -14.101 24.116 1.00 90.25 387 PRO A O 1
ATOM 2791 N N . ARG A 1 388 ? -2.987 -13.672 22.438 1.00 87.75 388 ARG A N 1
ATOM 2792 C CA . ARG A 1 388 ? -3.891 -12.788 21.682 1.00 87.75 388 ARG A CA 1
ATOM 2793 C C . ARG A 1 388 ? -4.894 -13.553 20.819 1.00 87.75 388 ARG A C 1
ATOM 2795 O O . ARG A 1 388 ? -5.847 -12.954 20.324 1.00 87.75 388 ARG A O 1
ATOM 2802 N N . PHE A 1 389 ? -4.683 -14.854 20.631 1.00 90.94 389 PHE A N 1
ATOM 2803 C CA . PHE A 1 389 ? -5.557 -15.718 19.850 1.00 90.94 389 PHE A CA 1
ATOM 2804 C C . PHE A 1 389 ? -6.528 -16.469 20.763 1.00 90.94 389 PHE A C 1
ATOM 2806 O O . PHE A 1 389 ? -6.176 -16.933 21.845 1.00 90.94 389 PHE A O 1
ATOM 2813 N N . ALA A 1 390 ? -7.763 -16.613 20.295 1.00 89.44 390 ALA A N 1
ATOM 2814 C CA . ALA A 1 390 ? -8.814 -17.384 20.941 1.00 89.44 390 ALA A CA 1
ATOM 2815 C C . ALA A 1 390 ? -9.393 -18.410 19.957 1.00 89.44 390 ALA A C 1
ATOM 2817 O O . ALA A 1 390 ? -9.111 -18.381 18.764 1.00 89.44 390 ALA A O 1
ATOM 2818 N N . THR A 1 391 ? -10.233 -19.325 20.438 1.00 88.69 391 THR A N 1
ATOM 2819 C CA . THR A 1 391 ? -10.939 -20.255 19.547 1.00 88.69 391 THR A CA 1
ATOM 2820 C C . THR A 1 391 ? -11.909 -19.484 18.640 1.00 88.69 391 THR A C 1
ATOM 2822 O O . THR A 1 391 ? -12.838 -18.863 19.174 1.00 88.69 391 THR A O 1
ATOM 2825 N N . PRO A 1 392 ? -11.743 -19.516 17.305 1.00 87.50 392 PRO A N 1
ATOM 2826 C CA . PRO A 1 392 ? -12.583 -18.746 16.396 1.00 87.50 392 PRO A CA 1
ATOM 2827 C C . PRO A 1 392 ? -14.006 -19.315 16.300 1.00 87.50 392 PRO A C 1
ATOM 2829 O O . PRO A 1 392 ? -14.233 -20.518 16.446 1.00 87.50 392 PRO A O 1
ATOM 2832 N N . ALA A 1 393 ? -14.979 -18.453 16.018 1.00 87.62 393 ALA A N 1
ATOM 2833 C CA . ALA A 1 393 ? -16.335 -18.824 15.638 1.00 87.62 393 ALA A CA 1
ATOM 2834 C C . ALA A 1 393 ? -16.378 -19.137 14.132 1.00 87.62 393 ALA A C 1
ATOM 2836 O O . ALA A 1 393 ? -16.824 -18.314 13.328 1.00 87.62 393 ALA A O 1
ATOM 2837 N N . LEU A 1 394 ? -15.912 -20.338 13.766 1.00 87.94 394 LEU A N 1
ATOM 2838 C CA . LEU A 1 394 ? -15.692 -20.755 12.373 1.00 87.94 394 LEU A CA 1
ATOM 2839 C C . LEU A 1 394 ? -16.853 -20.433 11.413 1.00 87.94 394 LEU A C 1
ATOM 2841 O O . LEU A 1 394 ? -16.568 -19.834 10.380 1.00 87.94 394 LEU A O 1
ATOM 2845 N N . PRO A 1 395 ? -18.140 -20.716 11.718 1.00 90.00 395 PRO A N 1
ATOM 2846 C CA . PRO A 1 395 ? -19.220 -20.447 10.765 1.00 90.00 395 PRO A CA 1
ATOM 2847 C C . PRO A 1 395 ? -19.364 -18.960 10.436 1.00 90.00 395 PRO A C 1
ATOM 2849 O O . PRO A 1 395 ? -19.551 -18.587 9.283 1.00 90.00 395 PRO A O 1
ATOM 2852 N N . ARG A 1 396 ? -19.241 -18.097 11.451 1.00 88.00 396 ARG A N 1
ATOM 2853 C CA . ARG A 1 396 ? -19.342 -16.645 11.280 1.00 88.00 396 ARG A CA 1
ATOM 2854 C C . ARG A 1 396 ? -18.142 -16.105 10.514 1.00 88.00 396 ARG A C 1
ATOM 2856 O O . ARG A 1 396 ? -18.327 -15.319 9.595 1.00 88.00 396 ARG A O 1
ATOM 2863 N N . ALA A 1 397 ? -16.934 -16.511 10.901 1.00 91.25 397 ALA A N 1
ATOM 2864 C CA . ALA A 1 397 ? -15.712 -16.061 10.249 1.00 91.25 397 ALA A CA 1
ATOM 2865 C C . ALA A 1 397 ? -15.678 -16.494 8.773 1.00 91.25 397 ALA A C 1
ATOM 2867 O O . ALA A 1 397 ? -15.480 -15.654 7.900 1.00 91.25 397 ALA A O 1
ATOM 2868 N N . ALA A 1 398 ? -15.979 -17.764 8.487 1.00 94.00 398 ALA A N 1
ATOM 2869 C CA . ALA A 1 398 ? -16.031 -18.286 7.124 1.00 94.00 398 ALA A CA 1
ATOM 2870 C C . ALA A 1 398 ? -17.119 -17.605 6.276 1.00 94.00 398 ALA A C 1
ATOM 2872 O O . ALA A 1 398 ? -16.855 -17.237 5.135 1.00 94.00 398 ALA A O 1
ATOM 2873 N N . ALA A 1 399 ? -18.315 -17.366 6.832 1.00 92.12 399 ALA A N 1
ATOM 2874 C CA . ALA A 1 399 ? -19.376 -16.645 6.126 1.00 92.12 399 ALA A CA 1
ATOM 2875 C C . ALA A 1 399 ? -18.971 -15.200 5.788 1.00 92.12 399 ALA A C 1
ATOM 2877 O O . ALA A 1 399 ? -19.212 -14.743 4.672 1.00 92.12 399 ALA A O 1
ATOM 2878 N N . THR A 1 400 ? -18.317 -14.494 6.719 1.00 92.06 400 THR A N 1
ATOM 2879 C CA . THR A 1 400 ? -17.767 -13.158 6.447 1.00 92.06 400 THR A CA 1
ATOM 2880 C C . THR A 1 400 ? -16.710 -13.213 5.346 1.00 92.06 400 THR A C 1
ATOM 2882 O O . THR A 1 400 ? -16.767 -12.402 4.428 1.00 92.06 400 THR A O 1
ATOM 2885 N N . GLY A 1 401 ? -15.785 -14.176 5.393 1.00 95.94 401 GLY A N 1
ATOM 2886 C CA . GLY A 1 401 ? -14.761 -14.344 4.359 1.00 95.94 401 GLY A CA 1
ATOM 2887 C C . GLY A 1 401 ? -15.341 -14.630 2.973 1.00 95.94 401 GLY A C 1
ATOM 2888 O O . GLY A 1 401 ? -14.975 -13.990 1.994 1.00 95.94 401 GLY A O 1
ATOM 2889 N N . ALA A 1 402 ? -16.332 -15.519 2.886 1.00 96.38 402 ALA A N 1
ATOM 2890 C CA . ALA A 1 402 ? -17.032 -15.798 1.633 1.00 96.38 402 ALA A CA 1
ATOM 2891 C C . ALA A 1 402 ? -17.756 -14.559 1.076 1.00 96.38 402 ALA A C 1
ATOM 2893 O O . ALA A 1 402 ? -17.702 -14.299 -0.125 1.00 96.38 402 ALA A O 1
ATOM 2894 N N . ALA A 1 403 ? -18.392 -13.761 1.940 1.00 91.00 403 ALA A N 1
ATOM 2895 C CA . ALA A 1 403 ? -19.027 -12.511 1.530 1.00 91.00 403 ALA A CA 1
ATOM 2896 C C . ALA A 1 403 ? -18.003 -11.485 1.014 1.00 91.00 403 ALA A C 1
ATOM 2898 O O . ALA A 1 403 ? -18.256 -10.827 0.005 1.00 91.00 403 ALA A O 1
ATOM 2899 N N . VAL A 1 404 ? -16.841 -11.372 1.668 1.00 94.62 404 VAL A N 1
ATOM 2900 C CA . VAL A 1 404 ? -15.754 -10.491 1.216 1.00 94.62 404 VAL A CA 1
ATOM 2901 C C . VAL A 1 404 ? -15.161 -10.979 -0.105 1.00 94.62 404 VAL A C 1
ATOM 2903 O O . VAL A 1 404 ? -14.906 -10.150 -0.969 1.00 94.62 404 VAL A O 1
ATOM 2906 N N . TYR A 1 405 ? -15.021 -12.289 -0.321 1.00 96.38 405 TYR A N 1
ATOM 2907 C CA . TYR A 1 405 ? -14.616 -12.845 -1.617 1.00 96.38 405 TYR A CA 1
ATOM 2908 C C . TYR A 1 405 ? -15.580 -12.431 -2.737 1.00 96.38 405 TYR A C 1
ATOM 2910 O O . TYR A 1 405 ? -15.135 -11.883 -3.742 1.00 96.38 405 TYR A O 1
ATOM 2918 N N . VAL A 1 406 ? -16.893 -12.627 -2.547 1.00 92.56 406 VAL A N 1
ATOM 2919 C CA . VAL A 1 406 ? -17.913 -12.237 -3.541 1.00 92.56 406 VAL A CA 1
ATOM 2920 C C . VAL A 1 406 ? -17.861 -10.738 -3.815 1.00 92.56 406 VAL A C 1
ATOM 2922 O O . VAL A 1 406 ? -17.907 -10.318 -4.969 1.00 92.56 406 VAL A O 1
ATOM 2925 N N . MET A 1 407 ? -17.738 -9.927 -2.764 1.00 90.00 407 MET A N 1
ATOM 2926 C CA . MET A 1 407 ? -17.555 -8.485 -2.892 1.00 90.00 407 MET A CA 1
ATOM 2927 C C . MET A 1 407 ? -16.294 -8.161 -3.704 1.00 90.00 407 MET A C 1
ATOM 2929 O O . MET A 1 407 ? -16.374 -7.366 -4.631 1.00 90.00 407 MET A O 1
ATOM 2933 N N . TRP A 1 408 ? -15.159 -8.795 -3.407 1.00 91.94 408 TRP A N 1
ATOM 2934 C CA . TRP A 1 408 ? -13.881 -8.533 -4.067 1.00 91.94 408 TRP A CA 1
ATOM 2935 C C . TRP A 1 408 ? -13.946 -8.784 -5.571 1.00 91.94 408 TRP A C 1
ATOM 2937 O O . TRP A 1 408 ? -13.697 -7.867 -6.345 1.00 91.94 408 TRP A O 1
ATOM 2947 N N . ILE A 1 409 ? -14.371 -9.978 -5.998 1.00 90.81 409 ILE A N 1
ATOM 2948 C CA . ILE A 1 409 ? -14.507 -10.304 -7.431 1.00 90.81 409 ILE A CA 1
ATOM 2949 C C . ILE A 1 409 ? -15.563 -9.436 -8.127 1.00 90.81 409 ILE A C 1
ATOM 2951 O O . ILE A 1 409 ? -15.492 -9.202 -9.329 1.00 90.81 409 ILE A O 1
ATOM 2955 N N . SER A 1 410 ? -16.549 -8.939 -7.374 1.00 85.12 410 SER A N 1
ATOM 2956 C CA . SER A 1 410 ? -17.566 -8.033 -7.907 1.00 85.12 410 SER A CA 1
ATOM 2957 C C . SER A 1 410 ? -17.050 -6.611 -8.069 1.00 85.12 410 SER A C 1
ATOM 2959 O O . SER A 1 410 ? -17.611 -5.897 -8.897 1.00 85.12 410 SER A O 1
ATOM 2961 N N . LEU A 1 411 ? -16.038 -6.191 -7.295 1.00 77.19 411 LEU A N 1
ATOM 2962 C CA . LEU A 1 411 ? -15.471 -4.836 -7.268 1.00 77.19 411 LEU A CA 1
ATOM 2963 C C . LEU A 1 411 ? -14.200 -4.693 -8.113 1.00 77.19 411 LEU A C 1
ATOM 2965 O O . LEU A 1 411 ? -14.050 -3.676 -8.788 1.00 77.19 411 LEU A O 1
ATOM 2969 N N . VAL A 1 412 ? -13.355 -5.718 -8.149 1.00 86.19 412 VAL A N 1
ATOM 2970 C CA . VAL A 1 412 ? -12.061 -5.681 -8.830 1.00 86.19 412 VAL A CA 1
ATOM 2971 C C . VAL A 1 412 ? -12.182 -6.391 -10.184 1.00 86.19 412 VAL A C 1
ATOM 2973 O O . VAL A 1 412 ? -12.401 -7.607 -10.214 1.00 86.19 412 VAL A O 1
ATOM 2976 N N . PRO A 1 413 ? -12.093 -5.671 -11.317 1.00 85.62 413 PRO A N 1
ATOM 2977 C CA . PRO A 1 413 ? -12.045 -6.312 -12.625 1.00 85.62 413 PRO A CA 1
ATOM 2978 C C . PRO A 1 413 ? -10.719 -7.074 -12.792 1.00 85.62 413 PRO A C 1
ATOM 2980 O O . PRO A 1 413 ? -9.692 -6.615 -12.290 1.00 85.62 413 PRO A O 1
ATOM 2983 N N . PRO A 1 414 ? -10.713 -8.222 -13.486 1.00 88.88 414 PRO A N 1
ATOM 2984 C CA . PRO A 1 414 ? -9.474 -8.940 -13.743 1.00 88.88 414 PRO A CA 1
ATOM 2985 C C . PRO A 1 414 ? -8.609 -8.173 -14.751 1.00 88.88 414 PRO A C 1
ATOM 2987 O O . PRO A 1 414 ? -9.116 -7.661 -15.752 1.00 88.88 414 PRO A O 1
ATOM 2990 N N . ASP A 1 415 ? -7.299 -8.146 -14.513 1.00 89.25 415 ASP A N 1
ATOM 2991 C CA . ASP A 1 415 ? -6.307 -7.737 -15.506 1.00 89.25 415 ASP A CA 1
ATOM 2992 C C . ASP A 1 415 ? -5.953 -8.961 -16.357 1.00 89.25 415 ASP A C 1
ATOM 2994 O O . ASP A 1 415 ? -5.228 -9.871 -15.938 1.00 89.25 415 ASP A O 1
ATOM 2998 N N . LEU A 1 416 ? -6.550 -9.014 -17.547 1.00 90.12 416 LEU A N 1
ATOM 2999 C CA . LEU A 1 416 ? -6.404 -10.143 -18.459 1.00 90.12 416 LEU A CA 1
ATOM 3000 C C . LEU A 1 416 ? -4.992 -10.223 -19.047 1.00 90.12 416 LEU A C 1
ATOM 3002 O O . LEU A 1 416 ? -4.483 -11.330 -19.219 1.00 90.12 416 LEU A O 1
ATOM 3006 N N . ASP A 1 417 ? -4.349 -9.082 -19.294 1.00 88.69 417 ASP A N 1
ATOM 3007 C CA . ASP A 1 417 ? -3.014 -9.032 -19.889 1.00 88.69 417 ASP A CA 1
ATOM 3008 C C . ASP A 1 417 ? -1.959 -9.466 -18.864 1.00 88.69 417 ASP A C 1
ATOM 3010 O O . ASP A 1 417 ? -1.140 -10.347 -19.145 1.00 88.69 417 ASP A O 1
ATOM 3014 N N . GLY A 1 418 ? -2.039 -8.944 -17.634 1.00 86.81 418 GLY A N 1
ATOM 3015 C CA . GLY A 1 418 ? -1.192 -9.393 -16.527 1.00 86.81 418 GLY A CA 1
ATOM 3016 C C . GLY A 1 418 ? -1.400 -10.874 -16.196 1.00 86.81 418 GLY A C 1
ATOM 3017 O O . GLY A 1 418 ? -0.436 -11.616 -15.985 1.00 86.81 418 GLY A O 1
ATOM 3018 N N . SER A 1 419 ? -2.650 -11.348 -16.235 1.00 92.31 419 SER A N 1
ATOM 3019 C CA . SER A 1 419 ? -2.959 -12.771 -16.048 1.00 92.31 419 SER A CA 1
ATOM 3020 C C . SER A 1 419 ? -2.346 -13.644 -17.146 1.00 92.31 419 SER A C 1
ATOM 3022 O O . SER A 1 419 ? -1.753 -14.682 -16.847 1.00 92.31 419 SER A O 1
ATOM 3024 N N . ALA A 1 420 ? -2.444 -13.223 -18.410 1.00 91.69 420 ALA A N 1
ATOM 3025 C CA . ALA A 1 420 ? -1.864 -13.946 -19.537 1.00 91.69 420 ALA A CA 1
ATOM 3026 C C . ALA A 1 420 ? -0.335 -14.027 -19.432 1.00 91.69 420 ALA A C 1
ATOM 3028 O O . ALA A 1 420 ? 0.234 -15.092 -19.672 1.00 91.69 420 ALA A O 1
ATOM 3029 N N . LEU A 1 421 ? 0.323 -12.944 -19.012 1.00 89.50 421 LEU A N 1
ATOM 3030 C CA . LEU A 1 421 ? 1.772 -12.899 -18.816 1.00 89.50 421 LEU A CA 1
ATOM 3031 C C . LEU A 1 421 ? 2.241 -13.906 -17.754 1.00 89.50 421 LEU A C 1
ATOM 3033 O O . LEU A 1 421 ? 3.168 -14.683 -17.995 1.00 89.50 421 LEU A O 1
ATOM 3037 N N . ILE A 1 422 ? 1.569 -13.942 -16.598 1.00 90.88 422 ILE A N 1
ATOM 3038 C CA . ILE A 1 422 ? 1.870 -14.908 -15.531 1.00 90.88 422 ILE A CA 1
ATOM 3039 C C . ILE A 1 422 ? 1.598 -16.337 -16.014 1.00 90.88 422 ILE A C 1
ATOM 3041 O O . ILE A 1 422 ? 2.429 -17.224 -15.809 1.00 90.88 422 ILE A O 1
ATOM 3045 N N . GLY A 1 423 ? 0.471 -16.564 -16.694 1.00 92.81 423 GLY A N 1
ATOM 3046 C CA . GLY A 1 423 ? 0.110 -17.874 -17.238 1.00 92.81 423 GLY A CA 1
ATOM 3047 C C . GLY A 1 423 ? 1.135 -18.405 -18.243 1.00 92.81 423 GLY A C 1
ATOM 3048 O O . GLY A 1 423 ? 1.537 -19.566 -18.157 1.00 92.81 423 GLY A O 1
ATOM 3049 N N . GLN A 1 424 ? 1.621 -17.553 -19.150 1.00 93.19 424 GLN A N 1
ATOM 3050 C CA . GLN A 1 424 ? 2.672 -17.907 -20.110 1.00 93.19 424 GLN A CA 1
ATOM 3051 C C . GLN A 1 424 ? 3.988 -18.253 -19.409 1.00 93.19 424 GLN A C 1
ATOM 3053 O O . GLN A 1 424 ? 4.599 -19.275 -19.720 1.00 93.19 424 GLN A O 1
ATOM 3058 N N . ALA A 1 425 ? 4.407 -17.450 -18.429 1.00 91.44 425 ALA A N 1
ATOM 3059 C CA . ALA A 1 425 ? 5.629 -17.704 -17.671 1.00 91.44 425 ALA A CA 1
ATOM 3060 C C . ALA A 1 425 ? 5.558 -19.004 -16.849 1.00 91.44 425 ALA A C 1
ATOM 3062 O O . ALA A 1 425 ? 6.537 -19.749 -16.790 1.00 91.44 425 ALA A O 1
ATOM 3063 N N . LEU A 1 426 ? 4.399 -19.318 -16.259 1.00 92.94 426 LEU A N 1
ATOM 3064 C CA . LEU A 1 426 ? 4.168 -20.594 -15.577 1.00 92.94 426 LEU A CA 1
ATOM 3065 C C . LEU A 1 426 ? 4.190 -21.779 -16.550 1.00 92.94 426 LEU A C 1
ATOM 3067 O O . LEU A 1 426 ? 4.760 -22.814 -16.217 1.00 92.94 426 LEU A O 1
ATOM 3071 N N . GLY A 1 427 ? 3.610 -21.624 -17.744 1.00 93.88 427 GLY A N 1
ATOM 3072 C CA . GLY A 1 427 ? 3.614 -22.653 -18.789 1.00 93.88 427 GLY A CA 1
ATOM 3073 C C . GLY A 1 427 ? 4.992 -22.900 -19.412 1.00 93.88 427 GLY A C 1
ATOM 3074 O O . GLY A 1 427 ? 5.277 -24.017 -19.838 1.00 93.88 427 GLY A O 1
ATOM 3075 N N . ALA A 1 428 ? 5.856 -21.882 -19.440 1.00 94.38 428 ALA A N 1
ATOM 3076 C CA . ALA A 1 428 ? 7.230 -21.987 -19.931 1.00 94.38 428 ALA A CA 1
ATOM 3077 C C . ALA A 1 428 ? 8.209 -22.558 -18.886 1.00 94.38 428 ALA A C 1
ATOM 3079 O O . ALA A 1 428 ? 9.271 -23.069 -19.245 1.00 94.38 428 ALA A O 1
ATOM 3080 N N . ALA A 1 429 ? 7.881 -22.467 -17.594 1.00 94.50 429 ALA A N 1
ATOM 3081 C CA . ALA A 1 429 ? 8.718 -22.985 -16.520 1.00 94.50 429 ALA A CA 1
ATOM 3082 C C . ALA A 1 429 ? 8.652 -24.525 -16.429 1.00 94.50 429 ALA A C 1
ATOM 3084 O O . ALA A 1 429 ? 7.627 -25.131 -16.752 1.00 94.50 429 ALA A O 1
ATOM 3085 N N . PRO A 1 430 ? 9.704 -25.198 -15.919 1.00 97.06 430 PRO A N 1
ATOM 3086 C CA . PRO A 1 430 ? 9.630 -26.625 -15.623 1.00 97.06 430 PRO A CA 1
ATOM 3087 C C . PRO A 1 430 ? 8.448 -26.929 -14.694 1.00 97.06 430 PRO A C 1
ATOM 3089 O O . PRO A 1 430 ? 8.293 -26.280 -13.658 1.00 97.06 430 PRO A O 1
ATOM 3092 N N . ALA A 1 431 ? 7.648 -27.950 -15.019 1.00 95.88 431 ALA A N 1
ATOM 3093 C CA . ALA A 1 431 ? 6.394 -28.240 -14.313 1.00 95.88 431 ALA A CA 1
ATOM 3094 C C . ALA A 1 431 ? 6.564 -28.362 -12.788 1.00 95.88 431 ALA A C 1
ATOM 3096 O O . ALA A 1 431 ? 5.756 -27.837 -12.028 1.00 95.88 431 ALA A O 1
ATOM 3097 N N . ALA A 1 432 ? 7.649 -28.993 -12.326 1.00 96.56 432 ALA A N 1
ATOM 3098 C CA . ALA A 1 432 ? 7.951 -29.096 -10.899 1.00 96.56 432 ALA A CA 1
ATOM 3099 C C . ALA A 1 432 ? 8.159 -27.721 -10.238 1.00 96.56 432 ALA A C 1
ATOM 3101 O O . ALA A 1 432 ? 7.660 -27.489 -9.140 1.00 96.56 432 ALA A O 1
ATOM 3102 N N . VAL A 1 433 ? 8.847 -26.793 -10.912 1.00 95.12 433 VAL A N 1
ATOM 3103 C CA . VAL A 1 433 ? 9.082 -25.428 -10.416 1.00 95.12 433 VAL A CA 1
ATOM 3104 C C . VAL A 1 433 ? 7.767 -24.656 -10.352 1.00 95.12 433 VAL A C 1
ATOM 3106 O O . VAL A 1 433 ? 7.465 -24.063 -9.318 1.00 95.12 433 VAL A O 1
ATOM 3109 N N . ALA A 1 434 ? 6.958 -24.717 -11.413 1.00 94.62 434 ALA A N 1
ATOM 3110 C CA . ALA A 1 434 ? 5.656 -24.056 -11.458 1.00 94.62 434 ALA A CA 1
ATOM 3111 C C . ALA A 1 434 ? 4.710 -24.583 -10.365 1.00 94.62 434 ALA A C 1
ATOM 3113 O O . ALA A 1 434 ? 4.114 -23.793 -9.638 1.00 94.62 434 ALA A O 1
ATOM 3114 N N . LEU A 1 435 ? 4.618 -25.906 -10.185 1.00 95.69 435 LEU A N 1
ATOM 3115 C CA . LEU A 1 435 ? 3.761 -26.525 -9.166 1.00 95.69 435 LEU A CA 1
ATOM 3116 C C . LEU A 1 435 ? 4.208 -26.188 -7.741 1.00 95.69 435 LEU A C 1
ATOM 3118 O O . LEU A 1 435 ? 3.371 -25.862 -6.899 1.00 95.69 435 LEU A O 1
ATOM 3122 N N . VAL A 1 436 ? 5.516 -26.229 -7.466 1.00 96.25 436 VAL A N 1
ATOM 3123 C CA . VAL A 1 436 ? 6.055 -25.832 -6.157 1.00 96.25 436 VAL A CA 1
ATOM 3124 C C . VAL A 1 436 ? 5.781 -24.354 -5.895 1.00 96.25 436 VAL A C 1
ATOM 3126 O O . VAL A 1 436 ? 5.309 -24.007 -4.812 1.00 96.25 436 VAL A O 1
ATOM 3129 N N . TRP A 1 437 ? 6.014 -23.486 -6.882 1.00 95.50 437 TRP A N 1
ATOM 3130 C CA . TRP A 1 437 ? 5.740 -22.059 -6.747 1.00 95.50 437 TRP A CA 1
ATOM 3131 C C . TRP A 1 437 ? 4.248 -21.789 -6.521 1.00 95.50 437 TRP A C 1
ATOM 3133 O O . TRP A 1 437 ? 3.916 -21.070 -5.584 1.00 95.50 437 TRP A O 1
ATOM 3143 N N . LEU A 1 438 ? 3.344 -22.420 -7.280 1.00 95.88 438 LEU A N 1
ATOM 3144 C CA . LEU A 1 438 ? 1.890 -22.297 -7.100 1.00 95.88 438 LEU A CA 1
ATOM 3145 C C . LEU A 1 438 ? 1.438 -22.784 -5.718 1.00 95.88 438 LEU A C 1
ATOM 3147 O O . LEU A 1 438 ? 0.618 -22.129 -5.071 1.00 95.88 438 LEU A O 1
ATOM 3151 N N . GLY A 1 439 ? 1.993 -23.898 -5.235 1.00 96.50 439 GLY A N 1
ATOM 3152 C CA . GLY A 1 439 ? 1.713 -24.418 -3.898 1.00 96.50 439 GLY A CA 1
ATOM 3153 C C . GLY A 1 439 ? 2.144 -23.441 -2.802 1.00 96.50 439 GLY A C 1
ATOM 3154 O O . GLY A 1 439 ? 1.344 -23.084 -1.935 1.00 96.50 439 GLY A O 1
ATOM 3155 N N . LEU A 1 440 ? 3.379 -22.939 -2.876 1.00 96.31 440 LEU A N 1
ATOM 3156 C CA . LEU A 1 440 ? 3.899 -21.947 -1.930 1.00 96.31 440 LEU A CA 1
ATOM 3157 C C . LEU A 1 440 ? 3.148 -20.612 -2.023 1.00 96.31 440 LEU A C 1
ATOM 3159 O O . LEU A 1 440 ? 2.857 -20.007 -0.993 1.00 96.31 440 LEU A O 1
ATOM 3163 N N . ARG A 1 441 ? 2.784 -20.175 -3.233 1.00 95.31 441 ARG A N 1
ATOM 3164 C CA . ARG A 1 441 ? 1.980 -18.971 -3.481 1.00 95.31 441 ARG A CA 1
ATOM 3165 C C . ARG A 1 441 ? 0.599 -19.089 -2.852 1.00 95.31 441 ARG A C 1
ATOM 3167 O O . ARG A 1 441 ? 0.152 -18.150 -2.199 1.00 95.31 441 ARG A O 1
ATOM 3174 N N . THR A 1 442 ? -0.031 -20.254 -2.982 1.00 96.94 442 THR A N 1
ATOM 3175 C CA . THR A 1 442 ? -1.345 -20.553 -2.398 1.00 96.94 442 THR A CA 1
ATOM 3176 C C . THR A 1 442 ? -1.284 -20.572 -0.873 1.00 96.94 442 THR A C 1
ATOM 3178 O O . THR A 1 442 ? -2.086 -19.908 -0.223 1.00 96.94 442 THR A O 1
ATOM 3181 N N . VAL A 1 443 ? -0.308 -21.270 -0.282 1.00 96.38 443 VAL A N 1
ATOM 3182 C CA . VAL A 1 443 ? -0.123 -21.313 1.181 1.00 96.38 443 VAL A CA 1
ATOM 3183 C C . VAL A 1 443 ? 0.207 -19.926 1.736 1.00 96.38 443 VAL A C 1
ATOM 3185 O O . VAL A 1 443 ? -0.363 -19.508 2.747 1.00 96.38 443 VAL A O 1
ATOM 3188 N N . GLY A 1 444 ? 1.091 -19.187 1.064 1.00 96.19 444 GLY A N 1
ATOM 3189 C CA . GLY A 1 444 ? 1.432 -17.817 1.431 1.00 96.19 444 GLY A CA 1
ATOM 3190 C C . GLY A 1 444 ? 0.208 -16.904 1.421 1.00 96.19 444 GLY A C 1
ATOM 3191 O O . GLY A 1 444 ? -0.059 -16.238 2.419 1.00 96.19 444 GLY A O 1
ATOM 3192 N N . ALA A 1 445 ? -0.578 -16.940 0.343 1.00 94.81 445 ALA A N 1
ATOM 3193 C CA . ALA A 1 445 ? -1.759 -16.099 0.173 1.00 94.81 445 ALA A CA 1
ATOM 3194 C C . ALA A 1 445 ? -2.909 -16.464 1.119 1.00 94.81 445 ALA A C 1
ATOM 3196 O O . ALA A 1 445 ? -3.543 -15.573 1.676 1.00 94.81 445 ALA A O 1
ATOM 3197 N N . ALA A 1 446 ? -3.191 -17.754 1.309 1.00 97.06 446 ALA A N 1
ATOM 3198 C CA . ALA A 1 446 ? -4.352 -18.212 2.070 1.00 97.06 446 ALA A CA 1
ATOM 3199 C C . ALA A 1 446 ? -4.103 -18.307 3.583 1.00 97.06 446 ALA A C 1
ATOM 3201 O O . ALA A 1 446 ? -5.059 -18.299 4.353 1.00 97.06 446 ALA A O 1
ATOM 3202 N N . ILE A 1 447 ? -2.844 -18.416 4.024 1.00 96.19 447 ILE A N 1
ATOM 3203 C CA . ILE A 1 447 ? -2.513 -18.652 5.438 1.00 96.19 447 ILE A CA 1
ATOM 3204 C C . ILE A 1 447 ? -1.600 -17.558 5.982 1.00 96.19 447 ILE A C 1
ATOM 3206 O O . ILE A 1 447 ? -1.968 -16.863 6.930 1.00 96.19 447 ILE A O 1
ATOM 3210 N N . ALA A 1 448 ? -0.403 -17.413 5.411 1.00 96.69 448 ALA A N 1
ATOM 3211 C CA . ALA A 1 448 ? 0.622 -16.559 6.000 1.00 96.69 448 ALA A CA 1
ATOM 3212 C C . ALA A 1 448 ? 0.248 -15.072 5.924 1.00 96.69 448 ALA A C 1
ATOM 3214 O O . ALA A 1 448 ? 0.295 -14.388 6.942 1.00 96.69 448 ALA A O 1
ATOM 3215 N N . ILE A 1 449 ? -0.175 -14.586 4.754 1.00 96.06 449 ILE A N 1
ATOM 3216 C CA . ILE A 1 449 ? -0.565 -13.184 4.554 1.00 96.06 449 ILE A CA 1
ATOM 3217 C C . ILE A 1 449 ? -1.741 -12.790 5.465 1.00 96.06 449 ILE A C 1
ATOM 3219 O O . ILE A 1 449 ? -1.561 -11.864 6.256 1.00 96.06 449 ILE A O 1
ATOM 3223 N N . PRO A 1 450 ? -2.885 -13.509 5.480 1.00 97.81 450 PRO A N 1
ATOM 3224 C CA . PRO A 1 450 ? -3.992 -13.217 6.387 1.00 97.81 450 PRO A CA 1
ATOM 3225 C C . PRO A 1 450 ? -3.566 -13.162 7.851 1.00 97.81 450 PRO A C 1
ATOM 3227 O O . PRO A 1 450 ? -3.976 -12.270 8.589 1.00 97.81 450 PRO A O 1
ATOM 3230 N N . LEU A 1 451 ? -2.705 -14.085 8.288 1.00 97.56 451 LEU A N 1
ATOM 3231 C CA . LEU A 1 451 ? -2.191 -14.074 9.653 1.00 97.56 451 LEU A CA 1
ATOM 3232 C C . LEU A 1 451 ? -1.389 -12.797 9.946 1.00 97.56 451 LEU A C 1
ATOM 3234 O O . LEU A 1 451 ? -1.643 -12.136 10.952 1.00 97.56 451 LEU A O 1
ATOM 3238 N N . LEU A 1 452 ? -0.439 -12.447 9.077 1.00 97.81 452 LEU A N 1
ATOM 3239 C CA . LEU A 1 452 ? 0.449 -11.294 9.250 1.00 97.81 452 LEU A CA 1
ATOM 3240 C C . LEU A 1 452 ? -0.317 -9.970 9.196 1.00 97.81 452 LEU A C 1
ATOM 3242 O O . LEU A 1 452 ? -0.116 -9.101 10.048 1.00 97.81 452 LEU A O 1
ATOM 3246 N N . GLU A 1 453 ? -1.216 -9.826 8.229 1.00 97.75 453 GLU A N 1
ATOM 3247 C CA . GLU A 1 453 ? -1.993 -8.608 8.045 1.00 97.75 453 GLU A CA 1
ATOM 3248 C C . GLU A 1 453 ? -3.001 -8.391 9.170 1.00 97.75 453 GLU A C 1
ATOM 3250 O O . GLU A 1 453 ? -3.060 -7.304 9.748 1.00 97.75 453 GLU A O 1
ATOM 3255 N N . GLU A 1 454 ? -3.747 -9.422 9.568 1.00 97.25 454 GLU A N 1
ATOM 3256 C CA . GLU A 1 454 ? -4.691 -9.282 10.675 1.00 97.25 454 GLU A CA 1
ATOM 3257 C C . GLU A 1 454 ? -3.979 -9.072 12.012 1.00 97.25 454 GLU A C 1
ATOM 3259 O O . GLU A 1 454 ? -4.443 -8.278 12.836 1.00 97.25 454 GLU A O 1
ATOM 3264 N N . MET A 1 455 ? -2.815 -9.693 12.229 1.00 95.69 455 MET A N 1
ATOM 3265 C CA . MET A 1 455 ? -1.979 -9.368 13.384 1.00 95.69 455 MET A CA 1
ATOM 3266 C C . MET A 1 455 ? -1.613 -7.883 13.391 1.00 95.69 455 MET A C 1
ATOM 3268 O O . MET A 1 455 ? -1.886 -7.205 14.383 1.00 95.69 455 MET A O 1
ATOM 3272 N N . ALA A 1 456 ? -1.067 -7.353 12.297 1.00 95.69 456 ALA A N 1
ATOM 3273 C CA . ALA A 1 456 ? -0.640 -5.961 12.234 1.00 95.69 456 ALA A CA 1
ATOM 3274 C C . ALA A 1 456 ? -1.814 -4.990 12.419 1.00 95.69 456 ALA A C 1
ATOM 3276 O O . ALA A 1 456 ? -1.760 -4.097 13.270 1.00 95.69 456 ALA A O 1
ATOM 3277 N N . PHE A 1 457 ? -2.902 -5.185 11.676 1.00 94.19 457 PHE A N 1
ATOM 3278 C CA . PHE A 1 457 ? -4.019 -4.248 11.656 1.00 94.19 457 PHE A CA 1
ATOM 3279 C C . PHE A 1 457 ? -4.968 -4.420 12.838 1.00 94.19 457 PHE A C 1
ATOM 3281 O O . PHE A 1 457 ? -5.272 -3.445 13.522 1.00 94.19 457 PHE A O 1
ATOM 3288 N N . ARG A 1 458 ? -5.433 -5.641 13.117 1.00 93.81 458 ARG A N 1
ATOM 3289 C CA . ARG A 1 458 ? -6.470 -5.906 14.132 1.00 93.81 458 ARG A CA 1
ATOM 3290 C C . ARG A 1 458 ? -5.861 -6.215 15.494 1.00 93.81 458 ARG A C 1
ATOM 3292 O O . ARG A 1 458 ? -6.468 -5.897 16.514 1.00 93.81 458 ARG A O 1
ATOM 3299 N N . GLY A 1 459 ? -4.663 -6.797 15.519 1.00 91.38 459 GLY A N 1
ATOM 3300 C CA . GLY A 1 459 ? -3.899 -7.053 16.741 1.00 91.38 459 GLY A CA 1
ATOM 3301 C C . GLY A 1 459 ? -3.043 -5.872 17.219 1.00 91.38 459 GLY A C 1
ATOM 3302 O O . GLY A 1 459 ? -2.733 -5.821 18.411 1.00 91.38 459 GLY A O 1
ATOM 3303 N N . GLY A 1 460 ? -2.681 -4.941 16.325 1.00 91.44 460 GLY A N 1
ATOM 3304 C CA . GLY A 1 460 ? -1.778 -3.818 16.607 1.00 91.44 460 GLY A CA 1
ATOM 3305 C C . GLY A 1 460 ? -2.392 -2.434 16.368 1.00 91.44 460 GLY A C 1
ATOM 3306 O O . GLY A 1 460 ? -2.709 -1.723 17.323 1.00 91.44 460 GLY A O 1
ATOM 3307 N N . ILE A 1 461 ? -2.562 -2.043 15.100 1.00 88.50 461 ILE A N 1
ATOM 3308 C CA . ILE A 1 461 ? -2.944 -0.678 14.685 1.00 88.50 461 ILE A CA 1
ATOM 3309 C C . ILE A 1 461 ? -4.312 -0.269 15.246 1.00 88.50 461 ILE A C 1
ATOM 3311 O O . ILE A 1 461 ? -4.437 0.788 15.864 1.00 88.50 461 ILE A O 1
ATOM 3315 N N . GLN A 1 462 ? -5.343 -1.098 15.069 1.00 89.00 462 GLN A N 1
ATOM 3316 C CA . GLN A 1 462 ? -6.701 -0.795 15.520 1.00 89.00 462 GLN A CA 1
ATOM 3317 C C . GLN A 1 462 ? -6.779 -0.635 17.054 1.00 89.00 462 GLN A C 1
ATOM 3319 O O . GLN A 1 462 ? -7.313 0.384 17.499 1.00 89.00 462 GLN A O 1
ATOM 3324 N N . PRO A 1 463 ? -6.238 -1.546 17.891 1.00 88.50 463 PRO A N 1
ATOM 3325 C CA . PRO A 1 463 ? -6.165 -1.333 19.338 1.00 88.50 463 PRO A CA 1
ATOM 3326 C C . PRO A 1 463 ? -5.381 -0.077 19.740 1.00 88.50 463 PRO A C 1
ATOM 3328 O O . PRO A 1 463 ? -5.833 0.662 20.617 1.00 88.50 463 PRO A O 1
ATOM 3331 N N . ALA A 1 464 ? -4.250 0.210 19.084 1.00 85.25 464 ALA A N 1
ATOM 3332 C CA . ALA A 1 464 ? -3.451 1.403 19.369 1.00 85.25 464 ALA A CA 1
ATOM 3333 C C . ALA A 1 464 ? -4.226 2.699 19.064 1.00 85.25 464 ALA A C 1
ATOM 3335 O O . ALA A 1 464 ? -4.256 3.619 19.887 1.00 85.25 464 ALA A O 1
ATOM 3336 N N . LEU A 1 465 ? -4.924 2.750 17.923 1.00 80.38 465 LEU A N 1
ATOM 3337 C CA . LEU A 1 465 ? -5.816 3.854 17.560 1.00 80.38 465 LEU A CA 1
ATOM 3338 C C . LEU A 1 465 ? -6.985 3.985 18.538 1.00 80.38 465 LEU A C 1
ATOM 3340 O O . LEU A 1 465 ? -7.317 5.096 18.949 1.00 80.38 465 LEU A O 1
ATOM 3344 N N . ALA A 1 466 ? -7.593 2.869 18.949 1.00 83.31 466 ALA A N 1
ATOM 3345 C CA . ALA A 1 466 ? -8.697 2.872 19.904 1.00 83.31 466 ALA A CA 1
ATOM 3346 C C . ALA A 1 466 ? -8.260 3.436 21.262 1.00 83.31 466 ALA A C 1
ATOM 3348 O O . ALA A 1 466 ? -8.966 4.262 21.842 1.00 83.31 466 ALA A O 1
ATOM 3349 N N . ALA A 1 467 ? -7.077 3.048 21.739 1.00 83.56 467 ALA A N 1
ATOM 3350 C CA . ALA A 1 467 ? -6.518 3.557 22.982 1.00 83.56 467 ALA A CA 1
ATOM 3351 C C . ALA A 1 467 ? -6.138 5.043 22.882 1.00 83.56 467 ALA A C 1
ATOM 3353 O O . ALA A 1 467 ? -6.427 5.817 23.797 1.00 83.56 467 ALA A O 1
ATOM 3354 N N . TRP A 1 46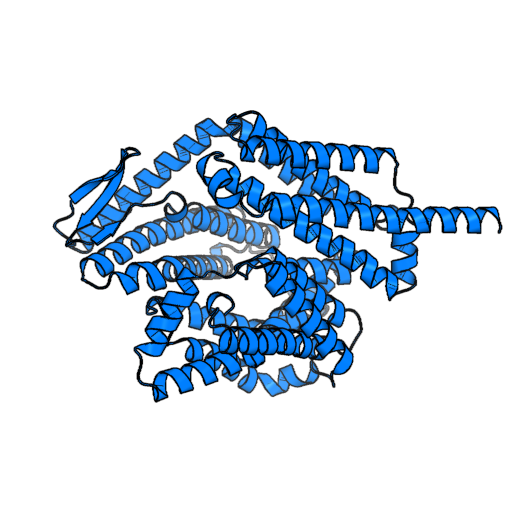8 ? -5.561 5.479 21.755 1.00 76.75 468 TRP A N 1
ATOM 3355 C CA . TRP A 1 468 ? -5.312 6.900 21.505 1.00 76.75 468 TRP A CA 1
ATOM 3356 C C . TRP A 1 468 ? -6.615 7.710 21.508 1.00 76.75 468 TRP A C 1
ATOM 3358 O O . TRP A 1 468 ? -6.715 8.699 22.229 1.00 76.75 468 TRP A O 1
ATOM 3368 N N . LEU A 1 469 ? -7.650 7.258 20.796 1.00 71.25 469 LEU A N 1
ATOM 3369 C CA . LEU A 1 469 ? -8.963 7.912 20.762 1.00 71.25 469 LEU A CA 1
ATOM 3370 C C . LEU A 1 469 ? -9.639 7.958 22.138 1.00 71.25 469 LEU A C 1
ATOM 3372 O O . LEU A 1 469 ? -10.292 8.951 22.468 1.00 71.25 469 LEU A O 1
ATOM 3376 N N . ALA A 1 470 ? -9.475 6.913 22.953 1.00 76.94 470 ALA A N 1
ATOM 3377 C CA . ALA A 1 470 ? -9.986 6.889 24.319 1.00 76.94 470 ALA A CA 1
ATOM 3378 C C . ALA A 1 470 ? -9.372 8.016 25.168 1.00 76.94 470 ALA A C 1
ATOM 3380 O O . ALA A 1 470 ? -10.115 8.731 25.840 1.00 76.94 470 ALA A O 1
ATOM 3381 N N . ARG A 1 471 ? -8.054 8.255 25.057 1.00 76.62 471 ARG A N 1
ATOM 3382 C CA . ARG A 1 471 ? -7.367 9.384 25.722 1.00 76.62 471 ARG A CA 1
ATOM 3383 C C . ARG A 1 471 ? -7.888 10.749 25.265 1.00 76.62 471 ARG A C 1
ATOM 3385 O O . ARG A 1 471 ? -7.941 11.685 26.055 1.00 76.62 471 ARG A O 1
ATOM 3392 N N . GLN A 1 472 ? -8.350 10.847 24.019 1.00 72.06 472 GLN A N 1
ATOM 3393 C CA . GLN A 1 472 ? -8.952 12.064 23.466 1.00 72.06 472 GLN A CA 1
ATOM 3394 C C . GLN A 1 472 ? -10.441 12.233 23.823 1.00 72.06 472 GLN A C 1
ATOM 3396 O O . GLN A 1 472 ? -11.122 13.078 23.236 1.00 72.06 472 GLN A O 1
ATOM 3401 N N . ASN A 1 473 ? -10.973 11.440 24.762 1.00 72.81 473 ASN A N 1
ATOM 3402 C CA . ASN A 1 473 ? -12.383 11.438 25.153 1.00 72.81 473 ASN A CA 1
ATOM 3403 C C . ASN A 1 473 ? -13.341 11.204 23.966 1.00 72.81 473 ASN A C 1
ATOM 3405 O O . ASN A 1 473 ? -14.438 11.763 23.921 1.00 72.81 473 ASN A O 1
ATOM 3409 N N . ALA A 1 474 ? -12.964 10.349 23.004 1.00 60.25 474 ALA A N 1
ATOM 3410 C CA . ALA A 1 474 ? -13.827 9.971 21.874 1.00 60.25 474 ALA A CA 1
ATOM 3411 C C . ALA A 1 474 ? -15.066 9.140 22.288 1.00 60.25 474 ALA A C 1
ATOM 3413 O O . ALA A 1 474 ? -15.927 8.829 21.459 1.00 60.25 474 ALA A O 1
ATOM 3414 N N . GLY A 1 475 ? -15.179 8.787 23.573 1.00 68.94 475 GLY A N 1
ATOM 3415 C CA . GLY A 1 475 ? -16.326 8.089 24.144 1.00 68.94 475 GLY A CA 1
ATOM 3416 C C . GLY A 1 475 ? -16.579 6.727 23.493 1.00 68.94 475 GLY A C 1
ATOM 3417 O O . GLY A 1 475 ? -15.664 6.052 23.026 1.00 68.94 475 GLY A O 1
ATOM 3418 N N . ARG A 1 476 ? -17.853 6.321 23.434 1.00 68.06 476 ARG A N 1
ATOM 3419 C CA . ARG A 1 476 ? -18.274 4.999 22.926 1.00 68.06 476 ARG A CA 1
ATOM 3420 C C . ARG A 1 476 ? -18.026 4.784 21.425 1.00 68.06 476 ARG A C 1
ATOM 3422 O O . ARG A 1 476 ? -18.113 3.650 20.964 1.00 68.06 476 ARG A O 1
ATOM 3429 N N . LEU A 1 477 ? -17.731 5.842 20.665 1.00 66.25 477 LEU A N 1
ATOM 3430 C CA . LEU A 1 477 ? -17.441 5.754 19.229 1.00 66.25 477 LEU A CA 1
ATOM 3431 C C . LEU A 1 477 ? -15.963 5.470 18.930 1.00 66.25 477 LEU A C 1
ATOM 3433 O O . LEU A 1 477 ? -15.655 5.052 17.818 1.00 66.25 477 LEU A O 1
ATOM 3437 N N . GLY A 1 478 ? -15.062 5.650 19.903 1.00 71.50 478 GLY A N 1
ATOM 3438 C CA . GLY A 1 478 ? -13.615 5.480 19.719 1.00 71.50 478 GLY A CA 1
ATOM 3439 C C . GLY A 1 478 ? -13.214 4.166 19.029 1.00 71.50 478 GLY A C 1
ATOM 3440 O O . GLY A 1 478 ? -12.522 4.225 18.016 1.00 71.50 478 GLY A O 1
ATOM 3441 N N . PRO A 1 479 ? -13.688 2.989 19.484 1.00 77.94 479 PRO A N 1
ATOM 3442 C CA . PRO A 1 479 ? -13.345 1.711 18.853 1.00 77.94 479 PRO A CA 1
ATOM 3443 C C . PRO A 1 479 ? -13.821 1.578 17.399 1.00 77.94 479 PRO A C 1
ATOM 3445 O O . PRO A 1 479 ? -13.118 1.005 16.572 1.00 77.94 479 PRO A O 1
ATOM 3448 N N . TRP A 1 480 ? -14.988 2.136 17.067 1.00 75.94 480 TRP A N 1
ATOM 3449 C CA . TRP A 1 480 ? -15.533 2.112 15.705 1.00 75.94 480 TRP A CA 1
ATOM 3450 C C . TRP A 1 480 ? -14.742 3.021 14.765 1.00 75.94 480 TRP A C 1
ATOM 3452 O O . TRP A 1 480 ? -14.442 2.633 13.641 1.00 75.94 480 TRP A O 1
ATOM 3462 N N . ILE A 1 481 ? -14.353 4.206 15.244 1.00 71.50 481 ILE A N 1
ATOM 3463 C CA . ILE A 1 481 ? -13.486 5.124 14.495 1.00 71.50 481 ILE A CA 1
ATOM 3464 C C . ILE A 1 481 ? -12.109 4.481 14.287 1.00 71.50 481 ILE A C 1
ATOM 3466 O O . ILE A 1 481 ? -11.578 4.533 13.184 1.00 71.50 481 ILE A O 1
ATOM 3470 N N . ALA A 1 482 ? -11.555 3.820 15.306 1.00 78.12 482 ALA A N 1
ATOM 3471 C CA . ALA A 1 482 ? -10.294 3.093 15.184 1.00 78.12 482 ALA A CA 1
ATOM 3472 C C . ALA A 1 482 ? -10.363 1.971 14.140 1.00 78.12 482 ALA A C 1
ATOM 3474 O O . ALA A 1 482 ? -9.452 1.848 13.328 1.00 78.12 482 ALA A O 1
ATOM 3475 N N . ALA A 1 483 ? -11.446 1.185 14.134 1.00 81.50 483 ALA A N 1
ATOM 3476 C CA . ALA A 1 483 ? -11.668 0.148 13.129 1.00 81.50 483 ALA A CA 1
ATOM 3477 C C . ALA A 1 483 ? -11.770 0.738 11.715 1.00 81.50 483 ALA A C 1
ATOM 3479 O O . ALA A 1 483 ? -11.173 0.199 10.791 1.00 81.50 483 ALA A O 1
ATOM 3480 N N . ALA A 1 484 ? -12.465 1.868 11.550 1.00 74.62 484 ALA A N 1
ATOM 3481 C CA . ALA A 1 484 ? -12.581 2.542 10.260 1.00 74.62 484 ALA A CA 1
ATOM 3482 C C . ALA A 1 484 ? -11.244 3.107 9.759 1.00 74.62 484 ALA A C 1
ATOM 3484 O O . ALA A 1 484 ? -10.903 2.934 8.594 1.00 74.62 484 ALA A O 1
ATOM 3485 N N . LEU A 1 485 ? -10.460 3.736 10.638 1.00 72.88 485 LEU A N 1
ATOM 3486 C CA . LEU A 1 485 ? -9.136 4.260 10.294 1.00 72.88 485 LEU A CA 1
ATOM 3487 C C . LEU A 1 485 ? -8.141 3.138 9.971 1.00 72.88 485 LEU A C 1
ATOM 3489 O O . LEU A 1 485 ? -7.380 3.255 9.014 1.00 72.88 485 LEU A O 1
ATOM 3493 N N . ALA A 1 486 ? -8.165 2.041 10.733 1.00 82.38 486 ALA A N 1
ATOM 3494 C CA . ALA A 1 486 ? -7.344 0.870 10.442 1.00 82.38 486 ALA A CA 1
ATOM 3495 C C . ALA A 1 486 ? -7.747 0.215 9.113 1.00 82.38 486 ALA A C 1
ATOM 3497 O O . ALA A 1 486 ? -6.875 -0.174 8.345 1.00 82.38 486 ALA A O 1
ATOM 3498 N N . ALA A 1 487 ? -9.046 0.139 8.816 1.00 82.12 487 ALA A N 1
ATOM 3499 C CA . ALA A 1 487 ? -9.542 -0.383 7.549 1.00 82.12 487 ALA A CA 1
ATOM 3500 C C . ALA A 1 487 ? -9.166 0.497 6.351 1.00 82.12 487 ALA A C 1
ATOM 3502 O O . ALA A 1 487 ? -8.793 -0.039 5.317 1.00 82.12 487 ALA A O 1
ATOM 3503 N N . LEU A 1 488 ? -9.211 1.825 6.496 1.00 74.75 488 LEU A N 1
ATOM 3504 C CA . LEU A 1 488 ? -8.720 2.742 5.467 1.00 74.75 488 LEU A CA 1
ATOM 3505 C C . LEU A 1 488 ? -7.223 2.527 5.219 1.00 74.75 488 LEU A C 1
ATOM 3507 O O . LEU A 1 488 ? -6.805 2.391 4.077 1.00 74.75 488 LEU A O 1
ATOM 3511 N N . GLY A 1 489 ? -6.418 2.440 6.284 1.00 75.44 489 GLY A N 1
ATOM 3512 C CA . GLY A 1 489 ? -4.993 2.131 6.155 1.00 75.44 489 GLY A CA 1
ATOM 3513 C C . GLY A 1 489 ? -4.739 0.780 5.481 1.00 75.44 489 GLY A C 1
ATOM 3514 O O . GLY A 1 489 ? -3.832 0.671 4.668 1.00 75.44 489 GLY A O 1
ATOM 3515 N N . PHE A 1 490 ? -5.561 -0.226 5.784 1.00 85.19 490 PHE A N 1
ATOM 3516 C CA . PHE A 1 490 ? -5.507 -1.542 5.150 1.00 85.19 490 PHE A CA 1
ATOM 3517 C C . PHE A 1 490 ? -5.845 -1.454 3.657 1.00 85.19 490 PHE A C 1
ATOM 3519 O O . PHE A 1 490 ? -5.120 -2.001 2.834 1.00 85.19 490 PHE A O 1
ATOM 3526 N N . GLY A 1 491 ? -6.896 -0.717 3.291 1.00 78.31 491 GLY A N 1
ATOM 3527 C CA . GLY A 1 491 ? -7.274 -0.512 1.896 1.00 78.31 491 GLY A CA 1
ATOM 3528 C C . GLY A 1 491 ? -6.206 0.204 1.083 1.00 78.31 491 GLY A C 1
ATOM 3529 O O . GLY A 1 491 ? -5.868 -0.258 0.005 1.00 78.31 491 GLY A O 1
ATOM 3530 N N . LEU A 1 492 ? -5.590 1.252 1.634 1.00 75.38 492 LEU A N 1
ATOM 3531 C CA . LEU A 1 492 ? -4.507 1.992 0.972 1.00 75.38 492 LEU A CA 1
ATOM 3532 C C . LEU A 1 492 ? -3.243 1.153 0.692 1.00 75.38 492 LEU A C 1
ATOM 3534 O O . LEU A 1 492 ? -2.382 1.610 -0.053 1.00 75.38 492 LEU A O 1
ATOM 3538 N N . LEU A 1 493 ? -3.106 -0.042 1.282 1.00 78.44 493 LEU A N 1
ATOM 3539 C CA . LEU A 1 493 ? -2.032 -0.988 0.947 1.00 78.44 493 LEU A CA 1
ATOM 3540 C C . LEU A 1 493 ? -2.356 -1.893 -0.250 1.00 78.44 493 LEU A C 1
ATOM 3542 O O . LEU A 1 493 ? -1.461 -2.574 -0.747 1.00 78.44 493 LEU A O 1
ATOM 3546 N N . HIS A 1 494 ? -3.613 -1.941 -0.683 1.00 86.06 494 HIS A N 1
ATO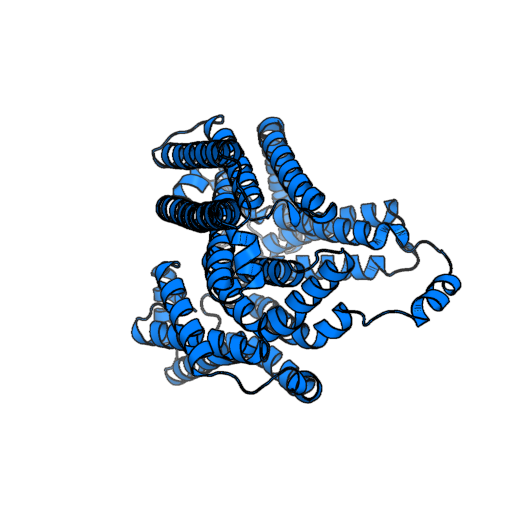M 3547 C CA . HIS A 1 494 ? -4.069 -2.813 -1.758 1.00 86.06 494 HIS A CA 1
ATOM 3548 C C . HIS A 1 494 ? -4.168 -2.046 -3.079 1.00 86.06 494 HIS A C 1
ATOM 3550 O O . HIS A 1 494 ? -4.332 -0.828 -3.089 1.00 86.06 494 HIS A O 1
ATOM 3556 N N . GLN A 1 495 ? -4.090 -2.777 -4.197 1.00 79.69 495 GLN A N 1
ATOM 3557 C CA . GLN A 1 495 ? -4.221 -2.206 -5.546 1.00 79.69 495 GLN A CA 1
ATOM 3558 C C . GLN A 1 495 ? -5.572 -1.504 -5.744 1.00 79.69 495 GLN A C 1
ATOM 3560 O O . GLN A 1 495 ? -5.634 -0.439 -6.346 1.00 79.69 495 GLN A O 1
ATOM 3565 N N . ASP A 1 496 ? -6.641 -2.079 -5.186 1.00 80.56 496 ASP A N 1
ATOM 3566 C CA . ASP A 1 496 ? -7.966 -1.465 -5.140 1.00 80.56 496 ASP A CA 1
ATOM 3567 C C . ASP A 1 496 ? -8.255 -0.997 -3.708 1.00 80.56 496 ASP A C 1
ATOM 3569 O O . ASP A 1 496 ? -8.539 -1.795 -2.801 1.00 80.56 496 ASP A O 1
ATOM 3573 N N . ALA A 1 497 ? -8.125 0.315 -3.492 1.00 71.31 497 ALA A N 1
ATOM 3574 C CA . ALA A 1 497 ? -8.214 0.913 -2.166 1.00 71.31 497 ALA A CA 1
ATOM 3575 C C . ALA A 1 497 ? -9.603 0.739 -1.542 1.00 71.31 497 ALA A C 1
ATOM 3577 O O . ALA A 1 497 ? -9.728 0.588 -0.319 1.00 71.31 497 ALA A O 1
ATOM 3578 N N . VAL A 1 498 ? -10.654 0.724 -2.361 1.00 73.94 498 VAL A N 1
ATOM 3579 C CA . VAL A 1 498 ? -12.035 0.552 -1.912 1.00 73.94 498 VAL A CA 1
ATOM 3580 C C . VAL A 1 498 ? -12.332 -0.882 -1.526 1.00 73.94 498 VAL A C 1
ATOM 3582 O O . VAL A 1 498 ? -12.799 -1.109 -0.406 1.00 73.94 498 VAL A O 1
ATOM 3585 N N . ALA A 1 499 ? -12.044 -1.853 -2.392 1.00 81.94 499 ALA A N 1
ATOM 3586 C CA . ALA A 1 499 ? -12.236 -3.265 -2.084 1.00 81.94 499 ALA A CA 1
ATOM 3587 C C . ALA A 1 499 ? -11.428 -3.652 -0.838 1.00 81.94 499 ALA A C 1
ATOM 3589 O O . ALA A 1 499 ? -11.969 -4.260 0.093 1.00 81.94 499 ALA A O 1
ATOM 3590 N N . GLY A 1 500 ? -10.176 -3.185 -0.768 1.00 87.19 500 GLY A N 1
ATOM 3591 C CA . GLY A 1 500 ? -9.317 -3.313 0.402 1.00 87.19 500 GLY A CA 1
ATOM 3592 C C . GLY A 1 500 ? -9.938 -2.692 1.653 1.00 87.19 500 GLY A C 1
ATOM 3593 O O . GLY A 1 500 ? -10.023 -3.353 2.686 1.00 87.19 500 GLY A O 1
ATOM 3594 N N . THR A 1 501 ? -10.454 -1.462 1.586 1.00 80.25 501 THR A N 1
ATOM 3595 C CA . THR A 1 501 ? -11.063 -0.808 2.757 1.00 80.25 501 THR A CA 1
ATOM 3596 C C . THR A 1 501 ? -12.331 -1.524 3.222 1.00 80.25 501 THR A C 1
ATOM 3598 O O . THR A 1 501 ? -12.538 -1.688 4.426 1.00 80.25 501 THR A O 1
ATOM 3601 N N . LEU A 1 502 ? -13.181 -1.990 2.306 1.00 81.31 502 LEU A N 1
ATOM 3602 C CA . LEU A 1 502 ? -14.407 -2.713 2.652 1.00 81.31 502 LEU A CA 1
ATOM 3603 C C . LEU A 1 502 ? -14.107 -4.071 3.302 1.00 81.31 502 LEU A C 1
ATOM 3605 O O . LEU A 1 502 ? -14.695 -4.388 4.341 1.00 81.31 502 LEU A O 1
ATOM 3609 N N . ALA A 1 503 ? -13.143 -4.828 2.766 1.00 90.88 503 ALA A N 1
ATOM 3610 C CA . ALA A 1 503 ? -12.608 -6.031 3.411 1.00 90.88 503 ALA A CA 1
ATOM 3611 C C . ALA A 1 503 ? -12.031 -5.691 4.797 1.00 90.88 503 ALA A C 1
ATOM 3613 O O . ALA A 1 503 ? -12.372 -6.304 5.813 1.00 90.88 503 ALA A O 1
ATOM 3614 N N . GLY A 1 504 ? -11.248 -4.609 4.832 1.00 91.06 504 GLY A N 1
ATOM 3615 C CA . GLY A 1 504 ? -10.736 -3.903 5.995 1.00 91.06 504 GLY A CA 1
ATOM 3616 C C . GLY A 1 504 ? -11.755 -3.809 7.131 1.00 91.06 504 GLY A C 1
ATOM 3617 O O . GLY A 1 504 ? -11.556 -4.298 8.252 1.00 91.06 504 GLY A O 1
ATOM 3618 N N . LEU A 1 505 ? -12.886 -3.194 6.808 1.00 84.00 505 LEU A N 1
ATOM 3619 C CA . LEU A 1 505 ? -13.967 -2.938 7.738 1.00 84.00 505 LEU A CA 1
ATOM 3620 C C . LEU A 1 505 ? -14.700 -4.221 8.147 1.00 84.00 505 LEU A C 1
ATOM 3622 O O . LEU A 1 505 ? -15.066 -4.348 9.315 1.00 84.00 505 LEU A O 1
ATOM 3626 N N . ALA A 1 506 ? -14.905 -5.171 7.228 1.00 88.81 506 ALA A N 1
ATOM 3627 C CA . ALA A 1 506 ? -15.561 -6.443 7.525 1.00 88.81 506 ALA A CA 1
ATOM 3628 C C . ALA A 1 506 ? -14.780 -7.245 8.579 1.00 88.81 506 ALA A C 1
ATOM 3630 O O . ALA A 1 506 ? -15.354 -7.663 9.590 1.00 88.81 506 ALA A O 1
ATOM 3631 N N . TYR A 1 507 ? -13.462 -7.387 8.408 1.00 93.06 507 TYR A N 1
ATOM 3632 C CA . TYR A 1 507 ? -12.619 -8.072 9.393 1.00 93.06 507 TYR A CA 1
ATOM 3633 C C . TYR A 1 507 ? -12.475 -7.248 10.684 1.00 93.06 507 TYR A C 1
ATOM 3635 O O . TYR A 1 507 ? -12.539 -7.795 11.784 1.00 93.06 507 TYR A O 1
ATOM 3643 N N . GLY A 1 508 ? -12.369 -5.915 10.580 1.00 89.69 508 GLY A N 1
ATOM 3644 C CA . GLY A 1 508 ? -12.336 -5.014 11.739 1.00 89.69 508 GLY A CA 1
ATOM 3645 C C . GLY A 1 508 ? -13.613 -5.071 12.587 1.00 89.69 508 GLY A C 1
ATOM 3646 O O . GLY A 1 508 ? -13.554 -5.006 13.812 1.00 89.69 508 GLY A O 1
ATOM 3647 N N . ALA A 1 509 ? -14.780 -5.269 11.972 1.00 85.00 509 ALA A N 1
ATOM 3648 C CA . ALA A 1 509 ? -16.047 -5.403 12.687 1.00 85.00 509 ALA A CA 1
ATOM 3649 C C . ALA A 1 509 ? -16.123 -6.689 13.527 1.00 85.00 509 ALA A C 1
ATOM 3651 O O . ALA A 1 509 ? -16.725 -6.675 14.606 1.00 85.00 509 ALA A O 1
ATOM 3652 N N . LEU A 1 510 ? -15.482 -7.779 13.081 1.00 87.56 510 LEU A N 1
ATOM 3653 C CA . LEU A 1 510 ? -15.377 -9.021 13.857 1.00 87.56 510 LEU A CA 1
ATOM 3654 C C . LEU A 1 510 ? -14.615 -8.801 15.169 1.00 87.56 510 LEU A C 1
ATOM 3656 O O . LEU A 1 510 ? -14.919 -9.448 16.171 1.00 87.56 510 LEU A O 1
ATOM 3660 N N . THR A 1 511 ? -13.683 -7.843 15.202 1.00 85.62 511 THR A N 1
ATOM 3661 C CA . THR A 1 511 ? -12.835 -7.606 16.377 1.00 85.62 511 THR A CA 1
ATOM 3662 C C . THR A 1 511 ? -13.470 -6.710 17.433 1.00 85.62 511 THR A C 1
ATOM 3664 O O . THR A 1 511 ? -13.077 -6.747 18.599 1.00 85.62 511 THR A O 1
ATOM 3667 N N . LEU A 1 512 ? -14.533 -5.985 17.075 1.00 81.69 512 LEU A N 1
ATOM 3668 C CA . LEU A 1 512 ? -15.289 -5.125 17.990 1.00 81.69 512 LEU A CA 1
ATOM 3669 C C . LEU A 1 512 ? -16.181 -5.904 18.977 1.00 81.69 512 LEU A C 1
ATOM 3671 O O . LEU A 1 512 ? -16.810 -5.298 19.847 1.00 81.69 512 LEU A O 1
ATOM 3675 N N . LYS A 1 513 ? -16.253 -7.240 18.866 1.00 62.38 513 LYS A N 1
ATOM 3676 C CA . LYS A 1 513 ? -17.075 -8.115 19.719 1.00 62.38 513 LYS A CA 1
ATOM 3677 C C . LYS A 1 513 ? -16.331 -9.375 20.202 1.00 62.38 513 LYS A C 1
ATOM 3679 O O . LYS A 1 513 ? -16.763 -10.485 19.901 1.00 62.38 513 LYS A O 1
ATOM 3684 N N . GLY A 1 514 ? -15.276 -9.217 21.010 1.00 58.03 514 GLY A N 1
ATOM 3685 C CA . GLY A 1 514 ? -14.554 -10.344 21.642 1.00 58.03 514 GLY A CA 1
ATOM 3686 C C . GLY A 1 514 ? -13.895 -11.311 20.639 1.00 58.03 514 GLY A C 1
ATOM 3687 O O . GLY A 1 514 ? -14.073 -11.148 19.442 1.00 58.03 514 GLY A O 1
ATOM 3688 N N . ARG A 1 515 ? -13.087 -12.283 21.119 1.00 56.94 515 ARG A N 1
ATOM 3689 C CA . ARG A 1 515 ? -12.334 -13.321 20.341 1.00 56.94 515 ARG A CA 1
ATOM 3690 C C . ARG A 1 515 ? -11.656 -12.842 19.028 1.00 56.94 515 ARG A C 1
ATOM 3692 O O . ARG A 1 515 ? -11.328 -13.641 18.158 1.00 56.94 515 ARG A O 1
ATOM 3699 N N . GLY A 1 516 ? -11.431 -11.533 18.905 1.00 79.00 516 GLY A N 1
ATOM 3700 C CA . GLY A 1 516 ? -11.582 -10.812 17.640 1.00 79.00 516 GLY A CA 1
ATOM 3701 C C . GLY A 1 516 ? -10.549 -11.117 16.573 1.00 79.00 516 GLY A C 1
ATOM 3702 O O . GLY A 1 516 ? -10.891 -11.254 15.403 1.00 79.00 516 GLY A O 1
ATOM 3703 N N . LEU A 1 517 ? -9.289 -11.251 16.983 1.00 91.44 517 LEU A N 1
ATOM 3704 C CA . LEU A 1 517 ? -8.183 -11.457 16.056 1.00 91.44 517 LEU A CA 1
ATOM 3705 C C . LEU A 1 517 ? -8.306 -12.792 15.310 1.00 91.44 517 LEU A C 1
ATOM 3707 O O . LEU A 1 517 ? -8.100 -12.844 14.105 1.00 91.44 517 LEU A O 1
ATOM 3711 N N . SER A 1 518 ? -8.697 -13.861 16.004 1.00 94.06 518 SER A N 1
ATOM 3712 C CA . SER A 1 518 ? -8.811 -15.194 15.407 1.00 94.06 518 SER A CA 1
ATOM 3713 C C . SER A 1 518 ? -9.931 -15.278 14.372 1.00 94.06 518 SER A C 1
ATOM 3715 O O . SER A 1 518 ? -9.742 -15.890 13.326 1.00 94.06 518 SER A O 1
ATOM 3717 N N . ASP A 1 519 ? -11.070 -14.629 14.624 1.00 93.00 519 ASP A N 1
ATOM 3718 C CA . ASP A 1 519 ? -12.168 -14.563 13.652 1.00 93.00 519 ASP A CA 1
ATOM 3719 C C . ASP A 1 519 ? -11.789 -13.749 12.415 1.00 93.00 519 ASP A C 1
ATOM 3721 O O . ASP A 1 519 ? -12.128 -14.147 11.303 1.00 93.00 519 ASP A O 1
ATOM 3725 N N . ALA A 1 520 ? -11.073 -12.635 12.597 1.00 94.88 520 ALA A N 1
ATOM 3726 C CA . ALA A 1 520 ? -10.574 -11.828 11.489 1.00 94.88 520 ALA A CA 1
ATOM 3727 C C . ALA A 1 520 ? -9.582 -12.619 10.621 1.00 94.88 520 ALA A C 1
ATOM 3729 O O . ALA A 1 520 ? -9.749 -12.665 9.405 1.00 94.88 520 ALA A O 1
ATOM 3730 N N . VAL A 1 521 ? -8.625 -13.322 11.246 1.00 96.75 521 VAL A N 1
ATOM 3731 C CA . VAL A 1 521 ? -7.662 -14.191 10.545 1.00 96.75 521 VAL A CA 1
ATOM 3732 C C . VAL A 1 521 ? -8.379 -15.274 9.749 1.00 96.75 521 VAL A C 1
ATOM 3734 O O . VAL A 1 521 ? -8.072 -15.463 8.579 1.00 96.75 521 VAL A O 1
ATOM 3737 N N . VAL A 1 522 ? -9.356 -15.968 10.343 1.00 96.69 522 VAL A N 1
ATOM 3738 C CA . VAL A 1 522 ? -10.103 -17.023 9.638 1.00 96.69 522 VAL A CA 1
ATOM 3739 C C . VAL A 1 522 ? -10.949 -16.452 8.502 1.00 96.69 522 VAL A C 1
ATOM 3741 O O . VAL A 1 522 ? -10.998 -17.053 7.430 1.00 96.69 522 VAL A O 1
ATOM 3744 N N . ALA A 1 523 ? -11.608 -15.308 8.704 1.00 96.38 523 ALA A N 1
ATOM 3745 C CA . ALA A 1 523 ? -12.396 -14.668 7.656 1.00 96.38 523 ALA A CA 1
ATOM 3746 C C . ALA A 1 523 ? -11.514 -14.289 6.464 1.00 96.38 523 ALA A C 1
ATOM 3748 O O . ALA A 1 523 ? -11.819 -14.661 5.336 1.00 96.38 523 ALA A O 1
ATOM 3749 N N . HIS A 1 524 ? -10.384 -13.639 6.721 1.00 97.94 524 HIS A N 1
ATOM 3750 C CA . HIS A 1 524 ? -9.447 -13.248 5.680 1.00 97.94 524 HIS A CA 1
ATOM 3751 C C . HIS A 1 524 ? -8.792 -14.464 5.002 1.00 97.94 524 HIS A C 1
ATOM 3753 O O . HIS A 1 524 ? -8.759 -14.548 3.776 1.00 97.94 524 HIS A O 1
ATOM 3759 N N . ALA A 1 525 ? -8.378 -15.475 5.768 1.00 98.31 525 ALA A N 1
ATOM 3760 C CA . ALA A 1 525 ? -7.880 -16.735 5.218 1.00 98.31 525 ALA A CA 1
ATOM 3761 C C . ALA A 1 525 ? -8.911 -17.420 4.311 1.00 98.31 525 ALA A C 1
ATOM 3763 O O . ALA A 1 525 ? -8.560 -17.933 3.253 1.00 98.31 525 ALA A O 1
ATOM 3764 N N . THR A 1 526 ? -10.194 -17.375 4.682 1.00 98.44 526 THR A N 1
ATOM 3765 C CA . THR A 1 526 ? -11.285 -17.902 3.850 1.00 98.44 526 THR A CA 1
ATOM 3766 C C . THR A 1 526 ? -11.417 -17.112 2.549 1.00 98.44 526 THR A C 1
ATOM 3768 O O . THR A 1 526 ? -11.493 -17.725 1.486 1.00 98.44 526 THR A O 1
ATOM 3771 N N . THR A 1 527 ? -11.390 -15.775 2.605 1.00 98.25 527 THR A N 1
ATOM 3772 C CA . THR A 1 527 ? -11.391 -14.915 1.410 1.00 98.25 527 THR A CA 1
ATOM 3773 C C . THR A 1 527 ? -10.263 -15.303 0.456 1.00 98.25 527 THR A C 1
ATOM 3775 O O . THR A 1 527 ? -10.510 -15.571 -0.718 1.00 98.25 527 THR A O 1
ATOM 3778 N N . ASN A 1 528 ? -9.034 -15.397 0.965 1.00 97.94 528 ASN A N 1
ATOM 3779 C CA . ASN A 1 528 ? -7.862 -15.648 0.130 1.00 97.94 528 ASN A CA 1
ATOM 3780 C C . ASN A 1 528 ? -7.775 -17.095 -0.353 1.00 97.94 528 ASN A C 1
ATOM 3782 O O . ASN A 1 528 ? -7.282 -17.333 -1.451 1.00 97.94 528 ASN A O 1
ATOM 3786 N N . ALA A 1 529 ? -8.281 -18.064 0.413 1.00 98.25 529 ALA A N 1
ATOM 3787 C CA . ALA A 1 529 ? -8.417 -19.439 -0.056 1.00 98.25 529 ALA A CA 1
ATOM 3788 C C . ALA A 1 529 ? -9.399 -19.533 -1.234 1.00 98.25 529 ALA A C 1
ATOM 3790 O O . ALA A 1 529 ? -9.117 -20.222 -2.213 1.00 98.25 529 ALA A O 1
ATOM 3791 N N . LEU A 1 530 ? -10.522 -18.806 -1.172 1.00 98.31 530 LEU A N 1
ATOM 3792 C CA . LEU A 1 530 ? -11.485 -18.731 -2.273 1.00 98.31 530 LEU A CA 1
ATOM 3793 C C . LEU A 1 530 ? -10.912 -17.988 -3.486 1.00 98.31 530 LEU A C 1
ATOM 3795 O O . LEU A 1 530 ? -11.097 -18.458 -4.604 1.00 98.31 530 LEU A O 1
ATOM 3799 N N . LEU A 1 531 ? -10.166 -16.893 -3.285 1.00 97.38 531 LEU A N 1
ATOM 3800 C CA . LEU A 1 531 ? -9.442 -16.215 -4.369 1.00 97.38 531 LEU A CA 1
ATOM 3801 C C . LEU A 1 531 ? -8.382 -17.127 -4.994 1.00 97.38 531 LEU A C 1
ATOM 3803 O O . LEU A 1 531 ? -8.304 -17.218 -6.212 1.00 97.38 531 LEU A O 1
ATOM 3807 N N . ALA A 1 532 ? -7.606 -17.860 -4.195 1.00 97.19 532 ALA A N 1
ATOM 3808 C CA . ALA A 1 532 ? -6.625 -18.804 -4.720 1.00 97.19 532 ALA A CA 1
ATOM 3809 C C . ALA A 1 532 ? -7.290 -19.926 -5.528 1.00 97.19 532 ALA A C 1
ATOM 3811 O O . ALA A 1 532 ? -6.829 -20.243 -6.620 1.00 97.19 532 ALA A O 1
ATOM 3812 N N . ALA A 1 533 ? -8.405 -20.482 -5.043 1.00 97.69 533 ALA A N 1
ATOM 3813 C CA . ALA A 1 533 ? -9.185 -21.454 -5.802 1.00 97.69 533 ALA A CA 1
ATOM 3814 C C . ALA A 1 533 ? -9.730 -20.850 -7.106 1.00 97.69 533 ALA A C 1
ATOM 3816 O O . ALA A 1 533 ? -9.628 -21.480 -8.155 1.00 97.69 533 ALA A O 1
ATOM 3817 N N . HIS A 1 534 ? -10.255 -19.621 -7.056 1.00 96.94 534 HIS A N 1
ATOM 3818 C CA . HIS A 1 534 ? -10.722 -18.893 -8.232 1.00 96.94 534 HIS A CA 1
ATOM 3819 C C . HIS A 1 534 ? -9.606 -18.767 -9.271 1.00 96.94 534 HIS A C 1
ATOM 3821 O O . HIS A 1 534 ? -9.783 -19.208 -10.399 1.00 96.94 534 HIS A O 1
ATOM 3827 N N . VAL A 1 535 ? -8.447 -18.231 -8.881 1.00 95.44 535 VAL A N 1
ATOM 3828 C CA . VAL A 1 535 ? -7.292 -18.018 -9.764 1.00 95.44 535 VAL A CA 1
ATOM 3829 C C . VAL A 1 535 ? -6.821 -19.324 -10.399 1.00 95.44 535 VAL A C 1
ATOM 3831 O O . VAL A 1 535 ? -6.588 -19.373 -11.603 1.00 95.44 535 VAL A O 1
ATOM 3834 N N . LEU A 1 536 ? -6.711 -20.395 -9.609 1.00 95.81 536 LEU A N 1
ATOM 3835 C CA . LEU A 1 536 ? -6.274 -21.703 -10.100 1.00 95.81 536 LEU A CA 1
ATOM 3836 C C . LEU A 1 536 ? -7.270 -22.332 -11.086 1.00 95.81 536 LEU A C 1
ATOM 3838 O O . LEU A 1 536 ? -6.852 -23.074 -11.970 1.00 95.81 536 LEU A O 1
ATOM 3842 N N . VAL A 1 537 ? -8.569 -22.049 -10.944 1.00 96.44 537 VAL A N 1
ATOM 3843 C CA . VAL A 1 537 ? -9.622 -22.569 -11.832 1.00 96.44 537 VAL A CA 1
ATOM 3844 C C . VAL A 1 537 ? -9.779 -21.719 -13.093 1.00 96.44 537 VAL A C 1
ATOM 3846 O O . VAL A 1 537 ? -9.980 -22.269 -14.173 1.00 96.44 537 VAL A O 1
ATOM 3849 N N . THR A 1 538 ? -9.720 -20.391 -12.977 1.00 95.31 538 THR A N 1
ATOM 3850 C CA . THR A 1 538 ? -10.024 -19.469 -14.084 1.00 95.31 538 THR A CA 1
ATOM 3851 C C . THR A 1 538 ? -8.790 -18.992 -14.843 1.00 95.31 538 THR A C 1
ATOM 3853 O O . THR A 1 538 ? -8.933 -18.447 -15.934 1.00 95.31 538 THR A O 1
ATOM 3856 N N . GLY A 1 539 ? -7.588 -19.160 -14.282 1.00 93.62 539 GLY A N 1
ATOM 3857 C CA . GLY A 1 539 ? -6.349 -18.603 -14.830 1.00 93.62 539 GLY A CA 1
ATOM 3858 C C . GLY A 1 539 ? -6.234 -17.080 -14.685 1.00 93.62 539 GLY A C 1
ATOM 3859 O O . GLY A 1 539 ? -5.329 -16.482 -15.261 1.00 93.62 539 GLY A O 1
ATOM 3860 N N . GLN A 1 540 ? -7.129 -16.434 -13.928 1.00 94.19 540 GLN A N 1
ATOM 3861 C CA . GLN A 1 540 ? -7.128 -14.980 -13.713 1.00 94.19 540 GLN A CA 1
ATOM 3862 C C . GLN A 1 540 ? -6.120 -14.580 -12.625 1.00 94.19 540 GLN A C 1
ATOM 3864 O O . GLN A 1 540 ? -6.493 -14.111 -11.550 1.00 94.19 540 GLN A O 1
ATOM 3869 N N . TYR A 1 541 ? -4.829 -14.806 -12.892 1.00 91.88 541 TYR A N 1
ATOM 3870 C CA . TYR A 1 541 ? -3.727 -14.579 -11.949 1.00 91.88 541 TYR A CA 1
ATOM 3871 C C . TYR A 1 541 ? -3.608 -13.142 -11.428 1.00 91.88 541 TYR A C 1
ATOM 3873 O O . TYR A 1 541 ? -2.980 -12.947 -10.396 1.00 91.88 541 TYR A O 1
ATOM 3881 N N . SER A 1 542 ? -4.243 -12.154 -12.059 1.00 89.81 542 SER A N 1
ATOM 3882 C CA . SER A 1 542 ? -4.283 -10.771 -11.570 1.00 89.81 542 SER A CA 1
ATOM 3883 C C . SER A 1 542 ? -4.962 -10.587 -10.209 1.00 89.81 542 SER A C 1
ATOM 3885 O O . SER A 1 542 ? -4.810 -9.540 -9.590 1.00 89.81 542 SER A O 1
ATOM 3887 N N . TYR A 1 543 ? -5.756 -11.559 -9.743 1.00 89.44 543 TYR A N 1
ATOM 3888 C CA . TYR A 1 543 ? -6.361 -11.514 -8.404 1.00 89.44 543 TYR A CA 1
ATOM 3889 C C . TYR A 1 543 ? -5.406 -11.909 -7.271 1.00 89.44 543 TYR A C 1
ATOM 3891 O O . TYR A 1 543 ? -5.788 -11.851 -6.099 1.00 89.44 543 TYR A O 1
ATOM 3899 N N . TRP A 1 544 ? -4.194 -12.341 -7.609 1.00 84.12 544 TRP A N 1
ATOM 3900 C CA . TRP A 1 544 ? -3.121 -12.641 -6.672 1.00 84.12 544 TRP A CA 1
ATOM 3901 C C . TRP A 1 544 ? -2.149 -11.484 -6.567 1.00 84.12 544 TRP A C 1
ATOM 3903 O O . TRP A 1 544 ? -1.750 -11.219 -5.406 1.00 84.12 544 TRP A O 1
#

Radius of gyration: 25.34 Å; chains: 1; bounding box: 77×59×68 Å

Foldseek 3Di:
DVVVVVLLVVLLVVLVVLLVVLLVLLVLLLVLLVPCQVLLVVQPPCSVVLVVLNLVSLLLNLLSVVLVVVLVPDVVSVSQSSNADDDPVLVVQLVVLSVQLSVLSVCSRVPDHDLVSSLSNLVSSLSNSLSSVVSRDGPVLPDVVNCCVSVVSSVVSVVVSVCCSVCVVVVVVVLVVLQVVLVVLLVVLLVVVVQDDWDWDADPVRFTWIDAQNDIDGQDSVLSQPVLLVVLLVLLVVVCVVCVVWFDNVVSNVLNVVLSVQLNSQSSNLSNVLRVCCNVVNVQLSPWQSSPLSSVVSSVVSNVVSVVVCPDPVTTDPDDPPVVVVVVVDDDDPLQVQQCLLQVLVVQLVNVCSVLSSRDGLDPLVNLVSLVSSVVSCVVSVVVCVVLADDAPQVLLLVLLVVLLVLLPVSDDFPPVSLVVVVVVLVPDDVVSSVVSLVSVLCSQLARVLSSLLSNLVVGQLSSQLVVCVVVVSDPCSSSVSQSVSLQVQLVVDPHSSSSSSLSNSLSVQSVDPSRSNSSSSSSSSNRNVLSVVCVVPSRVRSD

Secondary structure (DSSP, 8-state):
-HHHHHHHHHHHHHHHHHHHHHHHHHHHHHHHHTTTHHHHHHH-TTHHHHHHHHHHHHHHHHHHHHHHHHHHH-HHHHHHHHH-PPPHHHHHHHHHHHHHHHHHHHHHHTT---TTHHHHHHHHHHHHHHHHHHHHS-GGG--HHHHHHHHHHHHHHHHHHHHHHHTHHHHHHHHHHHHHHHHHHHHHHHHHTT----EEEE-TT--EEEEETTEEEE--GGGGSHHHHHHHHHHHHHHHHHTTTTB-HHHHHHHHHHHHHHHHHHHHHHHHHHHHHHHTT-HHHIIIIIHHHHHHHHHHHHHHHHHHHHTSTTTB----HHHHHHTGGG----TTTTTHHHHHHHHHHHHHHHHHHTT--SS-TTTHHHHHHHHHHHHHHHHHHGGG-----HHHHHHHHHHHHHHHHHHS---HHHHHHHHHHHHHS-HHHHHHHHHHHHHIIIIIHHHHHHIIIIIIIHHHHHHHHHHTT-GGGHHHHHHHHHHHHHHTTSSSHHHHHHHHHHHHHHHTSSSHHHHHHHHHHHHHHHHHHHHHHH--GGG-